Protein AF-0000000083506055 (afdb_homodimer)

Solvent-accessible surface area (backbone atoms only — not comparable to full-atom values): 26752 Å² total; per-residue (Å²): 130,45,38,29,35,38,29,49,52,38,78,83,35,41,78,73,25,40,48,51,38,57,74,48,52,43,63,68,37,76,38,73,43,40,36,18,36,52,63,36,82,89,86,51,29,45,44,59,76,43,70,86,55,67,72,30,44,28,58,47,49,53,43,48,52,43,50,39,55,75,74,39,47,88,75,27,39,29,42,34,43,35,43,47,33,42,43,49,39,57,47,25,45,46,57,62,50,68,76,52,60,38,81,43,48,28,34,37,32,24,54,27,32,88,85,41,92,77,26,28,36,36,53,56,20,13,37,34,29,17,43,37,23,48,51,39,45,46,48,28,49,73,73,56,77,28,71,95,80,46,48,51,37,28,58,38,50,29,52,37,29,52,74,57,66,27,48,67,51,82,53,44,46,98,84,60,18,42,19,36,22,66,45,43,66,61,52,42,38,39,74,71,62,52,55,87,83,40,65,68,72,72,31,46,56,59,88,72,60,68,15,84,65,28,52,28,43,51,37,24,25,27,5,82,34,48,56,66,53,47,55,41,47,51,40,36,51,62,42,39,44,45,58,91,66,72,51,88,80,64,66,82,74,75,69,75,88,120,133,43,37,30,35,37,29,49,53,38,80,84,34,40,76,72,25,40,47,51,37,58,74,49,52,42,62,69,38,76,37,74,44,40,37,20,37,52,64,35,82,88,88,49,29,46,46,57,76,43,72,84,56,67,71,30,43,28,58,46,50,53,44,47,52,43,50,39,54,74,73,38,48,87,76,28,39,29,42,34,43,34,43,46,34,42,44,51,38,56,48,24,45,46,56,58,50,68,78,53,58,39,80,44,48,29,33,36,30,26,55,27,35,88,84,38,94,76,25,26,37,36,53,57,19,12,35,34,29,16,41,37,24,49,52,39,45,45,50,26,48,73,74,56,78,29,71,94,77,45,48,52,36,30,56,37,49,26,52,37,30,51,73,57,66,27,49,66,51,84,52,44,46,99,85,60,19,42,19,33,22,66,45,44,66,61,52,40,39,39,73,71,62,52,55,89,82,40,66,68,71,73,31,46,57,57,87,71,59,66,16,85,64,29,53,28,44,50,37,23,26,26,6,82,35,50,56,65,52,46,55,41,48,51,39,36,52,60,42,39,43,46,59,90,67,73,51,88,80,64,68,80,73,74,72,75,87,119

Nearest PDB structures (foldseek):
  7q4i-assembly1_A  TM=9.680E-01  e=2.154E-34  Drosophila melanogaster
  2j0b-assembly1_A  TM=7.500E-01  e=3.563E-09  Mus musculus
  7jhk-assembly1_A  TM=7.459E-01  e=4.028E-09  Homo sapiens
  6wmo-assembly1_B  TM=7.542E-01  e=1.869E-08  Homo sapiens
  8tic-assembly1_C  TM=6.471E-01  e=6.783E-08  Homo sapiens

pLDDT: mean 90.46, std 14.04, range [18.98, 98.94]

Secondary structure (DSSP, 8-state):
--EEEEEE--GGGIIIIIHHHHTTGGGGSSEEEEEESS-BTTTTEEE-----SGGGHHHHHHHHHHHHHHHHGGG-SEEEEEETT-EE-HHHHHHHHTTS-TTS--EEE-EE-SS-SS-EE-TTT-EEEEHHHHHHHHHHHHHTSS----S-HHHHHHHHHHHTT-PBP----TT--B-EESS-HHHHHSTTSS-TT-THHHHBSS----STTSB-TT--EESS--HHHHHHHHHHHHT---TTPPPTT---------/--EEEEEE--GGGIIIIIHHHHTTGGGGSSEEEEEESS-BTTTTEEE-----SGGGHHHHHHHHHHHHHHHHGGG-SEEEEEETT-EE-HHHHHHHHTTS-TTS--EEE-EE-SS-SS-EE-TTT-EEEEHHHHHHHHHHHHTTSS----S-HHHHHHHHHHHTT-PBP----TT--B-EESS-HHHHHSTTSS-TT-THHHHBSS----STTSB-TT--EESS--HHHHHHHHHHHHT---TTPPPTT---------

InterPro domains:
  IPR003378 Fringe-like, glycosyltransferase domain [PF02434] (7-185)
  IPR026050 C1GALT1/C1GALT1-specific chaperone 1 [PTHR23033] (2-247)

Radius of gyration: 26.45 Å; Cα contacts (8 Å, |Δi|>4): 1081; chains: 2; bounding box: 47×82×65 Å

Structure (mmCIF, N/CA/C/O backbone):
data_AF-0000000083506055-model_v1
#
loop_
_entity.id
_entity.type
_entity.pdbx_description
1 polymer 'Glycoprotein-N-acetylgalactosamine 3-beta-galactosyltransferase 1'
#
loop_
_atom_site.group_PDB
_atom_site.id
_atom_site.type_symbol
_atom_site.label_atom_id
_atom_site.label_alt_id
_atom_site.label_comp_id
_atom_site.label_asym_id
_atom_site.label_entity_id
_atom_site.label_seq_id
_atom_site.pdbx_PDB_ins_code
_atom_site.Cartn_x
_atom_site.Cartn_y
_atom_site.Cartn_z
_atom_site.occupancy
_atom_site.B_iso_or_equiv
_atom_site.auth_seq_id
_atom_site.auth_comp_id
_atom_site.auth_asym_id
_atom_site.auth_atom_id
_atom_site.pdbx_PDB_model_num
ATOM 1 N N . VAL A 1 1 ? 11.391 -24.281 3.248 1 93.44 1 VAL A N 1
ATOM 2 C CA . VAL A 1 1 ? 10.555 -24.406 2.057 1 93.44 1 VAL A CA 1
ATOM 3 C C . VAL A 1 1 ? 11.266 -23.781 0.863 1 93.44 1 VAL A C 1
ATOM 5 O O . VAL A 1 1 ? 11.578 -22.578 0.882 1 93.44 1 VAL A O 1
ATOM 8 N N . ARG A 1 2 ? 11.672 -24.594 -0.1 1 97.69 2 ARG A N 1
ATOM 9 C CA . ARG A 1 2 ? 12.344 -24.094 -1.298 1 97.69 2 ARG A CA 1
ATOM 10 C C . ARG A 1 2 ? 11.344 -23.859 -2.426 1 97.69 2 ARG A C 1
ATOM 12 O O . ARG A 1 2 ? 10.625 -24.781 -2.826 1 97.69 2 ARG A O 1
ATOM 19 N N . ILE A 1 3 ? 11.32 -22.578 -2.951 1 98.81 3 ILE A N 1
ATOM 20 C CA . ILE A 1 3 ? 10.328 -22.203 -3.953 1 98.81 3 ILE A CA 1
ATOM 21 C C . ILE A 1 3 ? 11.031 -21.719 -5.219 1 98.81 3 ILE A C 1
ATOM 23 O O . ILE A 1 3 ? 11.836 -20.781 -5.172 1 98.81 3 ILE A O 1
ATOM 27 N N . LEU A 1 4 ? 10.836 -22.406 -6.301 1 98.88 4 LEU A N 1
ATOM 28 C CA . LEU A 1 4 ? 11.227 -21.891 -7.609 1 98.88 4 LEU A CA 1
ATOM 29 C C . LEU A 1 4 ? 10.102 -21.078 -8.242 1 98.88 4 LEU A C 1
ATOM 31 O O . LEU A 1 4 ? 8.984 -21.578 -8.383 1 98.88 4 LEU A O 1
ATOM 35 N N . CYS A 1 5 ? 10.391 -19.828 -8.586 1 98.88 5 CYS A N 1
ATOM 36 C CA . CYS A 1 5 ? 9.438 -18.953 -9.25 1 98.88 5 CYS A CA 1
ATOM 37 C C . CYS A 1 5 ? 9.727 -18.875 -10.75 1 98.88 5 CYS A C 1
ATOM 39 O O . CYS A 1 5 ? 10.844 -18.562 -11.156 1 98.88 5 CYS A O 1
ATOM 41 N N . TRP A 1 6 ? 8.773 -19.156 -11.461 1 98.62 6 TRP A N 1
ATOM 42 C CA . TRP A 1 6 ? 8.93 -18.891 -12.883 1 98.62 6 TRP A CA 1
ATOM 43 C C . TRP A 1 6 ? 7.883 -17.891 -13.359 1 98.62 6 TRP A C 1
ATOM 45 O O . TRP A 1 6 ? 6.699 -18.016 -13.039 1 98.62 6 TRP A O 1
ATOM 55 N N . VAL A 1 7 ? 8.336 -16.875 -14.094 1 98.44 7 VAL A N 1
ATOM 56 C CA . VAL A 1 7 ? 7.516 -15.75 -14.539 1 98.44 7 VAL A CA 1
ATOM 57 C C . VAL A 1 7 ? 7.297 -15.836 -16.047 1 98.44 7 VAL A C 1
ATOM 59 O O . VAL A 1 7 ? 8.258 -15.852 -16.828 1 98.44 7 VAL A O 1
ATOM 62 N N . MET A 1 8 ? 6.031 -15.984 -16.391 1 96.25 8 MET A N 1
ATOM 63 C CA . MET A 1 8 ? 5.676 -15.93 -17.797 1 96.25 8 MET A CA 1
ATOM 64 C C . MET A 1 8 ? 5.738 -14.5 -18.328 1 96.25 8 MET A C 1
ATOM 66 O O . MET A 1 8 ? 5.066 -13.609 -17.797 1 96.25 8 MET A O 1
ATOM 70 N N . THR A 1 9 ? 6.539 -14.266 -19.281 1 95.19 9 THR A N 1
ATOM 71 C CA . THR A 1 9 ? 6.719 -12.938 -19.844 1 95.19 9 THR A CA 1
ATOM 72 C C . THR A 1 9 ? 6.812 -13.008 -21.375 1 95.19 9 THR A C 1
ATOM 74 O O . THR A 1 9 ? 6.371 -13.984 -21.984 1 95.19 9 THR A O 1
ATOM 77 N N . SER A 1 10 ? 7.055 -11.961 -22.031 1 92.88 10 SER A N 1
ATOM 78 C CA . SER A 1 10 ? 7.219 -11.859 -23.484 1 92.88 10 SER A CA 1
ATOM 79 C C . SER A 1 10 ? 8.453 -11.031 -23.844 1 92.88 10 SER A C 1
ATOM 81 O O . SER A 1 10 ? 8.961 -10.273 -23.016 1 92.88 10 SER A O 1
ATOM 83 N N . PRO A 1 11 ? 8.898 -11.227 -25.031 1 92 11 PRO A N 1
ATOM 84 C CA . PRO A 1 11 ? 10.078 -10.461 -25.422 1 92 11 PRO A CA 1
ATOM 85 C C . PRO A 1 11 ? 9.883 -8.953 -25.281 1 92 11 PRO A C 1
ATOM 87 O O . PRO A 1 11 ? 10.82 -8.234 -24.938 1 92 11 PRO A O 1
ATOM 90 N N . GLN A 1 12 ? 8.734 -8.484 -25.438 1 91.88 12 GLN A N 1
ATOM 91 C CA . GLN A 1 12 ? 8.461 -7.051 -25.406 1 91.88 12 GLN A CA 1
ATOM 92 C C . GLN A 1 12 ? 8.352 -6.531 -23.984 1 91.88 12 GLN A C 1
ATOM 94 O O . GLN A 1 12 ? 8.453 -5.328 -23.734 1 91.88 12 GLN A O 1
ATOM 99 N N . SER A 1 13 ? 8.195 -7.457 -23.031 1 93.81 13 SER A N 1
ATOM 100 C CA . SER A 1 13 ? 7.883 -7.004 -21.688 1 93.81 13 SER A CA 1
ATOM 101 C C . SER A 1 13 ? 9.047 -7.273 -20.734 1 93.81 13 SER A C 1
ATOM 103 O O . SER A 1 13 ? 8.953 -6.977 -19.531 1 93.81 13 SER A O 1
ATOM 105 N N . LEU A 1 14 ? 10.133 -7.789 -21.297 1 93.88 14 LEU A N 1
ATOM 106 C CA . LEU A 1 14 ? 11.258 -8.141 -20.453 1 93.88 14 LEU A CA 1
ATOM 107 C C . LEU A 1 14 ? 11.781 -6.914 -19.703 1 93.88 14 LEU A C 1
ATOM 109 O O . LEU A 1 14 ? 11.859 -6.914 -18.469 1 93.88 14 LEU A O 1
ATOM 113 N N . GLN A 1 15 ? 11.969 -5.828 -20.438 1 91.19 15 GLN A N 1
ATOM 114 C CA . GLN A 1 15 ? 12.555 -4.637 -19.828 1 91.19 15 GLN A CA 1
ATOM 115 C C . GLN A 1 15 ? 11.484 -3.785 -19.156 1 91.19 15 GLN A C 1
ATOM 117 O O . GLN A 1 15 ? 11.758 -3.135 -18.141 1 91.19 15 GLN A O 1
ATOM 122 N N . SER A 1 16 ? 10.32 -3.848 -19.641 1 93.06 16 SER A N 1
ATOM 123 C CA . SER A 1 16 ? 9.289 -2.941 -19.141 1 93.06 16 SER A CA 1
ATOM 124 C C . SER A 1 16 ? 8.555 -3.533 -17.953 1 93.06 16 SER A C 1
ATOM 126 O O . SER A 1 16 ? 8.008 -2.797 -17.125 1 93.06 16 SER A O 1
ATOM 128 N N . LYS A 1 17 ? 8.578 -4.844 -17.828 1 95.12 17 LYS A N 1
ATOM 129 C CA . LYS A 1 17 ? 7.805 -5.461 -16.75 1 95.12 17 LYS A CA 1
ATOM 130 C C . LYS A 1 17 ? 8.664 -6.445 -15.961 1 95.12 17 LYS A C 1
ATOM 132 O O . LYS A 1 17 ? 8.883 -6.258 -14.766 1 95.12 17 LYS A O 1
ATOM 137 N N . ALA A 1 18 ? 9.273 -7.398 -16.625 1 95.94 18 ALA A N 1
ATOM 138 C CA . ALA A 1 18 ? 9.977 -8.492 -15.961 1 95.94 18 ALA A CA 1
ATOM 139 C C . ALA A 1 18 ? 11.141 -7.969 -15.117 1 95.94 18 ALA A C 1
ATOM 141 O O . ALA A 1 18 ? 11.43 -8.508 -14.047 1 95.94 18 ALA A O 1
ATOM 142 N N . ARG A 1 19 ? 11.766 -6.949 -15.57 1 94.56 19 ARG A N 1
ATOM 143 C CA . ARG A 1 19 ? 12.906 -6.375 -14.859 1 94.56 19 ARG A CA 1
ATOM 144 C C . ARG A 1 19 ? 12.492 -5.918 -13.461 1 94.56 19 ARG A C 1
ATOM 146 O O . ARG A 1 19 ? 13.281 -6.023 -12.516 1 94.56 19 ARG A O 1
ATOM 153 N N . HIS A 1 20 ? 11.344 -5.402 -13.281 1 93.75 20 HIS A N 1
ATOM 154 C CA . HIS A 1 20 ? 10.875 -4.883 -12 1 93.75 20 HIS A CA 1
ATOM 155 C C . HIS A 1 20 ? 10.562 -6.016 -11.031 1 93.75 20 HIS A C 1
ATOM 157 O O . HIS A 1 20 ? 10.688 -5.848 -9.812 1 93.75 20 HIS A O 1
ATOM 163 N N . ILE A 1 21 ? 10.203 -7.18 -11.539 1 97.25 21 ILE A N 1
ATOM 164 C CA . ILE A 1 21 ? 10.039 -8.352 -10.695 1 97.25 21 ILE A CA 1
ATOM 165 C C . ILE A 1 21 ? 11.391 -8.781 -10.133 1 97.25 21 ILE A C 1
ATOM 167 O O . ILE A 1 21 ? 11.516 -9.07 -8.938 1 97.25 21 ILE A O 1
ATOM 171 N N . LYS A 1 22 ? 12.359 -8.719 -10.992 1 94.25 22 LYS A N 1
ATOM 172 C CA . LYS A 1 22 ? 13.711 -9.102 -10.609 1 94.25 22 LYS A CA 1
ATOM 173 C C . LYS A 1 22 ? 14.234 -8.234 -9.469 1 94.25 22 LYS A C 1
ATOM 175 O O . LYS A 1 22 ? 14.984 -8.703 -8.617 1 94.25 22 LYS A O 1
ATOM 180 N N . THR A 1 23 ? 13.734 -7.008 -9.352 1 91.62 23 THR A N 1
ATOM 181 C CA . THR A 1 23 ? 14.289 -6.07 -8.391 1 91.62 23 THR A CA 1
ATOM 182 C C . THR A 1 23 ? 13.352 -5.898 -7.195 1 91.62 23 THR A C 1
ATOM 184 O O . THR A 1 23 ? 13.633 -5.113 -6.289 1 91.62 23 THR A O 1
ATOM 187 N N . THR A 1 24 ? 12.258 -6.566 -7.199 1 94.44 24 THR A N 1
ATOM 188 C CA . THR A 1 24 ? 11.328 -6.5 -6.078 1 94.44 24 THR A CA 1
ATOM 189 C C . THR A 1 24 ? 11.117 -7.883 -5.469 1 94.44 24 THR A C 1
ATOM 191 O O . THR A 1 24 ? 12.008 -8.414 -4.809 1 94.44 24 THR A O 1
ATOM 194 N N . TRP A 1 25 ? 9.906 -8.469 -5.723 1 97.56 25 TRP A N 1
ATOM 195 C CA . TRP A 1 25 ? 9.57 -9.68 -4.984 1 97.56 25 TRP A CA 1
ATOM 196 C C . TRP A 1 25 ? 10.359 -10.875 -5.512 1 97.56 25 TRP A C 1
ATOM 198 O O . TRP A 1 25 ? 10.609 -11.836 -4.781 1 97.56 25 TRP A O 1
ATOM 208 N N . GLY A 1 26 ? 10.82 -10.812 -6.777 1 97.88 26 GLY A N 1
ATOM 209 C CA . GLY A 1 26 ? 11.57 -11.914 -7.363 1 97.88 26 GLY A CA 1
ATOM 210 C C . GLY A 1 26 ? 12.859 -12.219 -6.625 1 97.88 26 GLY A C 1
ATOM 211 O O . GLY A 1 26 ? 13.344 -13.352 -6.66 1 97.88 26 GLY A O 1
ATOM 212 N N . ARG A 1 27 ? 13.414 -11.242 -5.941 1 96.62 27 ARG A N 1
ATOM 213 C CA . ARG A 1 27 ? 14.664 -11.406 -5.203 1 96.62 27 ARG A CA 1
ATOM 214 C C . ARG A 1 27 ? 14.484 -12.375 -4.035 1 96.62 27 ARG A C 1
ATOM 216 O O . ARG A 1 27 ? 15.469 -12.883 -3.496 1 96.62 27 ARG A O 1
ATOM 223 N N . ARG A 1 28 ? 13.312 -12.602 -3.697 1 96.75 28 ARG A N 1
ATOM 224 C CA . ARG A 1 28 ? 13.047 -13.398 -2.502 1 96.75 28 ARG A CA 1
ATOM 225 C C . ARG A 1 28 ? 12.711 -14.836 -2.867 1 96.75 28 ARG A C 1
ATOM 227 O O . ARG A 1 28 ? 12.43 -15.656 -1.988 1 96.75 28 ARG A O 1
ATOM 234 N N . CYS A 1 29 ? 12.734 -15.117 -4.168 1 97.94 29 CYS A N 1
ATOM 235 C CA . CYS A 1 29 ? 12.617 -16.5 -4.621 1 97.94 29 CYS A CA 1
ATOM 236 C C . CYS A 1 29 ? 13.914 -17.266 -4.395 1 97.94 29 CYS A C 1
ATOM 238 O O . CYS A 1 29 ? 15 -16.672 -4.426 1 97.94 29 CYS A O 1
ATOM 240 N N . ASP A 1 30 ? 13.797 -18.562 -4.125 1 98.19 30 ASP A N 1
ATOM 241 C CA . ASP A 1 30 ? 15.016 -19.359 -4.047 1 98.19 30 ASP A CA 1
ATOM 242 C C . ASP A 1 30 ? 15.656 -19.516 -5.422 1 98.19 30 ASP A C 1
ATOM 244 O O . ASP A 1 30 ? 16.875 -19.594 -5.535 1 98.19 30 ASP A O 1
ATOM 248 N N . GLU A 1 31 ? 14.891 -19.656 -6.367 1 97.94 31 GLU A N 1
ATOM 249 C CA . GLU A 1 31 ? 15.266 -19.609 -7.781 1 97.94 31 GLU A CA 1
ATOM 250 C C . GLU A 1 31 ? 14.219 -18.875 -8.602 1 97.94 31 GLU A C 1
ATOM 252 O O . GLU A 1 31 ? 13.016 -19.047 -8.398 1 97.94 31 GLU A O 1
ATOM 257 N N . LEU A 1 32 ? 14.719 -17.906 -9.5 1 98.12 32 LEU A N 1
ATOM 258 C CA . LEU A 1 32 ? 13.828 -17.094 -10.32 1 98.12 32 LEU A CA 1
ATOM 259 C C . LEU A 1 32 ? 14.141 -17.281 -11.805 1 98.12 32 LEU A C 1
ATOM 261 O O . LEU A 1 32 ? 15.281 -17.078 -12.234 1 98.12 32 LEU A O 1
ATOM 265 N N . LEU A 1 33 ? 13.156 -17.719 -12.523 1 98.12 33 LEU A N 1
ATOM 266 C CA . LEU A 1 33 ? 13.305 -17.891 -13.969 1 98.12 33 LEU A CA 1
ATOM 267 C C . LEU A 1 33 ? 12.281 -17.047 -14.727 1 98.12 33 LEU A C 1
ATOM 269 O O . LEU A 1 33 ? 11.109 -17.016 -14.359 1 98.12 33 LEU A O 1
ATOM 273 N N . PHE A 1 34 ? 12.742 -16.359 -15.727 1 97.88 34 PHE A N 1
ATOM 274 C CA . PHE A 1 34 ? 11.852 -15.703 -16.688 1 97.88 34 PHE A CA 1
ATOM 275 C C . PHE A 1 34 ? 11.742 -16.516 -17.969 1 97.88 34 PHE A C 1
ATOM 277 O O . PHE A 1 34 ? 12.75 -16.938 -18.531 1 97.88 34 PHE A O 1
ATOM 284 N N . MET A 1 35 ? 10.539 -16.766 -18.344 1 96.56 35 MET A N 1
ATOM 285 C CA . MET A 1 35 ? 10.336 -17.594 -19.531 1 96.56 35 MET A CA 1
ATOM 286 C C . MET A 1 35 ? 9.5 -16.844 -20.562 1 96.56 35 MET A C 1
ATOM 288 O O . MET A 1 35 ? 8.477 -16.25 -20.234 1 96.56 35 MET A O 1
ATOM 292 N N . SER A 1 36 ? 10.008 -16.844 -21.75 1 93.31 36 SER A N 1
ATOM 293 C CA . SER A 1 36 ? 9.398 -16.141 -22.875 1 93.31 36 SER A CA 1
ATOM 294 C C . SER A 1 36 ? 9.32 -17.031 -24.109 1 93.31 36 SER A C 1
ATOM 296 O O . SER A 1 36 ? 9.672 -18.219 -24.047 1 93.31 36 SER A O 1
ATOM 298 N N . SER A 1 37 ? 8.703 -16.5 -25.188 1 90.75 37 SER A N 1
ATOM 299 C CA . SER A 1 37 ? 8.633 -17.25 -26.422 1 90.75 37 SER A CA 1
ATOM 300 C C . SER A 1 37 ? 10.008 -17.453 -27.047 1 90.75 37 SER A C 1
ATOM 302 O O . SER A 1 37 ? 10.281 -18.484 -27.656 1 90.75 37 SER A O 1
ATOM 304 N N . VAL A 1 38 ? 10.852 -16.484 -26.859 1 90.44 38 VAL A N 1
ATOM 305 C CA . VAL A 1 38 ? 12.211 -16.531 -27.406 1 90.44 38 VAL A CA 1
ATOM 306 C C . VAL A 1 38 ? 13.219 -16.234 -26.297 1 90.44 38 VAL A C 1
ATOM 308 O O . VAL A 1 38 ? 12.938 -15.453 -25.375 1 90.44 38 VAL A O 1
ATOM 311 N N . SER A 1 39 ? 14.414 -16.875 -26.438 1 92.56 39 SER A N 1
ATOM 312 C CA . SER A 1 39 ? 15.477 -16.672 -25.453 1 92.56 39 SER A CA 1
ATOM 313 C C . SER A 1 39 ? 16.062 -15.273 -25.562 1 92.56 39 SER A C 1
ATOM 315 O O . SER A 1 39 ? 16.109 -14.688 -26.656 1 92.56 39 SER A O 1
ATOM 317 N N . ASP A 1 40 ? 16.453 -14.703 -24.5 1 92.56 40 ASP A N 1
ATOM 318 C CA . ASP A 1 40 ? 17.188 -13.453 -24.422 1 92.56 40 ASP A CA 1
ATOM 319 C C . ASP A 1 40 ? 18.297 -13.539 -23.375 1 92.56 40 ASP A C 1
ATOM 321 O O . ASP A 1 40 ? 18.062 -13.352 -22.188 1 92.56 40 ASP A O 1
ATOM 325 N N . PRO A 1 41 ? 19.5 -13.758 -23.75 1 91.12 41 PRO A N 1
ATOM 326 C CA . PRO A 1 41 ? 20.609 -13.938 -22.812 1 91.12 41 PRO A CA 1
ATOM 327 C C . PRO A 1 41 ? 20.953 -12.664 -22.047 1 91.12 41 PRO A C 1
ATOM 329 O O . PRO A 1 41 ? 21.516 -12.727 -20.953 1 91.12 41 PRO A O 1
ATOM 332 N N . SER A 1 42 ? 20.562 -11.477 -22.5 1 89.81 42 SER A N 1
ATOM 333 C CA . SER A 1 42 ? 20.875 -10.211 -21.859 1 89.81 42 SER A CA 1
ATOM 334 C C . SER A 1 42 ? 19.969 -9.977 -20.641 1 89.81 42 SER A C 1
ATOM 336 O O . SER A 1 42 ? 20.359 -9.297 -19.688 1 89.81 42 SER A O 1
ATOM 338 N N . PHE A 1 43 ? 18.875 -10.359 -20.516 1 85.69 43 PHE A N 1
ATOM 339 C CA . PHE A 1 43 ? 17.953 -10.336 -19.391 1 85.69 43 PHE A CA 1
ATOM 340 C C . PHE A 1 43 ? 17.969 -11.664 -18.641 1 85.69 43 PHE A C 1
ATOM 342 O O . PHE A 1 43 ? 17.875 -11.688 -17.422 1 85.69 43 PHE A O 1
ATOM 349 N N . PRO A 1 44 ? 18.312 -12.578 -19.062 1 87.69 44 PRO A N 1
ATOM 350 C CA . PRO A 1 44 ? 18.391 -14.016 -19.328 1 87.69 44 PRO A CA 1
ATOM 351 C C . PRO A 1 44 ? 17.047 -14.719 -19.203 1 87.69 44 PRO A C 1
ATOM 353 O O . PRO A 1 44 ? 16.766 -15.383 -18.203 1 87.69 44 PRO A O 1
ATOM 356 N N . ALA A 1 45 ? 16.281 -14.586 -20.172 1 93.81 45 ALA A N 1
ATOM 357 C CA . ALA A 1 45 ? 14.992 -15.266 -20.297 1 93.81 45 ALA A CA 1
ATOM 358 C C . ALA A 1 45 ? 15.133 -16.562 -21.078 1 93.81 45 ALA A C 1
ATOM 360 O O . ALA A 1 45 ? 15.859 -16.625 -22.062 1 93.81 45 ALA A O 1
ATOM 361 N N . LEU A 1 46 ? 14.547 -17.578 -20.5 1 94.75 46 LEU A N 1
ATOM 362 C CA . LEU A 1 46 ? 14.523 -18.859 -21.188 1 94.75 46 LEU A CA 1
ATOM 363 C C . LEU A 1 46 ? 13.461 -18.875 -22.281 1 94.75 46 LEU A C 1
ATOM 365 O O . LEU A 1 46 ? 12.305 -18.516 -22.031 1 94.75 46 LEU A O 1
ATOM 369 N N . GLY A 1 47 ? 13.867 -19.266 -23.453 1 93.62 47 GLY A N 1
ATOM 370 C CA . GLY A 1 47 ? 12.938 -19.375 -24.562 1 93.62 47 GLY A CA 1
ATOM 371 C C . GLY A 1 47 ? 12.242 -20.719 -24.625 1 93.62 47 GLY A C 1
ATOM 372 O O . GLY A 1 47 ? 12.898 -21.766 -24.578 1 93.62 47 GLY A O 1
ATOM 373 N N . LEU A 1 48 ? 10.906 -20.719 -24.75 1 91.19 48 LEU A N 1
ATOM 374 C CA . LEU A 1 48 ? 10.117 -21.953 -24.734 1 91.19 48 LEU A CA 1
ATOM 375 C C . LEU A 1 48 ? 9.828 -22.406 -26.172 1 91.19 48 LEU A C 1
ATOM 377 O O . LEU A 1 48 ? 9.211 -23.469 -26.375 1 91.19 48 LEU A O 1
ATOM 381 N N . ASN A 1 49 ? 10.289 -21.688 -27.109 1 85.06 49 ASN A N 1
ATOM 382 C CA . ASN A 1 49 ? 10.109 -22 -28.516 1 85.06 49 ASN A CA 1
ATOM 383 C C . ASN A 1 49 ? 8.633 -22.156 -28.875 1 85.06 49 ASN A C 1
ATOM 385 O O . ASN A 1 49 ? 8.242 -23.141 -29.5 1 85.06 49 ASN A O 1
ATOM 389 N N . THR A 1 50 ? 7.84 -21.234 -28.406 1 81.75 50 THR A N 1
ATOM 390 C CA . THR A 1 50 ? 6.418 -21.172 -28.719 1 81.75 50 THR A CA 1
ATOM 391 C C . THR A 1 50 ? 6.074 -19.844 -29.391 1 81.75 50 THR A C 1
ATOM 393 O O . THR A 1 50 ? 6.879 -18.906 -29.375 1 81.75 50 THR A O 1
ATOM 396 N N . SER A 1 51 ? 4.973 -19.922 -30.141 1 76.75 51 SER A N 1
ATOM 397 C CA . SER A 1 51 ? 4.512 -18.672 -30.734 1 76.75 51 SER A CA 1
ATOM 398 C C . SER A 1 51 ? 3.924 -17.75 -29.672 1 76.75 51 SER A C 1
ATOM 400 O O . SER A 1 51 ? 3.738 -18.141 -28.531 1 76.75 51 SER A O 1
ATOM 402 N N . GLU A 1 52 ? 3.775 -16.422 -30.094 1 70.81 52 GLU A N 1
ATOM 403 C CA . GLU A 1 52 ? 3.223 -15.438 -29.156 1 70.81 52 GLU A CA 1
ATOM 404 C C . GLU A 1 52 ? 1.706 -15.336 -29.297 1 70.81 52 GLU A C 1
ATOM 406 O O . GLU A 1 52 ? 1.152 -15.672 -30.359 1 70.81 52 GLU A O 1
ATOM 411 N N . GLY A 1 53 ? 1.015 -14.961 -28.297 1 67.94 53 GLY A N 1
ATOM 412 C CA . GLY A 1 53 ? -0.42 -14.727 -28.312 1 67.94 53 GLY A CA 1
ATOM 413 C C . GLY A 1 53 ? -1.165 -15.461 -27.219 1 67.94 53 GLY A C 1
ATOM 414 O O . GLY A 1 53 ? -0.661 -16.453 -26.672 1 67.94 53 GLY A O 1
ATOM 415 N N . ARG A 1 54 ? -2.357 -15.055 -26.969 1 64.88 54 ARG A N 1
ATOM 416 C CA . ARG A 1 54 ? -3.184 -15.594 -25.891 1 64.88 54 ARG A CA 1
ATOM 417 C C . ARG A 1 54 ? -3.52 -17.062 -26.125 1 64.88 54 ARG A C 1
ATOM 419 O O . ARG A 1 54 ? -3.596 -17.844 -25.188 1 64.88 54 ARG A O 1
ATOM 426 N N . SER A 1 55 ? -3.602 -17.359 -27.391 1 70.19 55 SER A N 1
ATOM 427 C CA . SER A 1 55 ? -3.969 -18.734 -27.734 1 70.19 55 SER A CA 1
ATOM 428 C C . SER A 1 55 ? -2.818 -19.703 -27.469 1 70.19 55 SER A C 1
ATOM 430 O O . SER A 1 55 ? -3.021 -20.906 -27.406 1 70.19 55 SER A O 1
ATOM 432 N N . GLN A 1 56 ? -1.755 -19.078 -27.203 1 81.12 56 GLN A N 1
ATOM 433 C CA . GLN A 1 56 ? -0.564 -19.891 -27.016 1 81.12 56 GLN A CA 1
ATOM 434 C C . GLN A 1 56 ? -0.162 -19.969 -25.547 1 81.12 56 GLN A C 1
ATOM 436 O O . GLN A 1 56 ? 0.807 -20.641 -25.188 1 81.12 56 GLN A O 1
ATOM 441 N N . LEU A 1 57 ? -1.02 -19.375 -24.797 1 85.06 57 LEU A N 1
ATOM 442 C CA . LEU A 1 57 ? -0.64 -19.25 -23.391 1 85.06 57 LEU A CA 1
ATOM 443 C C . LEU A 1 57 ? -0.504 -20.625 -22.734 1 85.06 57 LEU A C 1
ATOM 445 O O . LEU A 1 57 ? 0.464 -20.891 -22.016 1 85.06 57 LEU A O 1
ATOM 449 N N . TYR A 1 58 ? -1.389 -21.469 -23.016 1 91.38 58 TYR A N 1
ATOM 450 C CA . TYR A 1 58 ? -1.298 -22.781 -22.391 1 91.38 58 TYR A CA 1
ATOM 451 C C . TYR A 1 58 ? -0.13 -23.578 -22.969 1 91.38 58 TYR A C 1
ATOM 453 O O . TYR A 1 58 ? 0.525 -24.328 -22.234 1 91.38 58 TYR A O 1
ATOM 461 N N . ARG A 1 59 ? 0.142 -23.406 -24.219 1 90.25 59 ARG A N 1
ATOM 462 C CA . ARG A 1 59 ? 1.302 -24.078 -24.797 1 90.25 59 ARG A CA 1
ATOM 463 C C . ARG A 1 59 ? 2.59 -23.641 -24.109 1 90.25 59 ARG A C 1
ATOM 465 O O . ARG A 1 59 ? 3.473 -24.469 -23.859 1 90.25 59 ARG A O 1
ATOM 472 N N . LYS A 1 60 ? 2.629 -22.406 -23.828 1 92.06 60 LYS A N 1
ATOM 473 C CA . LYS A 1 60 ? 3.787 -21.875 -23.109 1 92.06 60 LYS A CA 1
ATOM 474 C C . LYS A 1 60 ? 3.879 -22.484 -21.719 1 92.06 60 LYS A C 1
ATOM 476 O O . LYS A 1 60 ? 4.969 -22.828 -21.25 1 92.06 60 LYS A O 1
ATOM 481 N N . THR A 1 61 ? 2.775 -22.609 -21.078 1 95.25 61 THR A N 1
ATOM 482 C CA . THR A 1 61 ? 2.729 -23.172 -19.734 1 95.25 61 THR A CA 1
ATOM 483 C C . THR A 1 61 ? 3.16 -24.625 -19.75 1 95.25 61 THR A C 1
ATOM 485 O O . THR A 1 61 ? 3.939 -25.062 -18.891 1 95.25 61 THR A O 1
ATOM 488 N N . MET A 1 62 ? 2.678 -25.391 -20.75 1 95.12 62 MET A N 1
ATOM 489 C CA . MET A 1 62 ? 3.07 -26.781 -20.891 1 95.12 62 MET A CA 1
ATOM 490 C C . MET A 1 62 ? 4.578 -26.906 -21.062 1 95.12 62 MET A C 1
ATOM 492 O O . MET A 1 62 ? 5.227 -27.734 -20.406 1 95.12 62 MET A O 1
ATOM 496 N N . ALA A 1 63 ? 5.047 -26.094 -21.969 1 94.62 63 ALA A N 1
ATOM 497 C CA . ALA A 1 63 ? 6.48 -26.125 -22.266 1 94.62 63 ALA A CA 1
ATOM 498 C C . ALA A 1 63 ? 7.293 -25.734 -21.031 1 94.62 63 ALA A C 1
ATOM 500 O O . ALA A 1 63 ? 8.328 -26.328 -20.75 1 94.62 63 ALA A O 1
ATOM 501 N N . ALA A 1 64 ? 6.855 -24.781 -20.328 1 97.06 64 ALA A N 1
ATOM 502 C CA . ALA A 1 64 ? 7.555 -24.281 -19.141 1 97.06 64 ALA A CA 1
ATOM 503 C C . ALA A 1 64 ? 7.621 -25.344 -18.047 1 97.06 64 ALA A C 1
ATOM 505 O O . ALA A 1 64 ? 8.695 -25.625 -17.516 1 97.06 64 ALA A O 1
ATOM 506 N N . PHE A 1 65 ? 6.484 -25.938 -17.734 1 98.06 65 PHE A N 1
ATOM 507 C CA . PHE A 1 65 ? 6.469 -26.938 -16.672 1 98.06 65 PHE A CA 1
ATOM 508 C C . PHE A 1 65 ? 7.246 -28.172 -17.094 1 98.06 65 PHE A C 1
ATOM 510 O O . PHE A 1 65 ? 7.871 -28.828 -16.25 1 98.06 65 PHE A O 1
ATOM 517 N N . THR A 1 66 ? 7.227 -28.484 -18.375 1 97.38 66 THR A N 1
ATOM 518 C CA . THR A 1 66 ? 8.047 -29.594 -18.875 1 97.38 66 THR A CA 1
ATOM 519 C C . THR A 1 66 ? 9.531 -29.297 -18.656 1 97.38 66 THR A C 1
ATOM 521 O O . THR A 1 66 ? 10.273 -30.156 -18.188 1 97.38 66 THR A O 1
ATOM 524 N N . LEU A 1 67 ? 9.906 -28.094 -19 1 97.38 67 LEU A N 1
ATOM 525 C CA . LEU A 1 67 ? 11.289 -27.672 -18.797 1 97.38 67 LEU A CA 1
ATOM 526 C C . LEU A 1 67 ? 11.656 -27.734 -17.312 1 97.38 67 LEU A C 1
ATOM 528 O O . LEU A 1 67 ? 12.742 -28.219 -16.969 1 97.38 67 LEU A O 1
ATOM 532 N N . LEU A 1 68 ? 10.82 -27.266 -16.438 1 98.5 68 LEU A N 1
ATOM 533 C CA . LEU A 1 68 ? 11.062 -27.281 -15 1 98.5 68 LEU A CA 1
ATOM 534 C C . LEU A 1 68 ? 11.195 -28.703 -14.484 1 98.5 68 LEU A C 1
ATOM 536 O O . LEU A 1 68 ? 12.07 -29 -13.672 1 98.5 68 LEU A O 1
ATOM 540 N N . HIS A 1 69 ? 10.305 -29.547 -14.938 1 98.56 69 HIS A N 1
ATOM 541 C CA . HIS A 1 69 ? 10.359 -30.953 -14.562 1 98.56 69 HIS A CA 1
ATOM 542 C C . HIS A 1 69 ? 11.695 -31.578 -14.969 1 98.56 69 HIS A C 1
ATOM 544 O O . HIS A 1 69 ? 12.328 -32.281 -14.172 1 98.56 69 HIS A O 1
ATOM 550 N N . ASP A 1 70 ? 12.094 -31.312 -16.141 1 98.19 70 ASP A N 1
ATOM 551 C CA . ASP A 1 70 ? 13.25 -31.984 -16.734 1 98.19 70 ASP A CA 1
ATOM 552 C C . ASP A 1 70 ? 14.555 -31.438 -16.156 1 98.19 70 ASP A C 1
ATOM 554 O O . ASP A 1 70 ? 15.516 -32.188 -15.977 1 98.19 70 ASP A O 1
ATOM 558 N N . ARG A 1 71 ? 14.578 -30.156 -15.805 1 97.81 71 ARG A N 1
ATOM 559 C CA . ARG A 1 71 ? 15.875 -29.547 -15.508 1 97.81 71 ARG A CA 1
ATOM 560 C C . ARG A 1 71 ? 15.93 -29.047 -14.07 1 97.81 71 ARG A C 1
ATOM 562 O O . ARG A 1 71 ? 17.016 -28.875 -13.516 1 97.81 71 ARG A O 1
ATOM 569 N N . TYR A 1 72 ? 14.766 -28.859 -13.477 1 97.88 72 TYR A N 1
ATOM 570 C CA . TYR A 1 72 ? 14.812 -28.125 -12.211 1 97.88 72 TYR A CA 1
ATOM 571 C C . TYR A 1 72 ? 14.016 -28.859 -11.133 1 97.88 72 TYR A C 1
ATOM 573 O O . TYR A 1 72 ? 13.805 -28.328 -10.047 1 97.88 72 TYR A O 1
ATOM 581 N N . LEU A 1 73 ? 13.594 -30.047 -11.367 1 97.75 73 LEU A N 1
ATOM 582 C CA . LEU A 1 73 ? 12.672 -30.734 -10.469 1 97.75 73 LEU A CA 1
ATOM 583 C C . LEU A 1 73 ? 13.25 -30.828 -9.062 1 97.75 73 LEU A C 1
ATOM 585 O O . LEU A 1 73 ? 12.531 -30.688 -8.07 1 97.75 73 LEU A O 1
ATOM 589 N N . GLN A 1 74 ? 14.523 -31.062 -9.008 1 97 74 GLN A N 1
ATOM 590 C CA . GLN A 1 74 ? 15.141 -31.297 -7.707 1 97 74 GLN A CA 1
ATOM 591 C C . GLN A 1 74 ? 15.664 -29.984 -7.109 1 97 74 GLN A C 1
ATOM 593 O O . GLN A 1 74 ? 16.141 -29.969 -5.973 1 97 74 GLN A O 1
ATOM 598 N N . HIS A 1 75 ? 15.461 -28.859 -7.848 1 96.94 75 HIS A N 1
ATOM 599 C CA . HIS A 1 75 ? 15.969 -27.578 -7.387 1 96.94 75 HIS A CA 1
ATOM 600 C C . HIS A 1 75 ? 15.031 -26.953 -6.355 1 96.94 75 HIS A C 1
ATOM 602 O O . HIS A 1 75 ? 15.43 -26.031 -5.629 1 96.94 75 HIS A O 1
ATOM 608 N N . ALA A 1 76 ? 13.789 -27.438 -6.32 1 98.25 76 ALA A N 1
ATOM 609 C CA . ALA A 1 76 ? 12.82 -26.812 -5.426 1 98.25 76 ALA A CA 1
ATOM 610 C C . ALA A 1 76 ? 11.758 -27.812 -4.98 1 98.25 76 ALA A C 1
ATOM 612 O O . ALA A 1 76 ? 11.68 -28.922 -5.512 1 98.25 76 ALA A O 1
ATOM 613 N N . ASP A 1 77 ? 11.086 -27.453 -3.957 1 98.38 77 ASP A N 1
ATOM 614 C CA . ASP A 1 77 ? 9.977 -28.25 -3.439 1 98.38 77 ASP A CA 1
ATOM 615 C C . ASP A 1 77 ? 8.648 -27.781 -4.02 1 98.38 77 ASP A C 1
ATOM 617 O O . ASP A 1 77 ? 7.695 -28.547 -4.113 1 98.38 77 ASP A O 1
ATOM 621 N N . TRP A 1 78 ? 8.656 -26.531 -4.32 1 98.88 78 TRP A N 1
ATOM 622 C CA . TRP A 1 78 ? 7.441 -25.875 -4.809 1 98.88 78 TRP A CA 1
ATOM 623 C C . TRP A 1 78 ? 7.742 -25.031 -6.047 1 98.88 78 TRP A C 1
ATOM 625 O O . TRP A 1 78 ? 8.812 -24.438 -6.152 1 98.88 78 TRP A O 1
ATOM 635 N N . PHE A 1 79 ? 6.773 -24.984 -6.961 1 98.94 79 PHE A N 1
ATOM 636 C CA . PHE A 1 79 ? 6.945 -24.297 -8.234 1 98.94 79 PHE A CA 1
ATOM 637 C C . PHE A 1 79 ? 5.824 -23.281 -8.461 1 98.94 79 PHE A C 1
ATOM 639 O O . PHE A 1 79 ? 4.684 -23.672 -8.727 1 98.94 79 PHE A O 1
ATOM 646 N N . LEU A 1 80 ? 6.141 -21.984 -8.375 1 98.94 80 LEU A N 1
ATOM 647 C CA . LEU A 1 80 ? 5.18 -20.891 -8.5 1 98.94 80 LEU A CA 1
ATOM 648 C C . LEU A 1 80 ? 5.156 -20.344 -9.922 1 98.94 80 LEU A C 1
ATOM 650 O O . LEU A 1 80 ? 6.203 -20 -10.477 1 98.94 80 LEU A O 1
ATOM 654 N N . LYS A 1 81 ? 4 -20.344 -10.5 1 98.81 81 LYS A N 1
ATOM 655 C CA . LYS A 1 81 ? 3.766 -19.625 -11.742 1 98.81 81 LYS A CA 1
ATOM 656 C C . LYS A 1 81 ? 3.236 -18.219 -11.469 1 98.81 81 LYS A C 1
ATOM 658 O O . LYS A 1 81 ? 2.256 -18.047 -10.742 1 98.81 81 LYS A O 1
ATOM 663 N N . ALA A 1 82 ? 3.842 -17.234 -12.023 1 98.44 82 ALA A N 1
ATOM 664 C CA . ALA A 1 82 ? 3.369 -15.852 -11.938 1 98.44 82 ALA A CA 1
ATOM 665 C C . ALA A 1 82 ? 3.475 -15.148 -13.289 1 98.44 82 ALA A C 1
ATOM 667 O O . ALA A 1 82 ? 4.258 -15.562 -14.148 1 98.44 82 ALA A O 1
ATOM 668 N N . ASP A 1 83 ? 2.676 -14.18 -13.508 1 97 83 ASP A N 1
ATOM 669 C CA . ASP A 1 83 ? 2.779 -13.32 -14.68 1 97 83 ASP A CA 1
ATOM 670 C C . ASP A 1 83 ? 3.725 -12.148 -14.422 1 97 83 ASP A C 1
ATOM 672 O O . ASP A 1 83 ? 4.117 -11.906 -13.281 1 97 83 ASP A O 1
ATOM 676 N N . ASP A 1 84 ? 4.07 -11.445 -15.484 1 97.19 84 ASP A N 1
ATOM 677 C CA . ASP A 1 84 ? 5.062 -10.391 -15.344 1 97.19 84 ASP A CA 1
ATOM 678 C C . ASP A 1 84 ? 4.422 -9.102 -14.82 1 97.19 84 ASP A C 1
ATOM 680 O O . ASP A 1 84 ? 5.082 -8.062 -14.742 1 97.19 84 ASP A O 1
ATOM 684 N N . ASP A 1 85 ? 3.109 -9.148 -14.469 1 97.38 85 ASP A N 1
ATOM 685 C CA . ASP A 1 85 ? 2.439 -8.062 -13.766 1 97.38 85 ASP A CA 1
ATOM 686 C C . ASP A 1 85 ? 1.815 -8.562 -12.461 1 97.38 85 ASP A C 1
ATOM 688 O O . ASP A 1 85 ? 0.727 -8.125 -12.078 1 97.38 85 ASP A O 1
ATOM 692 N N . SER A 1 86 ? 2.467 -9.531 -11.844 1 97.5 86 SER A N 1
ATOM 693 C CA . SER A 1 86 ? 2.084 -10.055 -10.531 1 97.5 86 SER A CA 1
ATOM 694 C C . SER A 1 86 ? 3.033 -9.562 -9.445 1 97.5 86 SER A C 1
ATOM 696 O O . SER A 1 86 ? 4.199 -9.266 -9.719 1 97.5 86 SER A O 1
ATOM 698 N N . TYR A 1 87 ? 2.492 -9.367 -8.273 1 98.12 87 TYR A N 1
ATOM 699 C CA . TYR A 1 87 ? 3.295 -9.164 -7.07 1 98.12 87 TYR A CA 1
ATOM 700 C C . TYR A 1 87 ? 3.037 -10.273 -6.055 1 98.12 87 TYR A C 1
ATOM 702 O O . TYR A 1 87 ? 1.884 -10.617 -5.781 1 98.12 87 TYR A O 1
ATOM 710 N N . VAL A 1 88 ? 4.156 -10.797 -5.504 1 98.69 88 VAL A N 1
ATOM 711 C CA . VAL A 1 88 ? 4.02 -11.922 -4.578 1 98.69 88 VAL A CA 1
ATOM 712 C C . VAL A 1 88 ? 4.738 -11.602 -3.27 1 98.69 88 VAL A C 1
ATOM 714 O O . VAL A 1 88 ? 5.891 -11.172 -3.277 1 98.69 88 VAL A O 1
ATOM 717 N N . VAL A 1 89 ? 4.016 -11.758 -2.152 1 98 89 VAL A N 1
ATOM 718 C CA . VAL A 1 89 ? 4.641 -11.711 -0.833 1 98 89 VAL A CA 1
ATOM 719 C C . VAL A 1 89 ? 5.172 -13.102 -0.472 1 98 89 VAL A C 1
ATOM 721 O O . VAL A 1 89 ? 4.469 -13.898 0.148 1 98 89 VAL A O 1
ATOM 724 N N . MET A 1 90 ? 6.445 -13.289 -0.71 1 98 90 MET A N 1
ATOM 725 C CA . MET A 1 90 ? 7.047 -14.617 -0.688 1 98 90 MET A CA 1
ATOM 726 C C . MET A 1 90 ? 7.031 -15.195 0.722 1 98 90 MET A C 1
ATOM 728 O O . MET A 1 90 ? 6.891 -16.406 0.897 1 98 90 MET A O 1
ATOM 732 N N . GLU A 1 91 ? 7.141 -14.352 1.785 1 96.69 91 GLU A N 1
ATOM 733 C CA . GLU A 1 91 ? 7.09 -14.812 3.172 1 96.69 91 GLU A CA 1
ATOM 734 C C . GLU A 1 91 ? 5.746 -15.461 3.488 1 96.69 91 GLU A C 1
ATOM 736 O O . GLU A 1 91 ? 5.699 -16.5 4.152 1 96.69 91 GLU A O 1
ATOM 741 N N . ASN A 1 92 ? 4.742 -14.867 2.965 1 97.75 92 ASN A N 1
ATOM 742 C CA . ASN A 1 92 ? 3.406 -15.398 3.209 1 97.75 92 ASN A CA 1
ATOM 743 C C . ASN A 1 92 ? 3.17 -16.703 2.438 1 97.75 92 ASN A C 1
ATOM 745 O O . ASN A 1 92 ? 2.502 -17.609 2.934 1 97.75 92 ASN A O 1
ATOM 749 N N . LEU A 1 93 ? 3.738 -16.75 1.22 1 98.5 93 LEU A N 1
ATOM 750 C CA . LEU A 1 93 ? 3.664 -18 0.46 1 98.5 93 LEU A CA 1
ATOM 751 C C . LEU A 1 93 ? 4.387 -19.125 1.189 1 98.5 93 LEU A C 1
ATOM 753 O O . LEU A 1 93 ? 3.867 -20.234 1.293 1 98.5 93 LEU A O 1
ATOM 757 N N . ARG A 1 94 ? 5.566 -18.844 1.715 1 97.69 94 ARG A N 1
ATOM 758 C CA . ARG A 1 94 ? 6.332 -19.844 2.443 1 97.69 94 ARG A CA 1
ATOM 759 C C . ARG A 1 94 ? 5.559 -20.344 3.656 1 97.69 94 ARG A C 1
ATOM 761 O O . ARG A 1 94 ? 5.566 -21.547 3.951 1 97.69 94 ARG A O 1
ATOM 768 N N . ARG A 1 95 ? 4.914 -19.438 4.293 1 96.31 95 ARG A N 1
ATOM 769 C CA . ARG A 1 95 ? 4.113 -19.828 5.449 1 96.31 95 ARG A CA 1
ATOM 770 C C . ARG A 1 95 ? 2.99 -20.781 5.051 1 96.31 95 ARG A C 1
ATOM 772 O O . ARG A 1 95 ? 2.752 -21.781 5.723 1 96.31 95 ARG A O 1
ATOM 779 N N . LEU A 1 96 ? 2.322 -20.453 4.027 1 97.75 96 LEU A N 1
ATOM 780 C CA . LEU A 1 96 ? 1.253 -21.312 3.535 1 97.75 96 LEU A CA 1
ATOM 781 C C . LEU A 1 96 ? 1.79 -22.703 3.184 1 97.75 96 LEU A C 1
ATOM 783 O O . LEU A 1 96 ? 1.224 -23.719 3.596 1 97.75 96 LEU A O 1
ATOM 787 N N . LEU A 1 97 ? 2.895 -22.734 2.473 1 98.38 97 LEU A N 1
ATOM 788 C CA . LEU A 1 97 ? 3.426 -23.984 1.929 1 98.38 97 LEU A CA 1
ATOM 789 C C . LEU A 1 97 ? 4.043 -24.828 3.031 1 98.38 97 LEU A C 1
ATOM 791 O O . LEU A 1 97 ? 4.117 -26.062 2.902 1 98.38 97 LEU A O 1
ATOM 795 N N . SER A 1 98 ? 4.477 -24.219 4.129 1 96.88 98 SER A N 1
ATOM 796 C CA . SER A 1 98 ? 5.086 -24.938 5.242 1 96.88 98 SER A CA 1
ATOM 797 C C . SER A 1 98 ? 4.094 -25.891 5.891 1 96.88 98 SER A C 1
ATOM 799 O O . SER A 1 98 ? 4.488 -26.828 6.598 1 96.88 98 SER A O 1
ATOM 801 N N . LYS A 1 99 ? 2.859 -25.719 5.582 1 96.06 99 LYS A N 1
ATOM 802 C CA . LYS A 1 99 ? 1.809 -26.547 6.164 1 96.06 99 LYS A CA 1
ATOM 803 C C . LYS A 1 99 ? 1.515 -27.75 5.285 1 96.06 99 LYS A C 1
ATOM 805 O O . LYS A 1 99 ? 0.642 -28.562 5.605 1 96.06 99 LYS A O 1
ATOM 810 N N . HIS A 1 100 ? 2.219 -27.875 4.207 1 97.56 100 HIS A N 1
ATOM 811 C CA . HIS A 1 100 ? 2.014 -28.953 3.244 1 97.56 100 HIS A CA 1
ATOM 812 C C . HIS A 1 100 ? 3.301 -29.734 3.012 1 97.56 100 HIS A C 1
ATOM 814 O O . HIS A 1 100 ? 4.398 -29.219 3.219 1 97.56 100 HIS A O 1
ATOM 820 N N . ASP A 1 101 ? 3.117 -30.922 2.654 1 98.19 101 ASP A N 1
ATOM 821 C CA . ASP A 1 101 ? 4.23 -31.766 2.232 1 98.19 101 ASP A CA 1
ATOM 822 C C . ASP A 1 101 ? 4.383 -31.766 0.712 1 98.19 101 ASP A C 1
ATOM 824 O O . ASP A 1 101 ? 3.471 -32.156 -0.01 1 98.19 101 ASP A O 1
ATOM 828 N N . PRO A 1 102 ? 5.492 -31.344 0.187 1 98.19 102 PRO A N 1
ATOM 829 C CA . PRO A 1 102 ? 5.672 -31.266 -1.265 1 98.19 102 PRO A CA 1
ATOM 830 C C . PRO A 1 102 ? 5.656 -32.625 -1.937 1 98.19 102 PRO A C 1
ATOM 832 O O . PRO A 1 102 ? 5.559 -32.719 -3.162 1 98.19 102 PRO A O 1
ATOM 835 N N . GLN A 1 103 ? 5.781 -33.656 -1.176 1 98.19 103 GLN A N 1
ATOM 836 C CA . GLN A 1 103 ? 5.688 -35.031 -1.721 1 98.19 103 GLN A CA 1
ATOM 837 C C . GLN A 1 103 ? 4.234 -35.438 -1.926 1 98.19 103 GLN A C 1
ATOM 839 O O . GLN A 1 103 ? 3.957 -36.438 -2.576 1 98.19 103 GLN A O 1
ATOM 844 N N . ASP A 1 104 ? 3.348 -34.656 -1.354 1 98.62 104 ASP A N 1
ATOM 845 C CA . ASP A 1 104 ? 1.933 -34.812 -1.667 1 98.62 104 ASP A CA 1
ATOM 846 C C . ASP A 1 104 ? 1.526 -33.969 -2.869 1 98.62 104 ASP A C 1
ATOM 848 O O . ASP A 1 104 ? 1.955 -32.844 -2.998 1 98.62 104 ASP A O 1
ATOM 852 N N . PRO A 1 105 ? 0.715 -34.594 -3.732 1 98.81 105 PRO A N 1
ATOM 853 C CA . PRO A 1 105 ? 0.244 -33.781 -4.859 1 98.81 105 PRO A CA 1
ATOM 854 C C . PRO A 1 105 ? -0.771 -32.719 -4.438 1 98.81 105 PRO A C 1
ATOM 856 O O . PRO A 1 105 ? -1.795 -33.031 -3.834 1 98.81 105 PRO A O 1
ATOM 859 N N . VAL A 1 106 ? -0.481 -31.547 -4.707 1 98.88 106 VAL A N 1
ATOM 860 C CA . VAL A 1 106 ? -1.416 -30.453 -4.449 1 98.88 106 VAL A CA 1
ATOM 861 C C . VAL A 1 106 ? -1.001 -29.219 -5.242 1 98.88 106 VAL A C 1
ATOM 863 O O . VAL A 1 106 ? 0.178 -29.047 -5.562 1 98.88 106 VAL A O 1
ATOM 866 N N . TYR A 1 107 ? -1.94 -28.5 -5.676 1 98.69 107 TYR A N 1
ATOM 867 C CA . TYR A 1 107 ? -1.627 -27.156 -6.18 1 98.69 107 TYR A CA 1
ATOM 868 C C . TYR A 1 107 ? -2.547 -26.109 -5.562 1 98.69 107 TYR A C 1
ATOM 870 O O . TYR A 1 107 ? -3.676 -26.422 -5.176 1 98.69 107 TYR A O 1
ATOM 878 N N . LEU A 1 108 ? -2.033 -24.953 -5.324 1 98.88 108 LEU A N 1
ATOM 879 C CA . LEU A 1 108 ? -2.676 -23.891 -4.543 1 98.88 108 LEU A CA 1
ATOM 880 C C . LEU A 1 108 ? -2.734 -22.594 -5.336 1 98.88 108 LEU A C 1
ATOM 882 O O . LEU A 1 108 ? -1.903 -22.359 -6.215 1 98.88 108 LEU A O 1
ATOM 886 N N . GLY A 1 109 ? -3.641 -21.734 -5.066 1 98.62 109 GLY A N 1
ATOM 887 C CA . GLY A 1 109 ? -3.902 -20.453 -5.703 1 98.62 109 GLY A CA 1
ATOM 888 C C . GLY A 1 109 ? -5.27 -19.891 -5.371 1 98.62 109 GLY A C 1
ATOM 889 O O . GLY A 1 109 ? -5.805 -20.141 -4.285 1 98.62 109 GLY A O 1
ATOM 890 N N . ARG A 1 110 ? -5.738 -19 -6.215 1 97.88 110 ARG A N 1
ATOM 891 C CA . ARG A 1 110 ? -7.113 -18.516 -6.137 1 97.88 110 ARG A CA 1
ATOM 892 C C . ARG A 1 110 ? -8.062 -19.469 -6.852 1 97.88 110 ARG A C 1
ATOM 894 O O . ARG A 1 110 ? -8.062 -19.562 -8.086 1 97.88 110 ARG A O 1
ATOM 901 N N . ARG A 1 111 ? -8.969 -20.062 -6.094 1 97.94 111 ARG A N 1
ATOM 902 C CA . ARG A 1 111 ? -9.789 -21.156 -6.617 1 97.94 111 ARG A CA 1
ATOM 903 C C . ARG A 1 111 ? -11.055 -20.625 -7.273 1 97.94 111 ARG A C 1
ATOM 905 O O . ARG A 1 111 ? -11.812 -19.875 -6.656 1 97.94 111 ARG A O 1
ATOM 912 N N . PHE A 1 112 ? -11.211 -21.078 -8.531 1 97.19 112 PHE A N 1
ATOM 913 C CA . PHE A 1 112 ? -12.406 -20.766 -9.289 1 97.19 112 PHE A CA 1
ATOM 914 C C . PHE A 1 112 ? -13.234 -22.016 -9.547 1 97.19 112 PHE A C 1
ATOM 916 O O . PHE A 1 112 ? -12.719 -23.141 -9.453 1 97.19 112 PHE A O 1
ATOM 923 N N . SER A 1 113 ? -14.633 -22.062 -9.906 1 88.12 113 SER A N 1
ATOM 924 C CA . SER A 1 113 ? -15.461 -23.266 -9.984 1 88.12 113 SER A CA 1
ATOM 925 C C . SER A 1 113 ? -16.078 -23.422 -11.367 1 88.12 113 SER A C 1
ATOM 927 O O . SER A 1 113 ? -16.562 -24.5 -11.719 1 88.12 113 SER A O 1
ATOM 929 N N . PRO A 1 114 ? -16.578 -22.438 -12.242 1 80.5 114 PRO A N 1
ATOM 930 C CA . PRO A 1 114 ? -17.75 -22.922 -12.977 1 80.5 114 PRO A CA 1
ATOM 931 C C . PRO A 1 114 ? -17.422 -24.109 -13.883 1 80.5 114 PRO A C 1
ATOM 933 O O . PRO A 1 114 ? -18.312 -24.891 -14.227 1 80.5 114 PRO A O 1
ATOM 936 N N . TYR A 1 115 ? -16.219 -24.578 -14.016 1 88.75 115 TYR A N 1
ATOM 937 C CA . TYR A 1 115 ? -15.93 -25.438 -15.172 1 88.75 115 TYR A CA 1
ATOM 938 C C . TYR A 1 115 ? -15.461 -26.812 -14.727 1 88.75 115 TYR A C 1
ATOM 940 O O . TYR A 1 115 ? -15.633 -27.797 -15.453 1 88.75 115 TYR A O 1
ATOM 948 N N . LEU A 1 116 ? -14.898 -26.875 -13.586 1 93.94 116 LEU A N 1
ATOM 949 C CA . LEU A 1 116 ? -14.383 -28.141 -13.047 1 93.94 116 LEU A CA 1
ATOM 950 C C . LEU A 1 116 ? -14.961 -28.422 -11.672 1 93.94 116 LEU A C 1
ATOM 952 O O . LEU A 1 116 ? -15.18 -27.484 -10.883 1 93.94 116 LEU A O 1
ATOM 956 N N . LYS A 1 117 ? -15.148 -29.656 -11.328 1 94.06 117 LYS A N 1
ATOM 957 C CA . LYS A 1 117 ? -15.742 -30.047 -10.055 1 94.06 117 LYS A CA 1
ATOM 958 C C . LYS A 1 117 ? -14.883 -29.594 -8.883 1 94.06 117 LYS A C 1
AT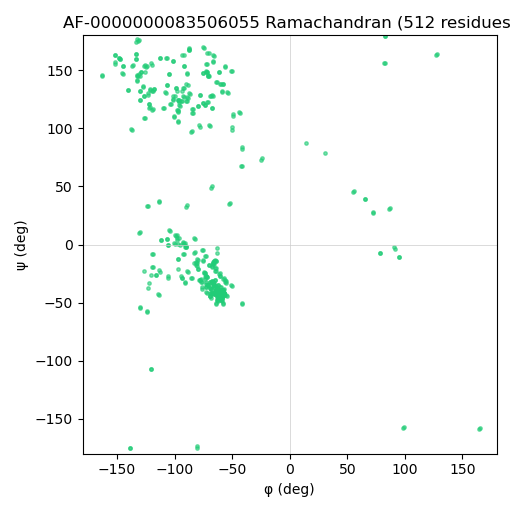OM 960 O O . LYS A 1 117 ? -15.398 -29.016 -7.922 1 94.06 117 LYS A O 1
ATOM 965 N N . GLN A 1 118 ? -13.617 -29.844 -8.961 1 97.12 118 GLN A N 1
ATOM 966 C CA . GLN A 1 118 ? -12.758 -29.453 -7.848 1 97.12 118 GLN A CA 1
ATOM 967 C C . GLN A 1 118 ? -12.367 -27.984 -7.953 1 97.12 118 GLN A C 1
ATOM 969 O O . GLN A 1 118 ? -11.711 -27.438 -7.059 1 97.12 118 GLN A O 1
ATOM 974 N N . GLY A 1 119 ? -12.727 -27.359 -9.062 1 97.5 119 GLY A N 1
ATOM 975 C CA . GLY A 1 119 ? -12.273 -26 -9.344 1 97.5 119 GLY A CA 1
ATOM 976 C C . GLY A 1 119 ? -10.891 -25.953 -9.961 1 97.5 119 GLY A C 1
ATOM 977 O O . GLY A 1 119 ? -10.312 -26.984 -10.281 1 97.5 119 GLY A O 1
ATOM 978 N N . TYR A 1 120 ? -10.461 -24.797 -10.227 1 97.69 120 TYR A N 1
ATOM 979 C CA . TYR A 1 120 ? -9.133 -24.547 -10.773 1 97.69 120 TYR A CA 1
ATOM 980 C C . TYR A 1 120 ? -8.578 -23.219 -10.266 1 97.69 120 TYR A C 1
ATOM 982 O O . TYR A 1 120 ? -9.32 -22.391 -9.734 1 97.69 120 TYR A O 1
ATOM 990 N N . MET A 1 121 ? -7.301 -23.031 -10.32 1 98.56 121 MET A N 1
ATOM 991 C CA . MET A 1 121 ? -6.668 -21.828 -9.781 1 98.56 121 MET A CA 1
ATOM 992 C C . MET A 1 121 ? -6.523 -20.766 -10.852 1 98.56 121 MET A C 1
ATOM 994 O O . MET A 1 121 ? -6.125 -21.047 -11.977 1 98.56 121 MET A O 1
ATOM 998 N N . SER A 1 122 ? -6.883 -19.562 -10.461 1 97.19 122 SER A N 1
ATOM 999 C CA . SER A 1 122 ? -6.758 -18.406 -11.344 1 97.19 122 SER A CA 1
ATOM 1000 C C . SER A 1 122 ? -5.336 -18.266 -11.875 1 97.19 122 SER A C 1
ATOM 1002 O O . SER A 1 122 ? -4.371 -18.281 -11.102 1 97.19 122 SER A O 1
ATOM 1004 N N . GLY A 1 123 ? -5.242 -18.094 -13.172 1 96 123 GLY A N 1
ATOM 1005 C CA . GLY A 1 123 ? -3.939 -17.859 -13.773 1 96 123 GLY A CA 1
ATOM 1006 C C . GLY A 1 123 ? -3.324 -16.531 -13.359 1 96 123 GLY A C 1
ATOM 1007 O O . GLY A 1 123 ? -2.131 -16.469 -13.055 1 96 123 GLY A O 1
ATOM 1008 N N . GLY A 1 124 ? -4.098 -15.531 -13.32 1 95.81 124 GLY A N 1
ATOM 1009 C CA . GLY A 1 124 ? -3.633 -14.188 -12.992 1 95.81 124 GLY A CA 1
ATOM 1010 C C . GLY A 1 124 ? -3.145 -14.062 -11.562 1 95.81 124 GLY A C 1
ATOM 1011 O O . GLY A 1 124 ? -2.15 -13.383 -11.305 1 95.81 124 GLY A O 1
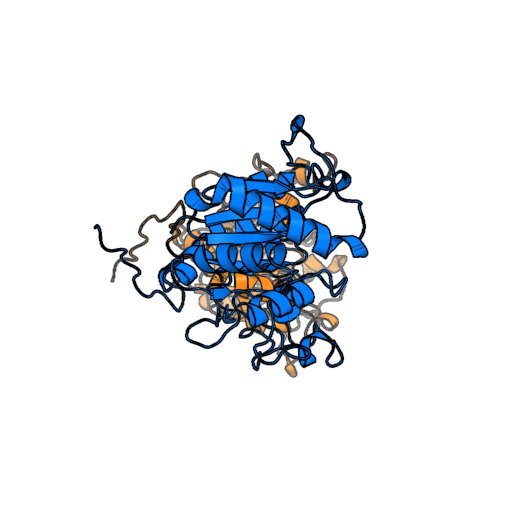ATOM 1012 N N . ALA A 1 125 ? -3.793 -14.75 -10.68 1 97.69 125 ALA A N 1
ATOM 1013 C CA . ALA A 1 125 ? -3.41 -14.688 -9.273 1 97.69 125 ALA A CA 1
ATOM 1014 C C . ALA A 1 125 ? -2.135 -15.484 -9.016 1 97.69 125 ALA A C 1
ATOM 1016 O O . ALA A 1 125 ? -1.512 -15.352 -7.957 1 97.69 125 ALA A O 1
ATOM 1017 N N . GLY A 1 126 ? -1.781 -16.297 -10.016 1 98.38 126 GLY A N 1
ATOM 1018 C CA . GLY A 1 126 ? -0.687 -17.234 -9.805 1 98.38 126 GLY A CA 1
ATOM 1019 C C . GLY A 1 126 ? -1.112 -18.5 -9.078 1 98.38 126 GLY A C 1
ATOM 1020 O O . GLY A 1 126 ? -2.168 -18.531 -8.445 1 98.38 126 GLY A O 1
ATOM 1021 N N . TYR A 1 127 ? -0.343 -19.516 -9.289 1 98.88 127 TYR A N 1
ATOM 1022 C CA . TYR A 1 127 ? -0.575 -20.766 -8.586 1 98.88 127 TYR A CA 1
ATOM 1023 C C . TYR A 1 127 ? 0.735 -21.5 -8.336 1 98.88 127 TYR A C 1
ATOM 1025 O O . TYR A 1 127 ? 1.74 -21.234 -9 1 98.88 127 TYR A O 1
ATOM 1033 N N . VAL A 1 128 ? 0.69 -22.406 -7.395 1 98.88 128 VAL A N 1
ATOM 1034 C CA . VAL A 1 128 ? 1.899 -23.109 -6.977 1 98.88 128 VAL A CA 1
ATOM 1035 C C . VAL A 1 128 ? 1.646 -24.609 -6.965 1 98.88 128 VAL A C 1
ATOM 1037 O O . VAL A 1 128 ? 0.582 -25.062 -6.535 1 98.88 128 VAL A O 1
ATOM 1040 N N . LEU A 1 129 ? 2.551 -25.328 -7.559 1 98.94 129 LEU A N 1
ATOM 1041 C CA . LEU A 1 129 ? 2.482 -26.781 -7.59 1 98.94 129 LEU A CA 1
ATOM 1042 C C . LEU A 1 129 ? 3.521 -27.406 -6.656 1 98.94 129 LEU A C 1
ATOM 1044 O O . LEU A 1 129 ? 4.664 -26.938 -6.602 1 98.94 129 LEU A O 1
ATOM 1048 N N . SER A 1 130 ? 3.131 -28.438 -5.918 1 98.88 130 SER A N 1
ATOM 1049 C CA . SER A 1 130 ? 4.125 -29.25 -5.23 1 98.88 130 SER A CA 1
ATOM 1050 C C . SER A 1 130 ? 5 -30.016 -6.227 1 98.88 130 SER A C 1
ATOM 1052 O O . SER A 1 130 ? 4.648 -30.125 -7.402 1 98.88 130 SER A O 1
ATOM 1054 N N . ARG A 1 131 ? 6.066 -30.469 -5.789 1 98.81 131 ARG A N 1
ATOM 1055 C CA . ARG A 1 131 ? 6.949 -31.25 -6.641 1 98.81 131 ARG A CA 1
ATOM 1056 C C . ARG A 1 131 ? 6.211 -32.469 -7.215 1 98.81 131 ARG A C 1
ATOM 1058 O O . ARG A 1 131 ? 6.344 -32.75 -8.406 1 98.81 131 ARG A O 1
ATOM 1065 N N . GLU A 1 132 ? 5.449 -33.125 -6.34 1 98.88 132 GLU A N 1
ATOM 1066 C CA . GLU A 1 132 ? 4.688 -34.281 -6.816 1 98.88 132 GLU A CA 1
ATOM 1067 C C . GLU A 1 132 ? 3.643 -33.844 -7.848 1 98.88 132 GLU A C 1
ATOM 1069 O O . GLU A 1 132 ? 3.4 -34.562 -8.82 1 98.88 132 GLU A O 1
ATOM 1074 N N . ALA A 1 133 ? 3.025 -32.75 -7.637 1 98.94 133 ALA A N 1
ATOM 1075 C CA . ALA A 1 133 ? 2.047 -32.25 -8.602 1 98.94 133 ALA A CA 1
ATOM 1076 C C . ALA A 1 133 ? 2.693 -32 -9.961 1 98.94 133 ALA A C 1
ATOM 1078 O O . ALA A 1 133 ? 2.119 -32.312 -11 1 98.94 133 ALA A O 1
ATOM 1079 N N . LEU A 1 134 ? 3.828 -31.391 -9.953 1 98.88 134 LEU A N 1
ATOM 1080 C CA . LEU A 1 134 ? 4.555 -31.141 -11.195 1 98.88 134 LEU A CA 1
ATOM 1081 C C . LEU A 1 134 ? 4.875 -32.438 -11.914 1 98.88 134 LEU A C 1
ATOM 1083 O O . LEU A 1 134 ? 4.715 -32.562 -13.133 1 98.88 134 LEU A O 1
ATOM 1087 N N . GLN A 1 135 ? 5.305 -33.406 -11.156 1 98.75 135 GLN A N 1
ATOM 1088 C CA . GLN A 1 135 ? 5.625 -34.719 -11.727 1 98.75 135 GLN A CA 1
ATOM 1089 C C . GLN A 1 135 ? 4.402 -35.344 -12.398 1 98.75 135 GLN A C 1
ATOM 1091 O O . GLN A 1 135 ? 4.5 -35.844 -13.523 1 98.75 135 GLN A O 1
ATOM 1096 N N . ARG A 1 136 ? 3.35 -35.25 -11.734 1 98.81 136 ARG A N 1
ATOM 1097 C CA . ARG A 1 136 ? 2.133 -35.844 -12.281 1 98.81 136 ARG A CA 1
ATOM 1098 C C . ARG A 1 136 ? 1.65 -35.094 -13.508 1 98.81 136 ARG A C 1
ATOM 1100 O O . ARG A 1 136 ? 1.178 -35.688 -14.477 1 98.81 136 ARG A O 1
ATOM 1107 N N . TYR A 1 137 ? 1.725 -33.812 -13.422 1 98.75 137 TYR A N 1
ATOM 1108 C CA . TYR A 1 137 ? 1.301 -32.969 -14.539 1 98.75 137 TYR A CA 1
ATOM 1109 C C . TYR A 1 137 ? 2.082 -33.312 -15.805 1 98.75 137 TYR A C 1
ATOM 1111 O O . TYR A 1 137 ? 1.491 -33.594 -16.844 1 98.75 137 TYR A O 1
ATOM 1119 N N . VAL A 1 138 ? 3.408 -33.344 -15.727 1 98.38 138 VAL A N 1
ATOM 1120 C CA . VAL A 1 138 ? 4.258 -33.594 -16.875 1 98.38 138 VAL A CA 1
ATOM 1121 C C . VAL A 1 138 ? 4.09 -35.031 -17.328 1 98.38 138 VAL A C 1
ATOM 1123 O O . VAL A 1 138 ? 4.125 -35.344 -18.531 1 98.38 138 VAL A O 1
ATOM 1126 N N . GLY A 1 139 ? 3.951 -35.906 -16.344 1 98.31 139 GLY A N 1
ATOM 1127 C CA . GLY A 1 139 ? 3.611 -37.281 -16.703 1 98.31 139 GLY A CA 1
ATOM 1128 C C . GLY A 1 139 ? 2.357 -37.375 -17.547 1 98.31 139 GLY A C 1
ATOM 1129 O O . GLY A 1 139 ? 2.328 -38.125 -18.547 1 98.31 139 GLY A O 1
ATOM 1130 N N . GLY A 1 140 ? 1.333 -36.594 -17.141 1 97.81 140 GLY A N 1
ATOM 1131 C CA . GLY A 1 140 ? 0.093 -36.562 -17.906 1 97.81 140 GLY A CA 1
ATOM 1132 C C . GLY A 1 140 ? 0.265 -36 -19.297 1 97.81 140 GLY A C 1
ATOM 1133 O O . GLY A 1 140 ? -0.402 -36.438 -20.234 1 97.81 140 GLY A O 1
ATOM 1134 N N . LEU A 1 141 ? 1.091 -35.062 -19.438 1 96.19 141 LEU A N 1
ATOM 1135 C CA . LEU A 1 141 ? 1.393 -34.5 -20.75 1 96.19 141 LEU A CA 1
ATOM 1136 C C . LEU A 1 141 ? 2.062 -35.531 -21.641 1 96.19 141 LEU A C 1
ATOM 1138 O O . LEU A 1 141 ? 1.743 -35.656 -22.828 1 96.19 141 LEU A O 1
ATOM 1142 N N . ARG A 1 142 ? 2.938 -36.312 -21.109 1 96.81 142 ARG A N 1
ATOM 1143 C CA . ARG A 1 142 ? 3.764 -37.25 -21.859 1 96.81 142 ARG A CA 1
ATOM 1144 C C . ARG A 1 142 ? 2.961 -38.469 -22.266 1 96.81 142 ARG A C 1
ATOM 1146 O O . ARG A 1 142 ? 3.156 -39 -23.359 1 96.81 142 ARG A O 1
ATOM 1153 N N . ASP A 1 143 ? 2.113 -38.906 -21.406 1 96.81 143 ASP A N 1
ATOM 1154 C CA . ASP A 1 143 ? 1.392 -40.125 -21.719 1 96.81 143 ASP A CA 1
ATOM 1155 C C . ASP A 1 143 ? 0.087 -39.844 -22.453 1 96.81 143 ASP A C 1
ATOM 1157 O O . ASP A 1 143 ? -0.682 -40.75 -22.766 1 96.81 143 ASP A O 1
ATOM 1161 N N . GLY A 1 144 ? -0.225 -38.531 -22.688 1 94.19 144 GLY A N 1
ATOM 1162 C CA . GLY A 1 144 ? -1.363 -38.125 -23.5 1 94.19 144 GLY A CA 1
ATOM 1163 C C . GLY A 1 144 ? -2.637 -37.938 -22.703 1 94.19 144 GLY A C 1
ATOM 1164 O O . GLY A 1 144 ? -3.676 -37.594 -23.25 1 94.19 144 GLY A O 1
ATOM 1165 N N . THR A 1 145 ? -2.586 -38.188 -21.453 1 95 145 THR A N 1
ATOM 1166 C CA . THR A 1 145 ? -3.732 -37.969 -20.594 1 95 145 THR A CA 1
ATOM 1167 C C . THR A 1 145 ? -4.164 -36.5 -20.641 1 95 145 THR A C 1
ATOM 1169 O O . THR A 1 145 ? -5.355 -36.188 -20.594 1 95 145 THR A O 1
ATOM 1172 N N . CYS A 1 146 ? -3.16 -35.625 -20.672 1 92.94 146 CYS A N 1
ATOM 1173 C CA . CYS A 1 146 ? -3.387 -34.188 -20.812 1 92.94 146 CYS A CA 1
ATOM 1174 C C . CYS A 1 146 ? -2.969 -33.719 -22.188 1 92.94 146 CYS A C 1
ATOM 1176 O O . CYS A 1 146 ? -1.914 -34.094 -22.688 1 92.94 146 CYS A O 1
ATOM 1178 N N . THR A 1 147 ? -3.867 -32.969 -22.797 1 86.25 147 THR A N 1
ATOM 1179 C CA . THR A 1 147 ? -3.584 -32.375 -24.094 1 86.25 147 THR A CA 1
ATOM 1180 C C . THR A 1 147 ? -3.99 -30.891 -24.094 1 86.25 147 THR A C 1
ATOM 1182 O O . THR A 1 147 ? -4.445 -30.375 -23.078 1 86.25 147 THR A O 1
ATOM 1185 N N . HIS A 1 148 ? -3.678 -30.203 -25.188 1 82.5 148 HIS A N 1
ATOM 1186 C CA . HIS A 1 148 ? -4.125 -28.828 -25.328 1 82.5 148 HIS A CA 1
ATOM 1187 C C . HIS A 1 148 ? -5.633 -28.75 -25.547 1 82.5 148 HIS A C 1
ATOM 1189 O O . HIS A 1 148 ? -6.109 -28.906 -26.672 1 82.5 148 HIS A O 1
ATOM 1195 N N . THR A 1 149 ? -6.355 -28.406 -24.531 1 77.5 149 THR A N 1
ATOM 1196 C CA . THR A 1 149 ? -7.809 -28.516 -24.562 1 77.5 149 THR A CA 1
ATOM 1197 C C . THR A 1 149 ? -8.445 -27.125 -24.703 1 77.5 149 THR A C 1
ATOM 1199 O O . THR A 1 149 ? -9.586 -27.016 -25.156 1 77.5 149 THR A O 1
ATOM 1202 N N . SER A 1 150 ? -7.746 -26.125 -24.203 1 80.69 150 SER A N 1
ATOM 1203 C CA . SER A 1 150 ? -8.312 -24.781 -24.188 1 80.69 150 SER A CA 1
ATOM 1204 C C . SER A 1 150 ? -7.223 -23.719 -24.25 1 80.69 150 SER A C 1
ATOM 1206 O O . SER A 1 150 ? -6.082 -23.969 -23.859 1 80.69 150 SER A O 1
ATOM 1208 N N . SER A 1 151 ? -7.66 -22.562 -24.719 1 81.75 151 SER A N 1
ATOM 1209 C CA . SER A 1 151 ? -6.746 -21.422 -24.734 1 81.75 151 SER A CA 1
ATOM 1210 C C . SER A 1 151 ? -6.715 -20.734 -23.375 1 81.75 151 SER A C 1
ATOM 1212 O O . SER A 1 151 ? -5.828 -19.922 -23.094 1 81.75 151 SER A O 1
ATOM 1214 N N . VAL A 1 152 ? -7.684 -21.047 -22.578 1 90 152 VAL A N 1
ATOM 1215 C CA . VAL A 1 152 ? -7.684 -20.531 -21.219 1 90 152 VAL A CA 1
ATOM 1216 C C . VAL A 1 152 ? -6.719 -21.344 -20.359 1 90 152 VAL A C 1
ATOM 1218 O O . VAL A 1 152 ? -7.059 -22.422 -19.891 1 90 152 VAL A O 1
ATOM 1221 N N . GLU A 1 153 ? -5.621 -20.797 -20.125 1 93.31 153 GLU A N 1
ATOM 1222 C CA . GLU A 1 153 ? -4.449 -21.484 -19.609 1 93.31 153 GLU A CA 1
ATOM 1223 C C . GLU A 1 153 ? -4.734 -22.109 -18.234 1 93.31 153 GLU A C 1
ATOM 1225 O O . GLU A 1 153 ? -4.426 -23.266 -18 1 93.31 153 GLU A O 1
ATOM 1230 N N . ASP A 1 154 ? -5.375 -21.359 -17.344 1 95.5 154 ASP A N 1
ATOM 1231 C CA . ASP A 1 154 ? -5.566 -21.828 -15.977 1 95.5 154 ASP A CA 1
ATOM 1232 C C . ASP A 1 154 ? -6.625 -22.938 -15.922 1 95.5 154 ASP A C 1
ATOM 1234 O O . ASP A 1 154 ? -6.496 -23.891 -15.164 1 95.5 154 ASP A O 1
ATOM 1238 N N . LEU A 1 155 ? -7.605 -22.812 -16.797 1 95.06 155 LEU A N 1
ATOM 1239 C CA . LEU A 1 155 ? -8.625 -23.844 -16.875 1 95.06 155 LEU A CA 1
ATOM 1240 C C . LEU A 1 155 ? -8.047 -25.141 -17.438 1 95.06 155 LEU A C 1
ATOM 1242 O O . LEU A 1 155 ? -8.32 -26.234 -16.922 1 95.06 155 LEU A O 1
ATOM 124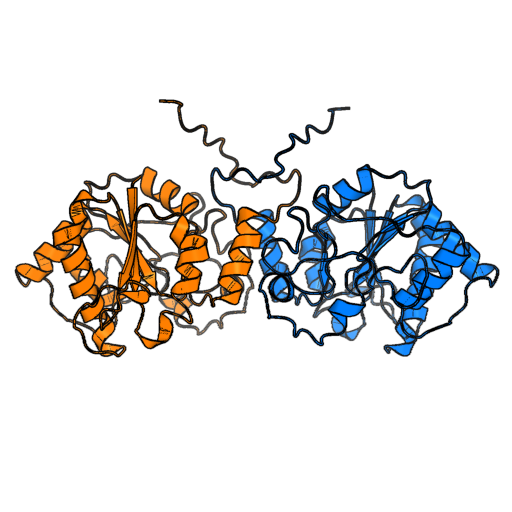6 N N . ALA A 1 156 ? -7.262 -25.016 -18.484 1 95.38 156 ALA A N 1
ATOM 1247 C CA . ALA A 1 156 ? -6.645 -26.188 -19.109 1 95.38 156 ALA A CA 1
ATOM 1248 C C . ALA A 1 156 ? -5.715 -26.906 -18.125 1 95.38 156 ALA A C 1
ATOM 1250 O O . ALA A 1 156 ? -5.719 -28.125 -18.047 1 95.38 156 ALA A O 1
ATOM 1251 N N . LEU A 1 157 ? -4.957 -26.125 -17.438 1 97 157 LEU A N 1
ATOM 1252 C CA . LEU A 1 157 ? -4.055 -26.688 -16.453 1 97 157 LEU A CA 1
ATOM 1253 C C . LEU A 1 157 ? -4.84 -27.391 -15.352 1 97 157 LEU A C 1
ATOM 1255 O O . LEU A 1 157 ? -4.508 -28.531 -14.969 1 97 157 LEU A O 1
ATOM 1259 N N . GLY A 1 158 ? -5.859 -26.719 -14.828 1 97.38 158 GLY A N 1
ATOM 1260 C CA . GLY A 1 158 ? -6.688 -27.312 -13.789 1 97.38 158 GLY A CA 1
ATOM 1261 C C . GLY A 1 158 ? -7.34 -28.609 -14.211 1 97.38 158 GLY A C 1
ATOM 1262 O O . GLY A 1 158 ? -7.422 -29.547 -13.42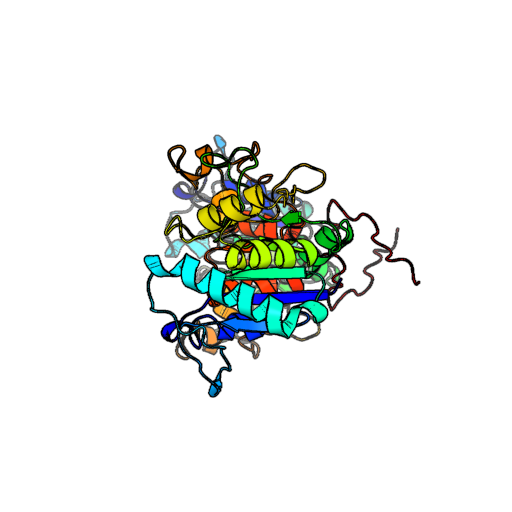2 1 97.38 158 GLY A O 1
ATOM 1263 N N . ARG A 1 159 ? -7.77 -28.656 -15.43 1 96.69 159 ARG A N 1
ATOM 1264 C CA . ARG A 1 159 ? -8.398 -29.875 -15.961 1 96.69 159 ARG A CA 1
ATOM 1265 C C . ARG A 1 159 ? -7.414 -31.031 -15.961 1 96.69 159 ARG A C 1
ATOM 1267 O O . ARG A 1 159 ? -7.773 -32.156 -15.586 1 96.69 159 ARG A O 1
ATOM 1274 N N . CYS A 1 160 ? -6.262 -30.75 -16.422 1 97.38 160 CYS A N 1
ATOM 1275 C CA . CYS A 1 160 ? -5.242 -31.797 -16.453 1 97.38 160 CYS A CA 1
ATOM 1276 C C . CYS A 1 160 ? -4.898 -32.25 -15.047 1 97.38 160 CYS A C 1
ATOM 1278 O O . CYS A 1 160 ? -4.805 -33.469 -14.789 1 97.38 160 CYS A O 1
ATOM 1280 N N . LEU A 1 161 ? -4.727 -31.297 -14.125 1 98.5 161 LEU A N 1
ATOM 1281 C CA . LEU A 1 161 ? -4.355 -31.641 -12.758 1 98.5 161 LEU A CA 1
ATOM 1282 C C . LEU A 1 161 ? -5.438 -32.469 -12.102 1 98.5 161 LEU A C 1
ATOM 1284 O O . LEU A 1 161 ? -5.129 -33.438 -11.359 1 98.5 161 LEU A O 1
ATOM 1288 N N . GLU A 1 162 ? -6.641 -32.156 -12.383 1 97.38 162 GLU A N 1
ATOM 1289 C CA . GLU A 1 162 ? -7.734 -33 -11.875 1 97.38 162 GLU A CA 1
ATOM 1290 C C . GLU A 1 162 ? -7.652 -34.406 -12.422 1 97.38 162 GLU A C 1
ATOM 1292 O O . GLU A 1 162 ? -7.816 -35.375 -11.68 1 97.38 162 GLU A O 1
ATOM 1297 N N . LYS A 1 163 ? -7.359 -34.562 -13.641 1 96.94 163 LYS A N 1
ATOM 1298 C CA . LYS A 1 163 ? -7.301 -35.875 -14.312 1 96.94 163 LYS A CA 1
ATOM 1299 C C . LYS A 1 163 ? -6.172 -36.719 -13.758 1 96.94 163 LYS A C 1
ATOM 1301 O O . LYS A 1 163 ? -6.293 -37.969 -13.688 1 96.94 163 LYS A O 1
ATOM 1306 N N . VAL A 1 164 ? -5.133 -36.094 -13.398 1 98.19 164 VAL A N 1
ATOM 1307 C CA . VAL A 1 164 ? -3.967 -36.844 -12.984 1 98.19 164 VAL A CA 1
ATOM 1308 C C . VAL A 1 164 ? -3.926 -36.938 -11.461 1 98.19 164 VAL A C 1
ATOM 1310 O O . VAL A 1 164 ? -2.889 -37.281 -10.883 1 98.19 164 VAL A O 1
ATOM 1313 N N . GLY A 1 165 ? -4.914 -36.531 -10.805 1 98.06 165 GLY A N 1
ATOM 1314 C CA . GLY A 1 165 ? -5.09 -36.781 -9.383 1 98.06 165 GLY A CA 1
ATOM 1315 C C . GLY A 1 165 ? -4.391 -35.75 -8.5 1 98.06 165 GLY A C 1
ATOM 1316 O O . GLY A 1 165 ? -3.875 -36.094 -7.434 1 98.06 165 GLY A O 1
ATOM 1317 N N . VAL A 1 166 ? -4.27 -34.562 -8.945 1 98.81 166 VAL A N 1
ATOM 1318 C CA . VAL A 1 166 ? -3.732 -33.5 -8.117 1 98.81 166 VAL A CA 1
ATOM 1319 C C . VAL A 1 166 ? -4.875 -32.656 -7.566 1 98.81 166 VAL A C 1
ATOM 1321 O O . VAL A 1 166 ? -5.52 -31.906 -8.305 1 98.81 166 VAL A O 1
ATOM 1324 N N . PRO A 1 167 ? -5.117 -32.719 -6.332 1 98.62 167 PRO A N 1
ATOM 1325 C CA . PRO A 1 167 ? -6.23 -31.953 -5.766 1 98.62 167 PRO A CA 1
ATOM 1326 C C . PRO A 1 167 ? -5.949 -30.453 -5.711 1 98.62 167 PRO A C 1
ATOM 1328 O O . PRO A 1 167 ? -4.797 -30.047 -5.535 1 98.62 167 PRO A O 1
ATOM 1331 N N . ALA A 1 168 ? -7.027 -29.688 -5.855 1 98.31 168 ALA A N 1
ATOM 1332 C CA . ALA A 1 168 ? -6.973 -28.25 -5.602 1 98.31 168 ALA A CA 1
ATOM 1333 C C . ALA A 1 168 ? -7.051 -27.953 -4.105 1 98.31 168 ALA A C 1
ATOM 1335 O O . ALA A 1 168 ? -8.039 -28.281 -3.451 1 98.31 168 ALA A O 1
ATOM 1336 N N . GLY A 1 169 ? -6.016 -27.328 -3.609 1 98.12 169 GLY A N 1
ATOM 1337 C CA . GLY A 1 169 ? -5.969 -27.047 -2.184 1 98.12 169 GLY A CA 1
ATOM 1338 C C . GLY A 1 169 ? -6.629 -25.734 -1.812 1 98.12 169 GLY A C 1
ATOM 1339 O O . GLY A 1 169 ? -7.004 -24.953 -2.688 1 98.12 169 GLY A O 1
ATOM 1340 N N . ASP A 1 170 ? -6.848 -25.562 -0.515 1 97.5 170 ASP A N 1
ATOM 1341 C CA . ASP A 1 170 ? -7.414 -24.328 0.038 1 97.5 170 ASP A CA 1
ATOM 1342 C C . ASP A 1 170 ? -6.316 -23.406 0.564 1 97.5 170 ASP A C 1
ATOM 1344 O O . ASP A 1 170 ? -5.613 -23.75 1.518 1 97.5 170 ASP A O 1
ATOM 1348 N N . SER A 1 171 ? -6.172 -22.281 -0.071 1 97.88 171 SER A N 1
ATOM 1349 C CA . SER A 1 171 ? -5.109 -21.344 0.294 1 97.88 171 SER A CA 1
ATOM 1350 C C . SER A 1 171 ? -5.641 -20.234 1.188 1 97.88 171 SER A C 1
ATOM 1352 O O . SER A 1 171 ? -4.918 -19.281 1.492 1 97.88 171 SER A O 1
ATOM 1354 N N . ARG A 1 172 ? -6.891 -20.266 1.664 1 96.44 172 ARG A N 1
ATOM 1355 C CA . ARG A 1 172 ? -7.484 -19.25 2.521 1 96.44 172 ARG A CA 1
ATOM 1356 C C . ARG A 1 172 ? -6.891 -19.297 3.926 1 96.44 172 ARG A C 1
ATOM 1358 O O . ARG A 1 172 ? -6.375 -20.328 4.348 1 96.44 172 ARG A O 1
ATOM 1365 N N . ASP A 1 173 ? -6.973 -18.172 4.574 1 93.5 173 ASP A N 1
ATOM 1366 C CA . ASP A 1 173 ? -6.414 -18.125 5.922 1 93.5 173 ASP A CA 1
ATOM 1367 C C . ASP A 1 173 ? -7.383 -18.734 6.938 1 93.5 173 ASP A C 1
ATOM 1369 O O . ASP A 1 173 ? -8.383 -19.344 6.559 1 93.5 173 ASP A O 1
ATOM 1373 N N . GLN A 1 174 ? -7.039 -18.656 8.195 1 90.38 174 GLN A N 1
ATOM 1374 C CA . GLN A 1 174 ? -7.805 -19.312 9.25 1 90.38 174 GLN A CA 1
ATOM 1375 C C . GLN A 1 174 ? -9.211 -18.719 9.352 1 90.38 174 GLN A C 1
ATOM 1377 O O . GLN A 1 174 ? -10.125 -19.375 9.867 1 90.38 174 GLN A O 1
ATOM 1382 N N . LEU A 1 175 ? -9.375 -17.516 8.836 1 90.38 175 LEU A N 1
ATOM 1383 C CA . LEU A 1 175 ? -10.68 -16.875 8.852 1 90.38 175 LEU A CA 1
ATOM 1384 C C . LEU A 1 175 ? -11.398 -17.047 7.52 1 90.38 175 LEU A C 1
ATOM 1386 O O . LEU A 1 175 ? -12.406 -16.391 7.258 1 90.38 175 LEU A O 1
ATOM 1390 N N . HIS A 1 176 ? -10.766 -17.844 6.621 1 93.12 176 HIS A N 1
ATOM 1391 C CA . HIS A 1 176 ? -11.32 -18.188 5.32 1 93.12 176 HIS A CA 1
ATOM 1392 C C . HIS A 1 176 ? -11.289 -17 4.371 1 93.12 176 HIS A C 1
ATOM 1394 O O . HIS A 1 176 ? -12.195 -16.828 3.555 1 93.12 176 HIS A O 1
ATOM 1400 N N . ARG A 1 177 ? -10.336 -16.125 4.598 1 93.88 177 ARG A N 1
ATOM 1401 C CA . ARG A 1 177 ? -10.125 -15.023 3.678 1 93.88 177 ARG A CA 1
ATOM 1402 C C . ARG A 1 177 ? -9.141 -15.398 2.574 1 93.88 177 ARG A C 1
ATOM 1404 O O . ARG A 1 177 ? -8.172 -16.125 2.82 1 93.88 177 ARG A O 1
ATOM 1411 N N . GLU A 1 178 ? -9.352 -14.852 1.444 1 95.19 178 GLU A N 1
ATOM 1412 C CA . GLU A 1 178 ? -8.531 -15.18 0.286 1 95.19 178 GLU A CA 1
ATOM 1413 C C . GLU A 1 178 ? -7.121 -14.609 0.429 1 95.19 178 GLU A C 1
ATOM 1415 O O . GLU A 1 178 ? -6.949 -13.492 0.933 1 95.19 178 GLU A O 1
ATOM 1420 N N . SER A 1 179 ? -6.141 -15.398 -0.099 1 96.75 179 SER A N 1
ATOM 1421 C CA . SER A 1 179 ? -4.758 -14.945 0.003 1 96.75 179 SER A CA 1
ATOM 1422 C C . SER A 1 179 ? -4.156 -14.688 -1.375 1 96.75 179 SER A C 1
ATOM 1424 O O . SER A 1 179 ? -3.176 -13.953 -1.502 1 96.75 179 SER A O 1
ATOM 1426 N N . PHE A 1 180 ? -4.648 -15.336 -2.395 1 97.81 180 PHE A N 1
ATOM 1427 C CA . PHE A 1 180 ? -4.285 -15.062 -3.779 1 97.81 180 PHE A CA 1
ATOM 1428 C C . PHE A 1 180 ? -5.336 -14.188 -4.453 1 97.81 180 PHE A C 1
ATOM 1430 O O . PHE A 1 180 ? -6.531 -14.477 -4.379 1 97.81 180 PHE A O 1
ATOM 1437 N N . HIS A 1 181 ? -4.879 -13.18 -5.176 1 96.5 181 HIS A N 1
ATOM 1438 C CA . HIS A 1 181 ? -5.863 -12.234 -5.691 1 96.5 181 HIS A CA 1
ATOM 1439 C C . HIS A 1 181 ? -5.672 -11.992 -7.184 1 96.5 181 HIS A C 1
ATOM 1441 O O . HIS A 1 181 ? -4.598 -11.562 -7.613 1 96.5 181 HIS A O 1
ATOM 1447 N N . PRO A 1 182 ? -6.738 -12.219 -7.934 1 95.88 182 PRO A N 1
ATOM 1448 C CA . PRO A 1 182 ? -6.656 -11.992 -9.375 1 95.88 182 PRO A CA 1
ATOM 1449 C C . PRO A 1 182 ? -6.707 -10.508 -9.742 1 95.88 182 PRO A C 1
ATOM 1451 O O . PRO A 1 182 ? -6.566 -10.148 -10.914 1 95.88 182 PRO A O 1
ATOM 1454 N N . PHE A 1 183 ? -6.918 -9.625 -8.68 1 93.69 183 PHE A N 1
ATOM 1455 C CA . PHE A 1 183 ? -6.961 -8.172 -8.836 1 93.69 183 PHE A CA 1
ATOM 1456 C C . PHE A 1 183 ? -6.121 -7.484 -7.77 1 93.69 183 PHE A C 1
ATOM 1458 O O . PHE A 1 183 ? -5.789 -8.086 -6.746 1 93.69 183 PHE A O 1
ATOM 1465 N N . PRO A 1 184 ? -5.863 -6.191 -8.109 1 90.44 184 PRO A N 1
ATOM 1466 C CA . PRO A 1 184 ? -5.258 -5.414 -7.023 1 90.44 184 PRO A CA 1
ATOM 1467 C C . PRO A 1 184 ? -6.199 -5.211 -5.84 1 90.44 184 PRO A C 1
ATOM 1469 O O . PRO A 1 184 ? -7.422 -5.301 -6 1 90.44 184 PRO A O 1
ATOM 1472 N N . PRO A 1 185 ? -5.605 -4.934 -4.703 1 83.5 185 PRO A N 1
ATOM 1473 C CA . PRO A 1 185 ? -6.422 -4.844 -3.492 1 83.5 185 PRO A CA 1
ATOM 1474 C C . PRO A 1 185 ? -7.52 -3.789 -3.6 1 83.5 185 PRO A C 1
ATOM 1476 O O . PRO A 1 185 ? -8.594 -3.949 -3.012 1 83.5 185 PRO A O 1
ATOM 1479 N N . ASP A 1 186 ? -7.316 -2.754 -4.359 1 86.38 186 ASP A N 1
ATOM 1480 C CA . ASP A 1 186 ? -8.281 -1.658 -4.387 1 86.38 186 ASP A CA 1
ATOM 1481 C C . ASP A 1 186 ? -9.57 -2.082 -5.078 1 86.38 186 ASP A C 1
ATOM 1483 O O . ASP A 1 186 ? -10.617 -1.458 -4.883 1 86.38 186 ASP A O 1
ATOM 1487 N N . HIS A 1 187 ? -9.57 -3.15 -5.836 1 86.69 187 HIS A N 1
ATOM 1488 C CA . HIS A 1 187 ? -10.766 -3.629 -6.52 1 86.69 187 HIS A CA 1
ATOM 1489 C C . HIS A 1 187 ? -11.664 -4.41 -5.566 1 86.69 187 HIS A C 1
ATOM 1491 O O . HIS A 1 187 ? -12.859 -4.586 -5.84 1 86.69 187 HIS A O 1
ATOM 1497 N N . LEU A 1 188 ? -11.039 -4.875 -4.52 1 84.5 188 LEU A N 1
ATOM 1498 C CA . LEU A 1 188 ? -11.781 -5.809 -3.68 1 84.5 188 LEU A CA 1
ATOM 1499 C C . LEU A 1 188 ? -12.07 -5.199 -2.312 1 84.5 188 LEU A C 1
ATOM 1501 O O . LEU A 1 188 ? -13.047 -5.562 -1.658 1 84.5 188 LEU A O 1
ATOM 1505 N N . LEU A 1 189 ? -11.297 -4.289 -1.954 1 83.25 189 LEU A N 1
ATOM 1506 C CA . LEU A 1 189 ? -11.352 -3.748 -0.6 1 83.25 189 LEU A CA 1
ATOM 1507 C C . LEU A 1 189 ? -12.539 -2.807 -0.443 1 83.25 189 LEU A C 1
ATOM 1509 O O . LEU A 1 189 ? -13.055 -2.625 0.665 1 83.25 189 LEU A O 1
ATOM 1513 N N . ILE A 1 190 ? -12.906 -2.172 -1.531 1 78 190 ILE A N 1
ATOM 1514 C CA . ILE A 1 190 ? -13.969 -1.179 -1.45 1 78 190 ILE A CA 1
ATOM 1515 C C . ILE A 1 190 ? -15.258 -1.757 -2.029 1 78 190 ILE A C 1
ATOM 1517 O O . ILE A 1 190 ? -15.328 -2.07 -3.221 1 78 190 ILE A O 1
ATOM 1521 N N . PRO A 1 191 ? -16.188 -1.764 -1.165 1 77.31 191 PRO A N 1
ATOM 1522 C CA . PRO A 1 191 ? -17.453 -2.275 -1.686 1 77.31 191 PRO A CA 1
ATOM 1523 C C . PRO A 1 191 ? -17.969 -1.479 -2.885 1 77.31 191 PRO A C 1
ATOM 1525 O O . PRO A 1 191 ? -17.922 -0.247 -2.877 1 77.31 191 PRO A O 1
ATOM 1528 N N . GLY A 1 192 ? -18.344 -2.232 -3.914 1 78.25 192 GLY A N 1
ATOM 1529 C CA . GLY A 1 192 ? -18.938 -1.578 -5.074 1 78.25 192 GLY A CA 1
ATOM 1530 C C . GLY A 1 192 ? -17.922 -1.271 -6.16 1 78.25 192 GLY A C 1
ATOM 1531 O O . GLY A 1 192 ? -18.281 -0.861 -7.262 1 78.25 192 GLY A O 1
ATOM 1532 N N . SER A 1 193 ? -16.672 -1.422 -5.832 1 80.81 193 SER A N 1
ATOM 1533 C CA . SER A 1 193 ? -15.648 -1.148 -6.844 1 80.81 193 SER A CA 1
ATOM 1534 C C . SER A 1 193 ? -15.805 -2.074 -8.047 1 80.81 193 SER A C 1
ATOM 1536 O O . SER A 1 193 ? -15.594 -1.657 -9.188 1 80.81 193 SER A O 1
ATOM 1538 N N . LEU A 1 194 ? -16.109 -3.336 -7.781 1 84.75 194 LEU A N 1
ATOM 1539 C CA . LEU A 1 194 ? -16.469 -4.246 -8.859 1 84.75 194 LEU A CA 1
ATOM 1540 C C . LEU A 1 194 ? -18 -4.34 -8.992 1 84.75 194 LEU A C 1
ATOM 1542 O O . LEU A 1 194 ? -18.688 -4.598 -8.008 1 84.75 194 LEU A O 1
ATOM 1546 N N . PRO A 1 195 ? -18.375 -4.07 -10.117 1 87.31 195 PRO A N 1
ATOM 1547 C CA . PRO A 1 195 ? -19.828 -4.152 -10.297 1 87.31 195 PRO A CA 1
ATOM 1548 C C . PRO A 1 195 ? -20.391 -5.523 -9.93 1 87.31 195 PRO A C 1
ATOM 1550 O O . PRO A 1 195 ? -19.719 -6.539 -10.102 1 87.31 195 PRO A O 1
ATOM 1553 N N . ALA A 1 196 ? -21.625 -5.523 -9.547 1 85.62 196 ALA A N 1
ATOM 1554 C CA . ALA A 1 196 ? -22.281 -6.754 -9.117 1 85.62 196 ALA A CA 1
ATOM 1555 C C . ALA A 1 196 ? -22.391 -7.754 -10.266 1 85.62 196 ALA A C 1
ATOM 1557 O O . ALA A 1 196 ? -22.422 -8.969 -10.039 1 85.62 196 ALA A O 1
ATOM 1558 N N . SER A 1 197 ? -22.344 -7.297 -11.445 1 90.81 197 SER A N 1
ATOM 1559 C CA . SER A 1 197 ? -22.5 -8.148 -12.625 1 90.81 197 SER A CA 1
ATOM 1560 C C . SER A 1 197 ? -21.156 -8.688 -13.102 1 90.81 197 SER A C 1
ATOM 1562 O O . SER A 1 197 ? -21.109 -9.461 -14.055 1 90.81 197 SER A O 1
ATOM 1564 N N . HIS A 1 198 ? -20.188 -8.258 -12.398 1 90.56 198 HIS A N 1
ATOM 1565 C CA . HIS A 1 198 ? -18.859 -8.672 -12.805 1 90.56 198 HIS A CA 1
ATOM 1566 C C . HIS A 1 198 ? -18.688 -10.18 -12.68 1 90.56 198 HIS A C 1
ATOM 1568 O O . HIS A 1 198 ? -19.109 -10.773 -11.68 1 90.56 198 HIS A O 1
ATOM 1574 N N . TRP A 1 199 ? -18.016 -10.812 -13.656 1 90.25 199 TRP A N 1
ATOM 1575 C CA . TRP A 1 199 ? -17.859 -12.266 -13.742 1 90.25 199 TRP A CA 1
ATOM 1576 C C . TRP A 1 199 ? -17.25 -12.82 -12.461 1 90.25 199 TRP A C 1
ATOM 1578 O O . TRP A 1 199 ? -17.531 -13.961 -12.078 1 90.25 199 TRP A O 1
ATOM 1588 N N . TYR A 1 200 ? -16.406 -12.023 -11.867 1 91.12 200 TYR A N 1
ATOM 1589 C CA . TYR A 1 200 ? -15.641 -12.406 -10.695 1 91.12 200 TYR A CA 1
ATOM 1590 C C . TYR A 1 200 ? -16.531 -13.008 -9.617 1 91.12 200 TYR A C 1
ATOM 1592 O O . TYR A 1 200 ? -16.188 -14.008 -8.992 1 91.12 200 TYR A O 1
ATOM 1600 N N . TRP A 1 201 ? -17.672 -12.5 -9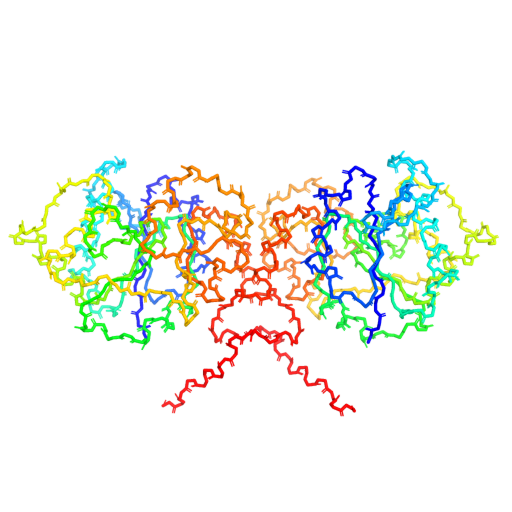.523 1 89.81 201 TRP A N 1
ATOM 1601 C CA . TRP A 1 201 ? -18.562 -12.898 -8.438 1 89.81 201 TRP A CA 1
ATOM 1602 C C . TRP A 1 201 ? -19.109 -14.297 -8.68 1 89.81 201 TRP A C 1
ATOM 1604 O O . TRP A 1 201 ? -19.344 -15.055 -7.734 1 89.81 201 TRP A O 1
ATOM 1614 N N . SER A 1 202 ? -19.25 -14.695 -9.898 1 91.88 202 SER A N 1
ATOM 1615 C CA . SER A 1 202 ? -19.828 -16 -10.219 1 91.88 202 SER A CA 1
ATOM 1616 C C . SER A 1 202 ? -18.734 -17.062 -10.344 1 91.88 202 SER A C 1
ATOM 1618 O O . SER A 1 202 ? -19.031 -18.266 -10.367 1 91.88 202 SER A O 1
ATOM 1620 N N . TYR A 1 203 ? -17.5 -16.609 -10.32 1 94.25 203 TYR A N 1
ATOM 1621 C CA . TYR A 1 203 ? -16.422 -17.547 -10.555 1 94.25 203 TYR A CA 1
ATOM 1622 C C . TYR A 1 203 ? -15.828 -18.047 -9.242 1 94.25 203 TYR A C 1
ATOM 1624 O O . TYR A 1 203 ? -15.07 -19.016 -9.219 1 94.25 203 TYR A O 1
ATOM 1632 N N . ASN A 1 204 ? -16.172 -17.406 -8.18 1 93.31 204 ASN A N 1
ATOM 1633 C CA . ASN A 1 204 ? -15.578 -17.75 -6.891 1 93.31 204 ASN A CA 1
ATOM 1634 C C . ASN A 1 204 ? -16 -19.141 -6.438 1 93.31 204 ASN A C 1
ATOM 1636 O O . ASN A 1 204 ? -17.188 -19.453 -6.414 1 93.31 204 ASN A O 1
ATOM 1640 N N . TYR A 1 205 ? -14.984 -19.922 -6.113 1 95.81 205 TYR A N 1
ATOM 1641 C CA . TYR A 1 205 ? -15.281 -21.25 -5.586 1 95.81 205 TYR A CA 1
ATOM 1642 C C . TYR A 1 205 ? -15.844 -21.156 -4.172 1 95.81 205 TYR A C 1
ATOM 1644 O O . TYR A 1 205 ? -16.75 -21.922 -3.812 1 95.81 205 TYR A O 1
ATOM 1652 N N . TYR A 1 206 ? -15.266 -20.297 -3.381 1 94 206 TYR A N 1
ATOM 1653 C CA . TYR A 1 206 ? -15.719 -20.031 -2.02 1 94 206 TYR A CA 1
ATOM 1654 C C . TYR A 1 206 ? -16.531 -18.734 -1.953 1 94 206 TYR A C 1
ATOM 1656 O O . TYR A 1 206 ? -16.359 -17.844 -2.785 1 94 206 TYR A O 1
ATOM 1664 N N . ASN A 1 207 ? -17.344 -18.656 -0.905 1 86.69 207 ASN A N 1
ATOM 1665 C CA . ASN A 1 207 ? -17.969 -17.359 -0.627 1 86.69 207 ASN A CA 1
ATOM 1666 C C . ASN A 1 207 ? -16.953 -16.328 -0.188 1 86.69 207 ASN A C 1
ATOM 1668 O O . ASN A 1 207 ? -16.234 -16.531 0.791 1 86.69 207 ASN A O 1
ATOM 1672 N N . THR A 1 208 ? -16.859 -15.305 -1.005 1 82.94 208 THR A N 1
ATOM 1673 C CA . THR A 1 208 ? -15.836 -14.305 -0.731 1 82.94 208 THR A CA 1
ATOM 1674 C C . THR A 1 208 ? -16.469 -12.93 -0.485 1 82.94 208 THR A C 1
ATOM 1676 O O . THR A 1 208 ? -17.125 -12.383 -1.367 1 82.94 208 THR A O 1
ATOM 1679 N N . PRO A 1 209 ? -16.234 -12.508 0.728 1 79.31 209 PRO A N 1
ATOM 1680 C CA . PRO A 1 209 ? -16.797 -11.18 1.015 1 79.31 209 PRO A CA 1
ATOM 1681 C C . PRO A 1 209 ? -16.031 -10.055 0.323 1 79.31 209 PRO A C 1
ATOM 1683 O O . PRO A 1 209 ? -14.867 -10.227 -0.035 1 79.31 209 PRO A O 1
ATOM 1686 N N . ASN A 1 210 ? -16.812 -8.961 -0.004 1 78.12 210 ASN A N 1
ATOM 1687 C CA . ASN A 1 210 ? -16.156 -7.723 -0.412 1 78.12 210 ASN A CA 1
ATOM 1688 C C . ASN A 1 210 ? -15.945 -6.789 0.774 1 78.12 210 ASN A C 1
ATOM 1690 O O . ASN A 1 210 ? -16.453 -7.035 1.867 1 78.12 210 ASN A O 1
ATOM 1694 N N . GLY A 1 211 ? -15.023 -5.777 0.565 1 79.81 211 GLY A N 1
ATOM 1695 C CA . GLY A 1 211 ? -14.758 -4.832 1.636 1 79.81 211 GLY A CA 1
ATOM 1696 C C . GLY A 1 211 ? -13.508 -5.164 2.428 1 79.81 211 GLY A C 1
ATOM 1697 O O . GLY A 1 211 ? -12.648 -5.906 1.954 1 79.81 211 GLY A O 1
ATOM 1698 N N . PRO A 1 212 ? -13.453 -4.672 3.609 1 76.38 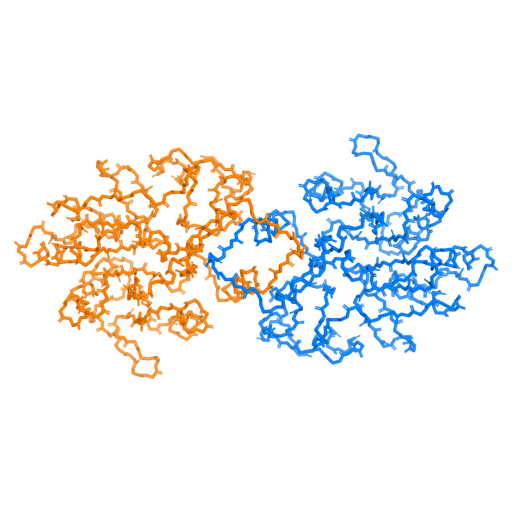212 PRO A N 1
ATOM 1699 C CA . PRO A 1 212 ? -12.219 -4.758 4.391 1 76.38 212 PRO A CA 1
ATOM 1700 C C . PRO A 1 212 ? -11.852 -6.191 4.762 1 76.38 212 PRO A C 1
ATOM 1702 O O . PRO A 1 212 ? -10.688 -6.477 5.066 1 76.38 212 PRO A O 1
ATOM 1705 N N . ASN A 1 213 ? -12.828 -7.113 4.602 1 82.06 213 ASN A N 1
ATOM 1706 C CA . ASN A 1 213 ? -12.562 -8.492 4.996 1 82.06 213 ASN A CA 1
ATOM 1707 C C . ASN A 1 213 ? -12.32 -9.391 3.787 1 82.06 213 ASN A C 1
ATOM 1709 O O . ASN A 1 213 ? -12.273 -10.617 3.916 1 82.06 213 ASN A O 1
ATOM 1713 N N . CYS A 1 214 ? -12.156 -8.797 2.719 1 85.56 214 CYS A N 1
ATOM 1714 C CA . CYS A 1 214 ? -11.992 -9.562 1.486 1 85.56 214 CYS A CA 1
ATOM 1715 C C . CYS A 1 214 ? -10.641 -10.25 1.449 1 85.56 214 CYS A C 1
ATOM 1717 O O . CYS A 1 214 ? -10.492 -11.305 0.832 1 85.56 214 CYS A O 1
ATOM 1719 N N . CYS A 1 215 ? -9.75 -9.672 2.098 1 91.94 215 CYS A N 1
ATOM 1720 C CA . CYS A 1 215 ? -8.375 -10.086 1.836 1 91.94 215 CYS A CA 1
ATOM 1721 C C . CYS A 1 215 ? -7.66 -10.461 3.129 1 91.94 215 CYS A C 1
ATOM 1723 O O . CYS A 1 215 ? -7.805 -9.781 4.145 1 91.94 215 CYS A O 1
ATOM 1725 N N . SER A 1 216 ? -6.965 -11.523 3.051 1 93.56 216 SER A N 1
ATOM 1726 C CA . SER A 1 216 ? -6.184 -12.008 4.188 1 93.56 216 SER A CA 1
ATOM 1727 C C . SER A 1 216 ? -5.117 -11 4.594 1 93.56 216 SER A C 1
ATOM 1729 O O . SER A 1 216 ? -4.543 -10.32 3.74 1 93.56 216 SER A O 1
ATOM 1731 N N . ASP A 1 217 ? -4.789 -10.945 5.91 1 92.19 217 ASP A N 1
ATOM 1732 C CA . ASP A 1 217 ? -3.641 -10.18 6.387 1 92.19 217 ASP A CA 1
ATOM 1733 C C . ASP A 1 217 ? -2.332 -10.789 5.887 1 92.19 217 ASP A C 1
ATOM 1735 O O . ASP A 1 217 ? -1.279 -10.148 5.953 1 92.19 217 ASP A O 1
ATOM 1739 N N . LEU A 1 218 ? -2.488 -12.039 5.434 1 94.94 218 LEU A N 1
ATOM 1740 C CA . LEU A 1 218 ? -1.338 -12.75 4.891 1 94.94 218 LEU A CA 1
ATOM 1741 C C . LEU A 1 218 ? -1.507 -13 3.396 1 94.94 218 LEU A C 1
ATOM 1743 O O . LEU A 1 218 ? -1.171 -14.078 2.898 1 94.94 218 LEU A O 1
ATOM 1747 N N . SER A 1 219 ? -2.092 -12.008 2.785 1 96.56 219 SER A N 1
ATOM 1748 C CA . SER A 1 219 ? -2.24 -12.109 1.338 1 96.56 219 SER A CA 1
ATOM 1749 C C . SER A 1 219 ? -0.912 -12.461 0.671 1 96.56 219 SER A C 1
ATOM 1751 O O . SER A 1 219 ? 0.147 -12.016 1.119 1 96.56 219 SER A O 1
ATOM 1753 N N . ILE A 1 220 ? -0.993 -13.156 -0.431 1 98.25 220 ILE A N 1
ATOM 1754 C CA . ILE A 1 220 ? 0.195 -13.75 -1.039 1 98.25 220 ILE A CA 1
ATOM 1755 C C . ILE A 1 220 ? 0.462 -13.094 -2.391 1 98.25 220 ILE A C 1
ATOM 1757 O O . ILE A 1 220 ? 1.612 -12.805 -2.734 1 98.25 220 ILE A O 1
ATOM 1761 N N . SER A 1 221 ? -0.599 -12.883 -3.178 1 98.5 221 SER A N 1
ATOM 1762 C CA . SER A 1 221 ? -0.309 -12.367 -4.512 1 98.5 221 SER A CA 1
ATOM 1763 C C . SER A 1 221 ? -1.398 -11.406 -4.984 1 98.5 221 SER A C 1
ATOM 1765 O O . SER A 1 221 ? -2.543 -11.492 -4.531 1 98.5 221 SER A O 1
ATOM 1767 N N . PHE A 1 222 ? -1 -10.547 -5.836 1 97.5 222 PHE A N 1
ATOM 1768 C CA . PHE A 1 222 ? -1.877 -9.617 -6.547 1 97.5 222 PHE A CA 1
ATOM 1769 C C . PHE A 1 222 ? -1.557 -9.609 -8.039 1 97.5 222 PHE A C 1
ATOM 1771 O O . PHE A 1 222 ? -0.388 -9.656 -8.43 1 97.5 222 PHE A O 1
ATOM 1778 N N . HIS A 1 223 ? -2.621 -9.523 -8.82 1 97.44 223 HIS A N 1
ATOM 1779 C CA . HIS A 1 223 ? -2.475 -9.453 -10.273 1 97.44 223 HIS A CA 1
ATOM 1780 C C . HIS A 1 223 ? -2.781 -8.055 -10.789 1 97.44 223 HIS A C 1
ATOM 1782 O O . HIS A 1 223 ? -3.365 -7.238 -10.078 1 97.44 223 HIS A O 1
ATOM 1788 N N . TYR A 1 224 ? -2.301 -7.734 -12.016 1 96.56 224 TYR A N 1
ATOM 1789 C CA . TYR A 1 224 ? -2.426 -6.434 -12.664 1 96.56 224 TYR A CA 1
ATOM 1790 C C . TYR A 1 224 ? -1.658 -5.367 -11.891 1 96.56 224 TYR A C 1
ATOM 1792 O O . TYR A 1 224 ? -2.146 -4.246 -11.711 1 96.56 224 TYR A O 1
ATOM 1800 N N . VAL A 1 225 ? -0.562 -5.707 -11.414 1 96.25 225 VAL A N 1
ATOM 1801 C CA . VAL A 1 225 ? 0.323 -4.793 -10.695 1 96.25 225 VAL A CA 1
ATOM 1802 C C . VAL A 1 225 ? 1.393 -4.258 -11.641 1 96.25 225 VAL A C 1
ATOM 1804 O O . VAL A 1 225 ? 2.328 -4.977 -12 1 96.25 225 VAL A O 1
ATOM 1807 N N . ASP A 1 226 ? 1.238 -3.092 -12 1 93 226 ASP A N 1
ATOM 1808 C CA . ASP A 1 226 ? 2.234 -2.516 -12.898 1 93 226 ASP A CA 1
ATOM 1809 C C . ASP A 1 226 ? 3.527 -2.195 -12.148 1 93 226 ASP A C 1
ATOM 1811 O O . ASP A 1 226 ? 3.582 -2.293 -10.922 1 93 226 ASP A O 1
ATOM 1815 N N . PRO A 1 227 ? 4.602 -1.865 -12.883 1 91.62 227 PRO A N 1
ATOM 1816 C CA . PRO A 1 227 ? 5.922 -1.696 -12.273 1 91.62 227 PRO A CA 1
ATOM 1817 C C . PRO A 1 227 ? 5.93 -0.655 -11.156 1 91.62 227 PRO A C 1
ATOM 1819 O O . PRO A 1 227 ? 6.535 -0.877 -10.109 1 91.62 227 PRO A O 1
ATOM 1822 N N . VAL A 1 228 ? 5.262 0.439 -11.359 1 90.19 228 VAL A N 1
ATOM 1823 C CA . VAL A 1 228 ? 5.207 1.485 -10.344 1 90.19 228 VAL A CA 1
ATOM 1824 C C . VAL A 1 228 ? 4.531 0.948 -9.078 1 90.19 228 VAL A C 1
ATOM 1826 O O . VAL A 1 228 ? 5.039 1.131 -7.973 1 90.19 228 VAL A O 1
ATOM 1829 N N . TYR A 1 229 ? 3.531 0.324 -9.312 1 92.69 229 TYR A N 1
ATOM 1830 C CA . TYR A 1 229 ? 2.795 -0.24 -8.18 1 92.69 229 TYR A CA 1
ATOM 1831 C C . TYR A 1 229 ? 3.602 -1.339 -7.5 1 92.69 229 TYR A C 1
ATOM 1833 O O . TYR A 1 229 ? 3.527 -1.506 -6.281 1 92.69 229 TYR A O 1
ATOM 1841 N N . MET A 1 230 ? 4.398 -2.062 -8.227 1 93.75 230 MET A N 1
ATOM 1842 C CA . MET A 1 230 ? 5.238 -3.104 -7.648 1 93.75 230 MET A CA 1
ATOM 1843 C C . MET A 1 230 ? 6.199 -2.516 -6.621 1 93.75 230 MET A C 1
ATOM 1845 O O . MET A 1 230 ? 6.32 -3.035 -5.508 1 93.75 230 MET A O 1
ATOM 1849 N N . HIS A 1 231 ? 6.777 -1.463 -6.988 1 91.75 231 HIS A N 1
ATOM 1850 C CA . HIS A 1 231 ? 7.723 -0.816 -6.09 1 91.75 231 HIS A CA 1
ATOM 1851 C C . HIS A 1 231 ? 7.004 -0.161 -4.914 1 91.75 231 HIS A C 1
ATOM 1853 O O . HIS A 1 231 ? 7.535 -0.124 -3.801 1 91.75 231 HIS A O 1
ATOM 1859 N N . THR A 1 232 ? 5.855 0.339 -5.176 1 92.88 232 THR A N 1
ATOM 1860 C CA . THR A 1 232 ? 5.051 0.924 -4.109 1 92.88 232 THR A CA 1
ATOM 1861 C C . THR A 1 232 ? 4.656 -0.135 -3.086 1 92.88 232 THR A C 1
ATOM 1863 O O . THR A 1 232 ? 4.707 0.114 -1.879 1 92.88 232 THR A O 1
ATOM 1866 N N . LEU A 1 233 ? 4.324 -1.307 -3.582 1 94.12 233 LEU A N 1
ATOM 1867 C CA . LEU A 1 233 ? 3.971 -2.4 -2.684 1 94.12 233 LEU A CA 1
ATOM 1868 C C . LEU A 1 233 ? 5.176 -2.83 -1.852 1 94.12 233 LEU A C 1
ATOM 1870 O O . LEU A 1 233 ? 5.031 -3.184 -0.679 1 94.12 233 LEU A O 1
ATOM 1874 N N . GLU A 1 234 ? 6.375 -2.768 -2.459 1 92.88 234 GLU A N 1
ATOM 1875 C CA . GLU A 1 234 ? 7.582 -3.035 -1.685 1 92.88 234 GLU A CA 1
ATOM 1876 C C . GLU A 1 234 ? 7.688 -2.104 -0.482 1 92.88 234 GLU A C 1
ATOM 1878 O O . GLU A 1 234 ? 8.023 -2.537 0.621 1 92.88 234 GLU A O 1
ATOM 1883 N N . TYR A 1 235 ? 7.363 -0.892 -0.712 1 92.56 235 TYR A N 1
ATOM 1884 C CA . TYR A 1 235 ? 7.441 0.097 0.357 1 92.56 235 TYR A CA 1
ATOM 1885 C C . TYR A 1 235 ? 6.375 -0.16 1.417 1 92.56 235 TYR A C 1
ATOM 1887 O O . TYR A 1 235 ? 6.668 -0.156 2.615 1 92.56 235 TYR A O 1
ATOM 1895 N N . TYR A 1 236 ? 5.148 -0.444 1.021 1 92.94 236 TYR A N 1
ATOM 1896 C CA . TYR A 1 236 ? 4.043 -0.617 1.953 1 92.94 236 TYR A CA 1
ATOM 1897 C C . TYR A 1 236 ? 4.215 -1.887 2.777 1 92.94 236 TYR A C 1
ATOM 1899 O O . TYR A 1 236 ? 3.844 -1.926 3.953 1 92.94 236 TYR A O 1
ATOM 1907 N N . ILE A 1 237 ? 4.809 -2.867 2.205 1 92.38 237 ILE A N 1
ATOM 1908 C CA . ILE A 1 237 ? 4.828 -4.176 2.854 1 92.38 237 ILE A CA 1
ATOM 1909 C C . ILE A 1 237 ? 6.074 -4.301 3.725 1 92.38 237 ILE A C 1
ATOM 1911 O O . ILE A 1 237 ? 6.02 -4.867 4.816 1 92.38 237 ILE A O 1
ATOM 1915 N N . TYR A 1 238 ? 7.168 -3.68 3.316 1 91.5 238 TYR A N 1
ATOM 1916 C CA . TYR A 1 238 ? 8.414 -4.023 3.984 1 91.5 238 TYR A CA 1
ATOM 1917 C C . TYR A 1 238 ? 9.023 -2.805 4.668 1 91.5 238 TYR A C 1
ATOM 1919 O O . TYR A 1 238 ? 9.992 -2.926 5.426 1 91.5 238 TYR A O 1
ATOM 1927 N N . HIS A 1 239 ? 8.438 -1.638 4.41 1 90.12 239 HIS A N 1
ATOM 1928 C CA . HIS A 1 239 ? 9.078 -0.458 4.984 1 90.12 239 HIS A CA 1
ATOM 1929 C C . HIS A 1 239 ? 8.102 0.332 5.848 1 90.12 239 HIS A C 1
ATOM 1931 O O . HIS A 1 239 ? 8.344 0.528 7.043 1 90.12 239 HIS A O 1
ATOM 1937 N N . LEU A 1 240 ? 7 0.754 5.273 1 91.38 240 LEU A N 1
ATOM 1938 C CA . LEU A 1 240 ? 6.047 1.581 6.004 1 91.38 240 LEU A CA 1
ATOM 1939 C C . LEU A 1 240 ? 5.367 0.78 7.109 1 91.38 240 LEU A C 1
ATOM 1941 O O . LEU A 1 240 ? 4.879 -0.328 6.871 1 91.38 240 LEU A O 1
ATOM 1945 N N . ARG A 1 241 ? 5.402 1.308 8.273 1 89 241 ARG A N 1
ATOM 1946 C CA . ARG A 1 241 ? 4.742 0.643 9.391 1 89 241 ARG A CA 1
ATOM 1947 C C . ARG A 1 241 ? 4.16 1.661 10.367 1 89 241 ARG A C 1
ATOM 1949 O O . ARG A 1 241 ? 4.656 2.785 10.469 1 89 241 ARG A O 1
ATOM 1956 N N . ALA A 1 242 ? 3.105 1.311 10.961 1 90.44 242 ALA A N 1
ATOM 1957 C CA . ALA A 1 242 ? 2.588 2.041 12.109 1 90.44 242 ALA A CA 1
ATOM 1958 C C . ALA A 1 242 ? 3.258 1.573 13.406 1 90.44 242 ALA A C 1
ATOM 1960 O O . ALA A 1 242 ? 3.07 0.43 13.828 1 90.44 242 ALA A O 1
ATOM 1961 N N . VAL A 1 243 ? 3.973 2.459 13.922 1 86.56 243 VAL A N 1
ATOM 1962 C CA . VAL A 1 243 ? 4.766 2.084 15.086 1 86.56 243 VAL A CA 1
ATOM 1963 C C . VAL A 1 243 ? 3.85 1.553 16.188 1 86.56 243 VAL A C 1
ATOM 1965 O O . VAL A 1 243 ? 2.781 2.115 16.438 1 86.56 243 VAL A O 1
ATOM 1968 N N . GLY A 1 244 ? 4.309 0.473 16.828 1 74.12 244 GLY A N 1
ATOM 1969 C CA . GLY A 1 244 ? 3.605 -0.091 17.969 1 74.12 244 GLY A CA 1
ATOM 1970 C C . GLY A 1 244 ? 2.398 -0.921 17.578 1 74.12 244 GLY A C 1
ATOM 1971 O O . GLY A 1 244 ? 1.77 -1.552 18.438 1 74.12 244 GLY A O 1
ATOM 1972 N N . TYR A 1 245 ? 2.076 -0.899 16.328 1 69.75 245 TYR A N 1
ATOM 1973 C CA . TYR A 1 245 ? 0.91 -1.659 15.891 1 69.75 245 TYR A CA 1
ATOM 1974 C C . TYR A 1 245 ? 1.221 -3.15 15.836 1 69.75 245 TYR A C 1
ATOM 1976 O O . TYR A 1 245 ? 2.26 -3.553 15.305 1 69.75 245 TYR A O 1
ATOM 1984 N N . GLN A 1 246 ? 0.395 -3.889 16.625 1 62.78 246 GLN A N 1
ATOM 1985 C CA . GLN A 1 246 ? 0.491 -5.344 16.578 1 62.78 246 GLN A CA 1
ATOM 1986 C C . GLN A 1 246 ? -0.571 -5.941 15.664 1 62.78 246 GLN A C 1
ATOM 1988 O O . GLN A 1 246 ? -1.761 -5.652 15.812 1 62.78 246 GLN A O 1
ATOM 1993 N N . HIS A 1 247 ? -0.109 -6.543 14.648 1 59 247 HIS A N 1
ATOM 1994 C CA . HIS A 1 247 ? -1.046 -7.137 13.703 1 59 247 HIS A CA 1
ATOM 1995 C C . HIS A 1 247 ? -1.906 -8.203 14.375 1 59 247 HIS A C 1
ATOM 1997 O O . HIS A 1 247 ? -1.476 -8.836 15.344 1 59 247 HIS A O 1
ATOM 2003 N N . ARG A 1 248 ? -3.102 -8.18 14.047 1 49.47 248 ARG A N 1
ATOM 2004 C CA . ARG A 1 248 ? -4.094 -9.078 14.617 1 49.47 248 ARG A CA 1
ATOM 2005 C C . ARG A 1 248 ? -3.537 -10.492 14.758 1 49.47 248 ARG A C 1
ATOM 2007 O O . ARG A 1 248 ? -3.805 -11.18 15.742 1 49.47 248 ARG A O 1
ATOM 2014 N N . ASP A 1 249 ? -2.965 -11.117 13.766 1 44.34 249 ASP A N 1
ATOM 2015 C CA . ASP A 1 249 ? -2.539 -12.516 13.844 1 44.34 249 ASP A CA 1
ATOM 2016 C C . ASP A 1 249 ? -1.107 -12.625 14.359 1 44.34 249 ASP A C 1
ATOM 2018 O O . ASP A 1 249 ? -0.182 -12.883 13.586 1 44.34 249 ASP A O 1
ATOM 2022 N N . ASN A 1 250 ? -0.652 -11.75 15.258 1 42.31 250 ASN A N 1
ATOM 2023 C CA . ASN A 1 250 ? 0.651 -12 15.867 1 42.31 250 ASN A CA 1
ATOM 2024 C C . ASN A 1 250 ? 0.733 -13.398 16.469 1 42.31 250 ASN A C 1
ATOM 2026 O O . ASN A 1 250 ? 0.664 -13.562 17.688 1 42.31 250 ASN A O 1
ATOM 2030 N N . THR A 1 251 ? 0.182 -14.359 15.984 1 36.16 251 THR A N 1
ATOM 2031 C CA . THR A 1 251 ? 0.662 -15.656 16.453 1 36.16 251 THR A CA 1
ATOM 2032 C C . THR A 1 251 ? 2.184 -15.734 16.359 1 36.16 251 THR A C 1
ATOM 2034 O O . THR A 1 251 ? 2.768 -15.336 15.352 1 36.16 251 THR A O 1
ATOM 2037 N N . ASP A 1 252 ? 2.893 -15.547 17.516 1 35.28 252 ASP A N 1
ATOM 2038 C CA . ASP A 1 252 ? 4.305 -15.82 17.766 1 35.28 252 ASP A CA 1
ATOM 2039 C C . ASP A 1 252 ? 4.832 -16.891 16.797 1 35.28 252 ASP A C 1
ATOM 2041 O O . ASP A 1 252 ? 4.453 -18.062 16.906 1 35.28 252 ASP A O 1
ATOM 2045 N N . PHE A 1 253 ? 5.078 -16.734 15.633 1 34.94 253 PHE A N 1
ATOM 2046 C CA . PHE A 1 253 ? 5.746 -17.734 14.805 1 34.94 253 PHE A CA 1
ATOM 2047 C C . PHE A 1 253 ? 7.199 -17.906 15.234 1 34.94 253 PHE A C 1
ATOM 2049 O O . PHE A 1 253 ? 8.086 -17.234 14.719 1 34.94 253 PHE A O 1
ATOM 2056 N N . SER A 1 254 ? 7.57 -18.078 16.469 1 28.48 254 SER A N 1
ATOM 2057 C CA . SER A 1 254 ? 8.836 -18.719 16.812 1 28.48 254 SER A CA 1
ATOM 2058 C C . SER A 1 254 ? 9.109 -19.922 15.914 1 28.48 254 SER A C 1
ATOM 2060 O O . SER A 1 254 ? 8.352 -20.891 15.922 1 28.48 254 SER A O 1
ATOM 2062 N N . VAL A 1 255 ? 9.617 -19.781 14.742 1 29.84 255 VAL A N 1
ATOM 2063 C CA . VAL A 1 255 ? 10.266 -20.891 14.078 1 29.84 255 VAL A CA 1
ATOM 2064 C C . VAL A 1 255 ? 11.164 -21.641 15.07 1 29.84 255 VAL A C 1
ATOM 2066 O O . VAL A 1 255 ? 11.953 -21.016 15.781 1 29.84 255 VAL A O 1
ATOM 2069 N N . PRO A 1 256 ? 10.922 -22.891 15.484 1 22.23 256 PRO A N 1
ATOM 2070 C CA . PRO A 1 256 ? 11.875 -23.625 16.312 1 22.23 256 PRO A CA 1
ATOM 2071 C C . PRO A 1 256 ? 13.297 -23.578 15.766 1 22.23 256 PRO A C 1
ATOM 2073 O O . PRO A 1 256 ? 13.5 -23.688 14.555 1 22.23 256 PRO A O 1
ATOM 2076 N N . ALA A 1 257 ? 14.18 -22.859 16.484 1 26.33 257 ALA A N 1
ATOM 2077 C CA . ALA A 1 257 ? 15.609 -23.094 16.297 1 26.33 257 ALA A CA 1
ATOM 2078 C C . ALA A 1 257 ? 15.898 -24.594 16.172 1 26.33 257 ALA A C 1
ATOM 2080 O O . ALA A 1 257 ? 15.75 -25.344 17.125 1 26.33 257 ALA A O 1
ATOM 2081 N N . HIS A 1 258 ? 15.406 -25.203 15.008 1 18.98 258 HIS A N 1
ATOM 2082 C CA . HIS A 1 258 ? 16.062 -26.5 14.922 1 18.98 258 HIS A CA 1
ATOM 2083 C C . HIS A 1 258 ? 17.547 -26.359 14.586 1 18.98 258 HIS A C 1
ATOM 2085 O O . HIS A 1 258 ? 17.922 -25.469 13.82 1 18.98 258 HIS A O 1
ATOM 2091 N N . VAL B 1 1 ? 0.373 11.469 24.375 1 93.44 1 VAL B N 1
ATOM 2092 C CA . VAL B 1 1 ? 0.322 12.562 23.422 1 93.44 1 VAL B CA 1
ATOM 2093 C C . VAL B 1 1 ? -1.103 12.727 22.891 1 93.44 1 VAL B C 1
ATOM 2095 O O . VAL B 1 1 ? -1.662 11.797 22.297 1 93.44 1 VAL B O 1
ATOM 2098 N N . ARG B 1 2 ? -1.751 13.836 23.25 1 97.69 2 ARG B N 1
ATOM 2099 C CA . ARG B 1 2 ? -3.107 14.102 22.797 1 97.69 2 ARG B CA 1
ATOM 2100 C C . ARG B 1 2 ? -3.098 14.969 21.531 1 97.69 2 ARG B C 1
ATOM 2102 O O . ARG B 1 2 ? -2.545 16.062 21.531 1 97.69 2 ARG B O 1
ATOM 2109 N N . ILE B 1 3 ? -3.758 14.422 20.438 1 98.81 3 ILE B N 1
ATOM 2110 C CA . ILE B 1 3 ? -3.723 15.102 19.141 1 98.81 3 ILE B CA 1
ATOM 2111 C C . ILE B 1 3 ? -5.145 15.414 18.688 1 98.81 3 ILE B C 1
ATOM 2113 O O . ILE B 1 3 ? -5.977 14.516 18.562 1 98.81 3 ILE B O 1
ATOM 2117 N N . LEU B 1 4 ? -5.457 16.672 18.531 1 98.88 4 LEU B N 1
ATOM 2118 C CA . LEU B 1 4 ? -6.68 17.078 17.859 1 98.88 4 LEU B CA 1
ATOM 2119 C C . LEU B 1 4 ? -6.441 17.25 16.359 1 98.88 4 LEU B C 1
ATOM 2121 O O . LEU B 1 4 ? -5.547 17.984 15.945 1 98.88 4 LEU B O 1
ATOM 2125 N N . CYS B 1 5 ? -7.219 16.531 15.555 1 98.88 5 CYS B N 1
ATOM 2126 C CA . CYS B 1 5 ? -7.152 16.625 14.102 1 98.88 5 CYS B CA 1
ATOM 2127 C C . CYS B 1 5 ? -8.289 17.484 13.562 1 98.88 5 CYS B C 1
ATOM 2129 O O . CYS B 1 5 ? -9.461 17.234 13.852 1 98.88 5 CYS B O 1
ATOM 2131 N N . TRP B 1 6 ? -7.914 18.422 12.867 1 98.62 6 TRP B N 1
ATOM 2132 C CA . TRP B 1 6 ? -8.969 19.141 12.148 1 98.62 6 TRP B CA 1
ATOM 2133 C C . TRP B 1 6 ? -8.75 19.047 10.641 1 98.62 6 TRP B C 1
ATOM 2135 O O . TRP B 1 6 ? -7.637 19.25 10.156 1 98.62 6 TRP B O 1
ATOM 2145 N N . VAL B 1 7 ? -9.812 18.703 9.914 1 98.44 7 VAL B N 1
ATOM 2146 C CA . VAL B 1 7 ? -9.781 18.453 8.477 1 98.44 7 VAL B CA 1
ATOM 2147 C C . VAL B 1 7 ? -10.5 19.578 7.738 1 98.44 7 VAL B C 1
ATOM 2149 O O . VAL B 1 7 ? -11.68 19.828 7.984 1 98.44 7 VAL B O 1
ATOM 2152 N N . MET B 1 8 ? -9.711 20.25 6.93 1 96.25 8 MET B N 1
ATOM 2153 C CA . MET B 1 8 ? -10.305 21.25 6.059 1 96.25 8 MET B CA 1
ATOM 2154 C C . MET B 1 8 ? -11.07 20.594 4.91 1 96.25 8 MET B C 1
ATOM 2156 O O . MET B 1 8 ? -10.492 19.812 4.148 1 96.25 8 MET B O 1
ATOM 2160 N N . THR B 1 9 ? -12.305 20.844 4.809 1 95.25 9 THR B N 1
ATOM 2161 C CA . THR B 1 9 ? -13.156 20.266 3.781 1 95.25 9 THR B CA 1
ATOM 2162 C C . THR B 1 9 ? -14.125 21.297 3.215 1 95.25 9 THR B C 1
ATOM 2164 O O . THR B 1 9 ? -13.883 22.5 3.328 1 95.25 9 THR B O 1
ATOM 2167 N N . SER B 1 10 ? -15 20.953 2.377 1 92.94 10 SER B N 1
ATOM 2168 C CA . SER B 1 10 ? -16.016 21.797 1.767 1 92.94 10 SER B CA 1
ATOM 2169 C C . SER B 1 10 ? -17.391 21.125 1.804 1 92.94 10 SER B C 1
ATOM 2171 O O . SER B 1 10 ? -17.484 19.906 1.97 1 92.94 10 SER B O 1
ATOM 2173 N N . PRO B 1 11 ? -18.391 21.922 1.678 1 92 11 PRO B N 1
ATOM 2174 C CA . PRO B 1 11 ? -19.734 21.328 1.699 1 92 11 PRO B CA 1
ATOM 2175 C C . PRO B 1 11 ? -19.906 20.234 0.644 1 92 11 PRO B C 1
ATOM 2177 O O . PRO B 1 11 ? -20.609 19.25 0.888 1 92 11 PRO B O 1
ATOM 2180 N N . GLN B 1 12 ? -19.281 20.328 -0.42 1 91.94 12 GLN B N 1
ATOM 2181 C CA . GLN B 1 12 ? -19.453 19.406 -1.528 1 91.94 12 GLN B CA 1
ATOM 2182 C C . GLN B 1 12 ? -18.656 18.125 -1.307 1 91.94 12 GLN B C 1
ATOM 2184 O O . GLN B 1 12 ? -18.922 17.094 -1.935 1 91.94 12 GLN B O 1
ATOM 2189 N N . SER B 1 13 ? -17.719 18.188 -0.371 1 93.88 13 SER B N 1
ATOM 2190 C CA . SER B 1 13 ? -16.797 17.047 -0.261 1 93.88 13 SER B CA 1
ATOM 2191 C C . SER B 1 13 ? -17.016 16.281 1.039 1 93.88 13 SER B C 1
ATOM 2193 O O . SER B 1 13 ? -16.328 15.312 1.315 1 93.88 13 SER B O 1
ATOM 2195 N N . LEU B 1 14 ? -18.031 16.719 1.782 1 93.94 14 LEU B N 1
ATOM 2196 C CA . LEU B 1 14 ? -18.266 16.078 3.072 1 93.94 14 LEU B CA 1
ATOM 2197 C C . LEU B 1 14 ? -18.547 14.594 2.896 1 93.94 14 LEU B C 1
ATOM 2199 O O . LEU B 1 14 ? -17.875 13.75 3.488 1 93.94 14 LEU B O 1
ATOM 2203 N N . GLN B 1 15 ? -19.438 14.273 1.959 1 91.19 15 GLN B N 1
ATOM 2204 C CA . GLN B 1 15 ? -19.844 12.883 1.79 1 91.19 15 GLN B CA 1
ATOM 2205 C C . GLN B 1 15 ? -18.875 12.133 0.881 1 91.19 15 GLN B C 1
ATOM 2207 O O . GLN B 1 15 ? -18.641 10.938 1.061 1 91.19 15 GLN B O 1
ATOM 2212 N N . SER B 1 16 ? -18.281 12.828 0.008 1 93.19 16 SER B N 1
ATOM 2213 C CA . SER B 1 16 ? -17.469 12.156 -1.001 1 93.19 16 SER B CA 1
ATOM 2214 C C . SER B 1 16 ? -16.031 11.969 -0.519 1 93.19 16 SER B C 1
ATOM 2216 O O . SER B 1 16 ? -15.344 11.055 -0.967 1 93.19 16 SER B O 1
ATOM 2218 N N . LYS B 1 17 ? -15.609 12.797 0.413 1 95.25 17 LYS B N 1
ATOM 2219 C CA . LYS B 1 17 ? -14.211 12.719 0.835 1 95.25 17 LYS B CA 1
ATOM 2220 C C . LYS B 1 17 ? -14.102 12.641 2.355 1 95.25 17 LYS B C 1
ATOM 2222 O O . LYS B 1 17 ? -13.594 11.656 2.895 1 95.25 17 LYS B O 1
ATOM 2227 N N . ALA B 1 18 ? -14.695 13.562 3.066 1 96 18 ALA B N 1
ATOM 2228 C CA . ALA B 1 18 ? -14.523 13.688 4.512 1 96 18 ALA B CA 1
ATOM 2229 C C . ALA B 1 18 ? -15.031 12.445 5.234 1 96 18 ALA B C 1
ATOM 2231 O O . ALA B 1 18 ? -14.453 12.023 6.242 1 96 18 ALA B O 1
ATOM 2232 N N . ARG B 1 19 ? -16.047 11.867 4.734 1 94.56 19 ARG B N 1
ATOM 2233 C CA . ARG B 1 19 ? -16.625 10.68 5.355 1 94.56 19 ARG B CA 1
ATOM 2234 C C . ARG B 1 19 ? -15.617 9.547 5.418 1 94.56 19 ARG B C 1
ATOM 2236 O O . ARG B 1 19 ? -15.602 8.773 6.379 1 94.56 19 ARG B O 1
ATOM 2243 N N . HIS B 1 20 ? -14.797 9.391 4.461 1 93.88 20 HIS B N 1
ATOM 2244 C CA . HIS B 1 20 ? -13.82 8.305 4.402 1 93.88 20 HIS B CA 1
ATOM 2245 C C . HIS B 1 20 ? -12.688 8.531 5.398 1 93.88 20 HIS B C 1
ATOM 2247 O O . HIS B 1 20 ? -12.094 7.57 5.898 1 93.88 20 HIS B O 1
ATOM 2253 N N . ILE B 1 21 ? -12.398 9.766 5.738 1 97.25 21 ILE B N 1
ATOM 2254 C CA . ILE B 1 21 ? -11.438 10.062 6.797 1 97.25 21 ILE B CA 1
ATOM 2255 C C . ILE B 1 21 ? -12 9.609 8.141 1 97.25 21 ILE B C 1
ATOM 2257 O O . ILE B 1 21 ? -11.289 8.977 8.938 1 97.25 21 ILE B O 1
ATOM 2261 N N . LYS B 1 22 ? -13.25 9.883 8.297 1 94.19 22 LYS B N 1
ATOM 2262 C CA . LYS B 1 22 ? -13.93 9.523 9.539 1 94.19 22 LYS B CA 1
ATOM 2263 C C . LYS B 1 22 ? -13.883 8.016 9.773 1 94.19 22 LYS B C 1
ATOM 2265 O O . LYS B 1 22 ? -13.797 7.566 10.914 1 94.19 22 LYS B O 1
ATOM 2270 N N . THR B 1 23 ? -13.781 7.215 8.711 1 91.62 23 THR B N 1
ATOM 2271 C CA . THR B 1 23 ? -13.883 5.766 8.844 1 91.62 23 THR B CA 1
ATOM 2272 C C . THR B 1 23 ? -12.508 5.113 8.695 1 91.62 23 THR B C 1
ATOM 2274 O O . THR B 1 23 ? -12.391 3.889 8.75 1 91.62 23 THR B O 1
ATOM 2277 N N . THR B 1 24 ? -11.5 5.883 8.484 1 94.44 24 THR B N 1
ATOM 2278 C CA . THR B 1 24 ? -10.148 5.344 8.375 1 94.44 24 THR B CA 1
ATOM 2279 C C . THR B 1 24 ? -9.234 5.953 9.438 1 94.44 24 THR B C 1
ATOM 2281 O O . THR B 1 24 ? -9.359 5.641 10.625 1 94.44 24 THR B O 1
ATOM 2284 N N . TRP B 1 25 ? -8.32 6.863 8.984 1 97.62 25 TRP B N 1
ATOM 2285 C CA . TRP B 1 25 ? -7.285 7.309 9.914 1 97.62 25 TRP B CA 1
ATOM 2286 C C . TRP B 1 25 ? -7.859 8.266 10.953 1 97.62 25 TRP B C 1
ATOM 2288 O O . TRP B 1 25 ? -7.336 8.383 12.062 1 97.62 25 TRP B O 1
ATOM 2298 N N . GLY B 1 26 ? -8.977 8.953 10.625 1 97.88 26 GLY B N 1
ATOM 2299 C CA . GLY B 1 26 ? -9.578 9.898 11.555 1 97.88 26 GLY B CA 1
ATOM 2300 C C . GLY B 1 26 ? -10.016 9.266 12.859 1 97.88 26 GLY B C 1
ATOM 2301 O O . GLY B 1 26 ? -10.086 9.938 13.891 1 97.88 26 GLY B O 1
ATOM 2302 N N . ARG B 1 27 ? -10.289 7.977 12.844 1 96.62 27 ARG B N 1
ATOM 2303 C CA . ARG B 1 27 ? -10.734 7.258 14.031 1 96.62 27 ARG B CA 1
ATOM 2304 C C . ARG B 1 27 ? -9.633 7.191 15.086 1 96.62 27 ARG B C 1
ATOM 2306 O O . ARG B 1 27 ? -9.898 6.922 16.25 1 96.62 27 ARG B O 1
ATOM 2313 N N . ARG B 1 28 ? -8.484 7.457 14.68 1 96.75 28 ARG B N 1
ATOM 2314 C CA . ARG B 1 28 ? -7.348 7.285 15.578 1 96.75 28 ARG B CA 1
ATOM 2315 C C . ARG B 1 28 ? -6.91 8.617 16.172 1 96.75 28 ARG B C 1
ATOM 2317 O O . ARG B 1 28 ? -5.945 8.68 16.938 1 96.75 28 ARG B O 1
ATOM 2324 N N . CYS B 1 29 ? -7.633 9.672 15.797 1 97.94 29 CYS B N 1
ATOM 2325 C CA . CYS B 1 29 ? -7.426 10.969 16.438 1 97.94 29 CYS B CA 1
ATOM 2326 C C . CYS B 1 29 ? -8.055 10.984 17.828 1 97.94 29 CYS B C 1
ATOM 2328 O O . CYS B 1 29 ? -9.047 10.297 18.078 1 97.94 29 CYS B O 1
ATOM 2330 N N . ASP B 1 30 ? -7.441 11.734 18.734 1 98.25 30 ASP B N 1
ATOM 2331 C CA . ASP B 1 30 ? -8.078 11.906 20.031 1 98.25 30 ASP B CA 1
ATOM 2332 C C . ASP B 1 30 ? -9.344 12.75 19.922 1 98.25 30 ASP B C 1
ATOM 2334 O O . ASP B 1 30 ? -10.312 12.539 20.656 1 98.25 30 ASP B O 1
ATOM 2338 N N . GLU B 1 31 ? -9.312 13.68 19.125 1 98 31 GLU B N 1
ATOM 2339 C CA . GLU B 1 31 ? -10.453 14.492 18.703 1 98 31 GLU B CA 1
ATOM 2340 C C . GLU B 1 31 ? -10.375 14.812 17.203 1 98 31 GLU B C 1
ATOM 2342 O O . GLU B 1 31 ? -9.297 15.125 16.688 1 98 31 GLU B O 1
ATOM 2347 N N . LEU B 1 32 ? -11.547 14.609 16.484 1 98.19 32 LEU B N 1
ATOM 2348 C CA . LEU B 1 32 ? -11.602 14.836 15.047 1 98.19 32 LEU B CA 1
ATOM 2349 C C . LEU B 1 32 ? -12.68 15.859 14.695 1 98.19 32 LEU B C 1
ATOM 2351 O O . LEU B 1 32 ? -13.844 15.695 15.062 1 98.19 32 LEU B O 1
ATOM 2355 N N . LEU B 1 33 ? -12.25 16.922 14.07 1 98.19 33 LEU B N 1
ATOM 2356 C CA . LEU B 1 33 ? -13.18 17.953 13.641 1 98.19 33 LEU B CA 1
ATOM 2357 C C . LEU B 1 33 ? -13.102 18.172 12.133 1 98.19 33 LEU B C 1
ATOM 2359 O O . LEU B 1 33 ? -12.008 18.219 11.562 1 98.19 33 LEU B O 1
ATOM 2363 N N . PHE B 1 34 ? -14.25 18.219 11.508 1 97.88 34 PHE B N 1
ATOM 2364 C CA . PHE B 1 34 ? -14.344 18.641 10.117 1 97.88 34 PHE B CA 1
ATOM 2365 C C . PHE B 1 34 ? -14.797 20.094 10.023 1 97.88 34 PHE B C 1
ATOM 2367 O O . PHE B 1 34 ? -15.773 20.484 10.656 1 97.88 34 PHE B O 1
ATOM 2374 N N . MET B 1 35 ? -14.047 20.844 9.297 1 96.56 35 MET B N 1
ATOM 2375 C CA . MET B 1 35 ? -14.375 22.266 9.195 1 96.56 35 MET B CA 1
ATOM 2376 C C . MET B 1 35 ? -14.578 22.672 7.742 1 96.56 35 MET B C 1
ATOM 2378 O O . MET B 1 35 ? -13.781 22.312 6.875 1 96.56 35 MET B O 1
ATOM 2382 N N . SER B 1 36 ? -15.688 23.312 7.516 1 93.31 36 SER B N 1
ATOM 2383 C CA . SER B 1 36 ? -16.109 23.75 6.188 1 93.31 36 SER B CA 1
ATOM 2384 C C . SER B 1 36 ? -16.531 25.219 6.191 1 93.31 36 SER B C 1
ATOM 2386 O O . SER B 1 36 ? -16.422 25.891 7.215 1 93.31 36 SER B O 1
ATOM 2388 N N . SER B 1 37 ? -16.859 25.719 4.984 1 90.75 37 SER B N 1
ATOM 2389 C CA . SER B 1 37 ? -17.328 27.094 4.898 1 90.75 37 SER B CA 1
ATOM 2390 C C . SER B 1 37 ? -18.672 27.266 5.59 1 90.75 37 SER B C 1
ATOM 2392 O O . SER B 1 37 ? -18.969 28.312 6.16 1 90.75 37 SER B O 1
ATOM 2394 N N . VAL B 1 38 ? -19.469 26.234 5.547 1 90.56 38 VAL B N 1
ATOM 2395 C CA . VAL B 1 38 ? -20.781 26.266 6.164 1 90.56 38 VAL B CA 1
ATOM 2396 C C . VAL B 1 38 ? -20.969 25.047 7.059 1 90.56 38 VAL B C 1
ATOM 2398 O O . VAL B 1 38 ? -20.422 23.969 6.77 1 90.56 38 VAL B O 1
ATOM 2401 N N . SER B 1 39 ? -21.766 25.25 8.156 1 92.62 39 SER B N 1
ATOM 2402 C CA . SER B 1 39 ? -22.031 24.156 9.086 1 92.62 39 SER B CA 1
ATOM 2403 C C . SER B 1 39 ? -22.938 23.094 8.477 1 92.62 39 SER B C 1
ATOM 2405 O O . SER B 1 39 ? -23.781 23.406 7.629 1 92.62 39 SER B O 1
ATOM 2407 N N . ASP B 1 40 ? -22.734 21.891 8.789 1 92.81 40 ASP B N 1
ATOM 2408 C CA . ASP B 1 40 ? -23.594 20.766 8.445 1 92.81 40 ASP B CA 1
ATOM 2409 C C . ASP B 1 40 ? -23.766 19.812 9.641 1 92.81 40 ASP B C 1
ATOM 2411 O O . ASP B 1 40 ? -22.922 18.953 9.875 1 92.81 40 ASP B O 1
ATOM 2415 N N . PRO B 1 41 ? -24.812 19.906 10.352 1 91.44 41 PRO B N 1
ATOM 2416 C CA . PRO B 1 41 ? -25.016 19.109 11.555 1 91.44 41 PRO B CA 1
ATOM 2417 C C . PRO B 1 41 ? -25.188 17.625 11.25 1 91.44 41 PRO B C 1
ATOM 2419 O O . PRO B 1 41 ? -24.938 16.781 12.117 1 91.44 41 PRO B O 1
ATOM 2422 N N . SER B 1 42 ? -25.5 17.203 10.031 1 90 42 SER B N 1
ATOM 2423 C CA . SER B 1 42 ? -25.719 15.812 9.656 1 90 42 SER B CA 1
ATOM 2424 C C . SER B 1 42 ? -24.391 15.078 9.484 1 90 42 SER B C 1
ATOM 2426 O O . SER B 1 42 ? -24.312 13.867 9.695 1 90 42 SER B O 1
ATOM 2428 N N . PHE B 1 43 ? -23.391 15.57 9.125 1 86 43 PHE B N 1
ATOM 2429 C CA . PHE B 1 43 ? -22.047 15.039 9.008 1 86 43 PHE B CA 1
ATOM 2430 C C . PHE B 1 43 ? -21.234 15.359 10.258 1 86 43 PHE B C 1
ATOM 2432 O O . PHE B 1 43 ? -20.516 14.5 10.781 1 86 43 PHE B O 1
ATOM 2439 N N . PRO B 1 44 ? -21.406 16.188 10.898 1 88.06 44 PRO B N 1
ATOM 2440 C CA . PRO B 1 44 ? -21.266 17.406 11.711 1 88.06 44 PRO B CA 1
ATOM 2441 C C . PRO B 1 44 ? -19.984 18.172 11.398 1 88.06 44 PRO B C 1
ATOM 2443 O O . PRO B 1 44 ? -18.938 17.922 12.016 1 88.06 44 PRO B O 1
ATOM 2446 N N . ALA B 1 45 ? -20.047 18.984 10.492 1 93.88 45 ALA B N 1
ATOM 2447 C CA . ALA B 1 45 ? -18.969 19.891 10.117 1 93.88 45 ALA B CA 1
ATOM 2448 C C . ALA B 1 45 ? -19.172 21.266 10.727 1 93.88 45 ALA B C 1
ATOM 2450 O O . ALA B 1 45 ? -20.297 21.781 10.758 1 93.88 45 ALA B O 1
ATOM 2451 N N . LEU B 1 46 ? -18.109 21.75 11.305 1 94.88 46 LEU B N 1
ATOM 2452 C CA . LEU B 1 46 ? -18.141 23.094 11.836 1 94.88 46 LEU B CA 1
ATOM 2453 C C . LEU B 1 46 ? -18 24.125 10.727 1 94.88 46 LEU B C 1
ATOM 2455 O O . LEU B 1 46 ? -17.094 24.031 9.891 1 94.88 46 LEU B O 1
ATOM 2459 N N . GLY B 1 47 ? -18.906 25.062 10.711 1 93.62 47 GLY B N 1
ATOM 2460 C CA . GLY B 1 47 ? -18.844 26.141 9.734 1 93.62 47 GLY B CA 1
ATOM 2461 C C . GLY B 1 47 ? -17.984 27.312 10.18 1 93.62 47 GLY B C 1
ATOM 2462 O O . GLY B 1 47 ? -18.156 27.828 11.289 1 93.62 47 GLY B O 1
ATOM 2463 N N . LEU B 1 48 ? -17.047 27.75 9.32 1 91.19 48 LEU B N 1
ATOM 2464 C CA . LEU B 1 48 ? -16.109 28.812 9.656 1 91.19 48 LEU B CA 1
ATOM 2465 C C . LEU B 1 48 ? -16.609 30.156 9.156 1 91.19 48 LEU B C 1
ATOM 2467 O O . LEU B 1 48 ? -15.984 31.188 9.398 1 91.19 48 LEU B O 1
ATOM 2471 N N . ASN B 1 49 ? -17.719 30.156 8.547 1 85.19 49 ASN B N 1
ATOM 2472 C CA . ASN B 1 49 ? -18.359 31.359 8.016 1 85.19 49 ASN B CA 1
ATOM 2473 C C . ASN B 1 49 ? -17.438 32.125 7.066 1 85.19 49 ASN B C 1
ATOM 2475 O O . ASN B 1 49 ? -17.234 33.312 7.223 1 85.19 49 ASN B O 1
ATOM 2479 N N . THR B 1 50 ? -16.812 31.375 6.199 1 81.94 50 THR B N 1
ATOM 2480 C CA . THR B 1 50 ? -15.953 31.922 5.152 1 81.94 50 THR B CA 1
ATOM 2481 C C . THR B 1 50 ? -16.469 31.547 3.771 1 81.94 50 THR B C 1
ATOM 2483 O O . THR B 1 50 ? -17.328 30.672 3.643 1 81.94 50 THR B O 1
ATOM 2486 N N . SER B 1 51 ? -16.094 32.406 2.828 1 76.88 51 SER B N 1
ATOM 2487 C CA . SER B 1 51 ? -16.453 32.062 1.457 1 76.88 51 SER B CA 1
ATOM 2488 C C . SER B 1 51 ? -15.648 30.875 0.956 1 76.88 51 SER B C 1
ATOM 2490 O O . SER B 1 51 ? -14.711 30.438 1.624 1 76.88 51 SER B O 1
ATOM 2492 N N . GLU B 1 52 ? -16.156 30.281 -0.193 1 70.69 52 GLU B N 1
ATOM 2493 C CA . GLU B 1 52 ? -15.461 29.125 -0.77 1 70.69 52 GLU B CA 1
ATOM 2494 C C . GLU B 1 52 ? -14.438 29.562 -1.811 1 70.69 52 GLU B C 1
ATOM 2496 O O . GLU B 1 52 ? -14.547 30.656 -2.383 1 70.69 52 GLU B O 1
ATOM 2501 N N . GLY B 1 53 ? -13.422 28.812 -2.033 1 68 53 GLY B N 1
ATOM 2502 C CA . GLY B 1 53 ? -12.43 29.062 -3.064 1 68 53 GLY B CA 1
ATOM 2503 C C . GLY B 1 53 ? -11.008 29.062 -2.537 1 68 53 GLY B C 1
ATOM 2504 O O . GLY B 1 53 ? -10.781 29.234 -1.338 1 68 53 GLY B O 1
ATOM 2505 N N . ARG B 1 54 ? -10.078 28.938 -3.412 1 65.06 54 ARG B N 1
ATOM 2506 C CA . ARG B 1 54 ? -8.664 28.812 -3.08 1 65.06 54 ARG B CA 1
ATOM 2507 C C . ARG B 1 54 ? -8.141 30.094 -2.422 1 65.06 54 ARG B C 1
ATOM 2509 O O . ARG B 1 54 ? -7.297 30.031 -1.526 1 65.06 54 ARG B O 1
ATOM 2516 N N . SER B 1 55 ? -8.75 31.156 -2.826 1 70.06 55 SER B N 1
ATOM 2517 C CA . SER B 1 55 ? -8.305 32.438 -2.297 1 70.06 55 SER B CA 1
ATOM 2518 C C . SER B 1 55 ? -8.727 32.625 -0.843 1 70.06 55 SER B C 1
ATOM 2520 O O . SER B 1 55 ? -8.188 33.469 -0.133 1 70.06 55 SER B O 1
ATOM 2522 N N . GLN B 1 56 ? -9.539 31.719 -0.489 1 81.19 56 GLN B N 1
ATOM 2523 C CA . GLN B 1 56 ? -10.078 31.844 0.86 1 81.19 56 GLN B CA 1
ATOM 2524 C C . GLN B 1 56 ? -9.477 30.812 1.798 1 81.19 56 GLN B C 1
ATOM 2526 O O . GLN B 1 56 ? -9.789 30.781 2.988 1 81.19 56 GLN B O 1
ATOM 2531 N N . LEU B 1 57 ? -8.547 30.125 1.209 1 85.12 57 LEU B N 1
ATOM 2532 C CA . LEU B 1 57 ? -8.023 29 1.975 1 85.12 57 LEU B CA 1
ATOM 2533 C C . LEU B 1 57 ? -7.348 29.484 3.256 1 85.12 57 LEU B C 1
ATOM 2535 O O . LEU B 1 57 ? -7.57 28.922 4.328 1 85.12 57 LEU B O 1
ATOM 2539 N N . TYR B 1 58 ? -6.625 30.5 3.156 1 91.5 58 TYR B N 1
ATOM 2540 C CA . TYR B 1 58 ? -5.949 30.969 4.363 1 91.5 58 TYR B CA 1
ATOM 2541 C C . TYR B 1 58 ? -6.941 31.578 5.344 1 91.5 58 TYR B C 1
ATOM 2543 O O . TYR B 1 58 ? -6.785 31.438 6.559 1 91.5 58 TYR B O 1
ATOM 2551 N N . ARG B 1 59 ? -7.949 32.219 4.855 1 90.31 59 ARG B N 1
ATOM 2552 C CA . ARG B 1 59 ? -8.984 32.75 5.734 1 90.31 59 ARG B CA 1
ATOM 2553 C C . ARG B 1 59 ? -9.648 31.641 6.531 1 90.31 59 ARG B C 1
ATOM 2555 O O . ARG B 1 59 ? -9.938 31.797 7.719 1 90.31 59 ARG B O 1
ATOM 2562 N N . LYS B 1 60 ? -9.867 30.578 5.855 1 92.06 60 LYS B N 1
ATOM 2563 C CA . LYS B 1 60 ? -10.445 29.422 6.523 1 92.06 60 LYS B CA 1
ATOM 2564 C C . LYS B 1 60 ? -9.5 28.875 7.598 1 92.06 60 LYS B C 1
ATOM 2566 O O . LYS B 1 60 ? -9.938 28.516 8.688 1 92.06 60 LYS B O 1
ATOM 2571 N N . THR B 1 61 ? -8.25 28.859 7.285 1 95.31 61 THR B N 1
ATOM 2572 C CA . THR B 1 61 ? -7.25 28.359 8.227 1 95.31 61 THR B CA 1
ATOM 2573 C C . THR B 1 61 ? -7.172 29.266 9.453 1 95.31 61 THR B C 1
ATOM 2575 O O . THR B 1 61 ? -7.117 28.781 10.586 1 95.31 61 THR B O 1
ATOM 2578 N N . MET B 1 62 ? -7.199 30.594 9.219 1 95.12 62 MET B N 1
ATOM 2579 C CA . MET B 1 62 ? -7.188 31.547 10.328 1 95.12 62 MET B CA 1
ATOM 2580 C C . MET B 1 62 ? -8.391 31.344 11.234 1 95.12 62 MET B C 1
ATOM 2582 O O . MET B 1 62 ? -8.25 31.297 12.461 1 95.12 62 MET B O 1
ATOM 2586 N N . ALA B 1 63 ? -9.523 31.234 10.578 1 94.56 63 ALA B N 1
ATOM 2587 C CA . ALA B 1 63 ? -10.758 31.062 11.336 1 94.56 63 ALA B CA 1
ATOM 2588 C C . ALA B 1 63 ? -10.734 29.734 12.109 1 94.56 63 ALA B C 1
ATOM 2590 O O . ALA B 1 63 ? -11.172 29.688 13.258 1 94.56 63 ALA B O 1
ATOM 2591 N N . ALA B 1 64 ? -10.242 28.734 11.516 1 97.06 64 ALA B N 1
ATOM 2592 C CA . ALA B 1 64 ? -10.188 27.406 12.133 1 97.06 64 ALA B CA 1
ATOM 2593 C C . ALA B 1 64 ? -9.289 27.406 13.359 1 97.06 64 ALA B C 1
ATOM 2595 O O . ALA B 1 64 ? -9.695 26.953 14.438 1 97.06 64 ALA B O 1
ATOM 2596 N N . PHE B 1 65 ? -8.086 27.906 13.211 1 98.06 65 PHE B N 1
ATOM 2597 C CA . PHE B 1 65 ? -7.152 27.906 14.336 1 98.06 65 PHE B CA 1
ATOM 2598 C C . PHE B 1 65 ? -7.637 28.828 15.445 1 98.06 65 PHE B C 1
ATOM 2600 O O . PHE B 1 65 ? -7.422 28.547 16.625 1 98.06 65 PHE B O 1
ATOM 2607 N N . THR B 1 66 ? -8.312 29.906 15.07 1 97.38 66 THR B N 1
ATOM 2608 C CA . THR B 1 66 ? -8.914 30.781 16.078 1 97.38 66 THR B CA 1
ATOM 2609 C C . THR B 1 66 ? -9.977 30.016 16.875 1 97.38 66 THR B C 1
ATOM 2611 O O . THR B 1 66 ? -10.016 30.094 18.109 1 97.38 66 THR B O 1
ATOM 2614 N N . LEU B 1 67 ? -10.812 29.312 16.141 1 97.38 67 LEU B N 1
ATOM 2615 C CA . LEU B 1 67 ? -11.836 28.5 16.797 1 97.38 67 LEU B CA 1
ATOM 2616 C C . LEU B 1 67 ? -11.211 27.453 17.719 1 97.38 67 LEU B C 1
ATOM 2618 O O . LEU B 1 67 ? -11.68 27.25 18.828 1 97.38 67 LEU B O 1
ATOM 2622 N N . LEU B 1 68 ? -10.18 26.766 17.281 1 98.5 68 LEU B N 1
ATOM 2623 C CA . LEU B 1 68 ? -9.492 25.766 18.078 1 98.5 68 LEU B CA 1
ATOM 2624 C C . LEU B 1 68 ? -8.891 26.375 19.328 1 98.5 68 LEU B C 1
ATOM 2626 O O . LEU B 1 68 ? -8.969 25.797 20.422 1 98.5 68 LEU B O 1
ATOM 2630 N N . HIS B 1 69 ? -8.25 27.516 19.156 1 98.56 69 HIS B N 1
ATOM 2631 C CA . HIS B 1 69 ? -7.68 28.219 20.281 1 98.56 69 HIS B CA 1
ATOM 2632 C C . HIS B 1 69 ? -8.75 28.562 21.328 1 98.56 69 HIS B C 1
ATOM 2634 O O . HIS B 1 69 ? -8.547 28.328 22.516 1 98.56 69 HIS B O 1
ATOM 2640 N N . ASP B 1 70 ? -9.836 29.031 20.875 1 98.19 70 ASP B N 1
ATOM 2641 C CA . ASP B 1 70 ? -10.859 29.578 21.75 1 98.19 70 ASP B CA 1
ATOM 2642 C C . ASP B 1 70 ? -11.648 28.453 22.438 1 98.19 70 ASP B C 1
ATOM 2644 O O . ASP B 1 70 ? -12.047 28.594 23.594 1 98.19 70 ASP B O 1
ATOM 2648 N N . ARG B 1 71 ? -11.805 27.312 21.75 1 97.81 71 ARG B N 1
ATOM 2649 C CA . ARG B 1 71 ? -12.766 26.344 22.266 1 97.81 71 ARG B CA 1
ATOM 2650 C C . ARG B 1 71 ? -12.078 25.016 22.594 1 97.81 71 ARG B C 1
ATOM 2652 O O . ARG B 1 71 ? -12.609 24.219 23.375 1 97.81 71 ARG B O 1
ATOM 2659 N N . TYR B 1 72 ? -10.906 24.812 22.016 1 97.88 72 TYR B N 1
ATOM 2660 C CA . TYR B 1 72 ? -10.383 23.453 22.125 1 97.88 72 TYR B CA 1
ATOM 2661 C C . TYR B 1 72 ? -8.938 23.469 22.609 1 97.88 72 TYR B C 1
ATOM 2663 O O . TYR B 1 72 ? -8.266 22.438 22.609 1 97.88 72 TYR B O 1
ATOM 2671 N N . LEU B 1 73 ? -8.43 24.562 23.047 1 97.75 73 LEU B N 1
ATOM 2672 C CA . LEU B 1 73 ? -7.008 24.703 23.344 1 97.75 73 LEU B CA 1
ATOM 2673 C C . LEU B 1 73 ? -6.574 23.672 24.375 1 97.75 73 LEU B C 1
ATOM 2675 O O . LEU B 1 73 ? -5.48 23.109 24.281 1 97.75 73 LEU B O 1
ATOM 2679 N N . GLN B 1 74 ? -7.43 23.453 25.328 1 96.94 74 GLN B N 1
ATOM 2680 C CA . GLN B 1 74 ? -7.047 22.562 26.422 1 96.94 74 GLN B CA 1
ATOM 2681 C C . GLN B 1 74 ? -7.441 21.125 26.141 1 96.94 74 GLN B C 1
ATOM 2683 O O . GLN B 1 74 ? -7.121 20.219 26.906 1 96.94 74 GLN B O 1
ATOM 2688 N N . HIS B 1 75 ? -8.055 20.891 24.938 1 97 75 HIS B N 1
ATOM 2689 C CA . HIS B 1 75 ? -8.516 19.547 24.578 1 97 75 HIS B CA 1
ATOM 2690 C C . HIS B 1 75 ? -7.371 18.688 24.062 1 97 75 HIS B C 1
ATOM 2692 O O . HIS B 1 75 ? -7.488 17.469 24.016 1 97 75 HIS B O 1
ATOM 2698 N N . ALA B 1 76 ? -6.27 19.359 23.656 1 98.25 76 ALA B N 1
ATOM 2699 C CA . ALA B 1 76 ? -5.18 18.594 23.047 1 98.25 76 ALA B CA 1
ATOM 2700 C C . ALA B 1 76 ? -3.838 19.281 23.281 1 98.25 76 ALA B C 1
ATOM 2702 O O . ALA B 1 76 ? -3.789 20.422 23.734 1 98.25 76 ALA B O 1
ATOM 2703 N N . ASP B 1 77 ? -2.82 18.531 23.094 1 98.38 77 ASP B N 1
ATOM 2704 C CA . ASP B 1 77 ? -1.455 19.047 23.172 1 98.38 77 ASP B CA 1
ATOM 2705 C C . ASP B 1 77 ? -0.938 19.469 21.797 1 98.38 77 ASP B C 1
ATOM 2707 O O . ASP B 1 77 ? -0.063 20.328 21.703 1 98.38 77 ASP B O 1
ATOM 2711 N N . TRP B 1 78 ? -1.474 18.797 20.828 1 98.88 78 TRP B N 1
ATOM 2712 C CA . TRP B 1 78 ? -1.047 19 19.453 1 98.88 78 TRP B CA 1
ATOM 2713 C C . TRP B 1 78 ? -2.25 19.156 18.531 1 98.88 78 TRP B C 1
ATOM 2715 O O . TRP B 1 78 ? -3.285 18.531 18.734 1 98.88 78 TRP B O 1
ATOM 2725 N N . PHE B 1 79 ? -2.088 20.016 17.516 1 98.94 79 PHE B N 1
ATOM 2726 C CA . PHE B 1 79 ? -3.176 20.328 16.594 1 98.94 79 PHE B CA 1
ATOM 2727 C C . PHE B 1 79 ? -2.754 20.094 15.148 1 98.94 79 PHE B C 1
ATOM 2729 O O . PHE B 1 79 ? -1.955 20.844 14.594 1 98.94 79 PHE B O 1
ATOM 2736 N N . LEU B 1 80 ? -3.305 19.047 14.516 1 98.94 80 LEU B N 1
ATOM 2737 C CA . LEU B 1 80 ? -2.969 18.625 13.156 1 98.94 80 LEU B CA 1
ATOM 2738 C C . LEU B 1 80 ? -3.961 19.203 12.148 1 98.94 80 LEU B C 1
ATOM 2740 O O . LEU B 1 80 ? -5.172 19.047 12.305 1 98.94 80 LEU B O 1
ATOM 2744 N N . LYS B 1 81 ? -3.439 19.922 11.203 1 98.81 81 LYS B N 1
ATOM 2745 C CA . LYS B 1 81 ? -4.215 20.312 10.023 1 98.81 81 LYS B CA 1
ATOM 2746 C C . LYS B 1 81 ? -4.047 19.297 8.898 1 98.81 81 LYS B C 1
ATOM 2748 O O . LYS B 1 81 ? -2.92 18.969 8.516 1 98.81 81 LYS B O 1
ATOM 2753 N N . ALA B 1 82 ? -5.113 18.797 8.367 1 98.44 82 ALA B N 1
ATOM 2754 C CA . ALA B 1 82 ? -5.094 17.922 7.199 1 98.44 82 ALA B CA 1
ATOM 2755 C C . ALA B 1 82 ? -6.184 18.312 6.203 1 98.44 82 ALA B C 1
ATOM 2757 O O . ALA B 1 82 ? -7.168 18.953 6.566 1 98.44 82 ALA B O 1
ATOM 2758 N N . ASP B 1 83 ? -5.98 18 4.98 1 97 83 ASP B N 1
ATOM 2759 C CA . ASP B 1 83 ? -7.004 18.156 3.951 1 97 83 ASP B CA 1
ATOM 2760 C C . ASP B 1 83 ? -7.887 16.922 3.857 1 97 83 ASP B C 1
ATOM 2762 O O . ASP B 1 83 ? -7.566 15.883 4.438 1 97 83 ASP B O 1
ATOM 2766 N N . ASP B 1 84 ? -8.977 17.047 3.121 1 97.19 84 ASP B N 1
ATOM 2767 C CA . ASP B 1 84 ? -9.93 15.945 3.08 1 97.19 84 ASP B CA 1
ATOM 2768 C C . ASP B 1 84 ? -9.5 14.891 2.068 1 97.19 84 ASP B C 1
ATOM 2770 O O . ASP B 1 84 ? -10.242 13.938 1.802 1 97.19 84 ASP B O 1
ATOM 2774 N N . ASP B 1 85 ? -8.289 15.047 1.467 1 97.44 85 ASP B N 1
ATOM 2775 C CA . ASP B 1 85 ? -7.664 14.008 0.653 1 97.44 85 ASP B CA 1
ATOM 2776 C C . ASP B 1 85 ? -6.273 13.656 1.184 1 97.44 85 ASP B C 1
ATOM 2778 O O . ASP B 1 85 ? -5.352 13.414 0.405 1 97.44 85 ASP B O 1
ATOM 2782 N N . SER B 1 86 ? -6.129 13.742 2.494 1 97.5 86 SER B N 1
ATOM 2783 C CA . SER B 1 86 ? -4.91 13.336 3.188 1 97.5 86 SER B CA 1
ATOM 2784 C C . SER B 1 86 ? -5.102 12.008 3.918 1 97.5 86 SER B C 1
ATOM 2786 O O . SER B 1 86 ? -6.219 11.664 4.309 1 97.5 86 SER B O 1
ATOM 2788 N N . TYR B 1 87 ? -4.047 11.234 3.982 1 98.12 87 TYR B N 1
ATOM 2789 C CA . TYR B 1 87 ? -3.98 10.078 4.867 1 98.12 87 TYR B CA 1
ATOM 2790 C C . TYR B 1 87 ? -2.867 10.242 5.898 1 98.12 87 TYR B C 1
ATOM 2792 O O . TYR B 1 87 ? -1.745 10.625 5.551 1 98.12 87 TYR B O 1
ATOM 2800 N N . VAL B 1 88 ? -3.225 9.938 7.168 1 98.69 88 VAL B N 1
ATOM 2801 C CA . VAL B 1 88 ? -2.252 10.133 8.234 1 98.69 88 VAL B CA 1
ATOM 2802 C C . VAL B 1 88 ? -2.092 8.844 9.031 1 98.69 88 VAL B C 1
ATOM 2804 O O . VAL B 1 88 ? -3.082 8.234 9.445 1 98.69 88 VAL B O 1
ATOM 2807 N N . VAL B 1 89 ? -0.842 8.391 9.188 1 98 89 VAL B N 1
ATOM 2808 C CA . VAL B 1 89 ? -0.528 7.316 10.125 1 98 89 VAL B CA 1
ATOM 2809 C C . VAL B 1 89 ? -0.322 7.891 11.523 1 98 89 VAL B C 1
ATOM 2811 O O . VAL B 1 89 ? 0.802 8.227 11.898 1 98 89 VAL B O 1
ATOM 2814 N N . MET B 1 90 ? -1.363 7.828 12.32 1 98 90 MET B N 1
ATOM 2815 C CA . MET B 1 90 ? -1.428 8.57 13.57 1 98 90 MET B CA 1
ATOM 2816 C C . MET B 1 90 ? -0.404 8.039 14.57 1 98 90 MET B C 1
ATOM 2818 O O . MET B 1 90 ? 0.145 8.805 15.367 1 98 90 MET B O 1
ATOM 2822 N N . GLU B 1 91 ? -0.082 6.723 14.539 1 96.69 91 GLU B N 1
ATOM 2823 C CA . GLU B 1 91 ? 0.916 6.129 15.422 1 96.69 91 GLU B CA 1
ATOM 2824 C C . GLU B 1 91 ? 2.295 6.738 15.188 1 96.69 91 GLU B C 1
ATOM 2826 O O . GLU B 1 91 ? 3.021 7.027 16.141 1 96.69 91 GLU B O 1
ATOM 2831 N N . ASN B 1 92 ? 2.559 6.949 13.953 1 97.81 92 ASN B N 1
ATOM 2832 C CA . ASN B 1 92 ? 3.855 7.523 13.609 1 97.81 92 ASN B CA 1
ATOM 2833 C C . ASN B 1 92 ? 3.93 9 13.992 1 97.81 92 ASN B C 1
ATOM 2835 O O . ASN B 1 92 ? 4.984 9.484 14.414 1 97.81 92 ASN B O 1
ATOM 2839 N N . LEU B 1 93 ? 2.791 9.695 13.836 1 98.56 93 LEU B N 1
ATOM 2840 C CA . LEU B 1 93 ? 2.738 11.078 14.281 1 98.56 93 LEU B CA 1
ATOM 2841 C C . LEU B 1 93 ? 2.949 11.18 15.789 1 98.56 93 LEU B C 1
ATOM 2843 O O . LEU B 1 93 ? 3.709 12.023 16.266 1 98.56 93 LEU B O 1
ATOM 2847 N N . ARG B 1 94 ? 2.303 10.312 16.531 1 97.69 94 ARG B N 1
ATOM 2848 C CA . ARG B 1 94 ? 2.447 10.312 17.984 1 97.69 94 ARG B CA 1
ATOM 2849 C C . ARG B 1 94 ? 3.898 10.07 18.391 1 97.69 94 ARG B C 1
ATOM 2851 O O . ARG B 1 94 ? 4.402 10.695 19.328 1 97.69 94 ARG B O 1
ATOM 2858 N N . ARG B 1 95 ? 4.516 9.188 17.688 1 96.44 95 ARG B N 1
ATOM 2859 C CA . ARG B 1 95 ? 5.918 8.906 17.969 1 96.44 95 ARG B CA 1
ATOM 2860 C C . ARG B 1 95 ? 6.781 10.141 17.75 1 96.44 95 ARG B C 1
ATOM 2862 O O . ARG B 1 95 ? 7.648 10.461 18.562 1 96.44 95 ARG B O 1
ATOM 2869 N N . LEU B 1 96 ? 6.574 10.781 16.672 1 97.75 96 LEU B N 1
ATOM 2870 C CA . LEU B 1 96 ? 7.32 12.008 16.391 1 97.75 96 LEU B CA 1
ATOM 2871 C C . LEU B 1 96 ? 7.094 13.047 17.469 1 97.75 96 LEU B C 1
ATOM 2873 O O . LEU B 1 96 ? 8.055 13.641 17.984 1 97.75 96 LEU B O 1
ATOM 2877 N N . LEU B 1 97 ? 5.848 13.234 17.859 1 98.44 97 LEU B N 1
ATOM 2878 C CA . LEU B 1 97 ? 5.473 14.312 18.766 1 98.44 97 LEU B CA 1
ATOM 2879 C C . LEU B 1 97 ? 5.914 14 20.188 1 98.44 97 LEU B C 1
ATOM 2881 O O . LEU B 1 97 ? 6.125 14.914 21 1 98.44 97 LEU B O 1
ATOM 2885 N N . SER B 1 98 ? 6.078 12.719 20.516 1 96.94 98 SER B N 1
ATOM 2886 C CA . SER B 1 98 ? 6.496 12.312 21.844 1 96.94 98 SER B CA 1
ATOM 2887 C C . SER B 1 98 ? 7.898 12.812 22.172 1 96.94 98 SER B C 1
ATOM 2889 O O . SER B 1 98 ? 8.289 12.883 23.344 1 96.94 98 SER B O 1
ATOM 2891 N N . LYS B 1 99 ? 8.586 13.242 21.172 1 96.12 99 LYS B N 1
ATOM 2892 C CA . LYS B 1 99 ? 9.953 13.719 21.344 1 96.12 99 LYS B CA 1
ATOM 2893 C C . LYS B 1 99 ? 9.984 15.227 21.578 1 96.12 99 LYS B C 1
ATOM 2895 O O . LYS B 1 99 ? 11.055 15.812 21.734 1 96.12 99 LYS B O 1
ATOM 2900 N N . HIS B 1 100 ? 8.836 15.828 21.625 1 97.62 100 HIS B N 1
ATOM 2901 C CA . HIS B 1 100 ? 8.703 17.281 21.781 1 97.62 100 HIS B CA 1
ATOM 2902 C C . HIS B 1 100 ? 7.824 17.625 22.984 1 97.62 100 HIS B C 1
ATOM 2904 O O . HIS B 1 100 ? 6.98 16.812 23.391 1 97.62 100 HIS B O 1
ATOM 2910 N N . ASP B 1 101 ? 8.078 18.734 23.5 1 98.19 101 ASP B N 1
ATOM 2911 C CA . ASP B 1 101 ? 7.227 19.297 24.547 1 98.19 101 ASP B CA 1
ATOM 2912 C C . ASP B 1 101 ? 6.195 20.266 23.969 1 98.19 101 ASP B C 1
ATOM 2914 O O . ASP B 1 101 ? 6.559 21.281 23.375 1 98.19 101 ASP B O 1
ATOM 2918 N N . PRO B 1 102 ? 4.926 20 24.125 1 98.19 102 PRO B N 1
ATOM 2919 C CA . PRO B 1 102 ? 3.898 20.859 23.531 1 98.19 102 PRO B CA 1
ATOM 2920 C C . PRO B 1 102 ? 3.893 22.266 24.141 1 98.19 102 PRO B C 1
ATOM 2922 O O . PRO B 1 102 ? 3.254 23.172 23.609 1 98.19 102 PRO B O 1
ATOM 2925 N N . GLN B 1 103 ? 4.555 22.453 25.234 1 98.19 103 GLN B N 1
ATOM 2926 C CA . GLN B 1 103 ? 4.676 23.766 25.844 1 98.19 103 GLN B CA 1
ATOM 2927 C C . GLN B 1 103 ? 5.758 24.594 25.156 1 98.19 103 GLN B C 1
ATOM 2929 O O . GLN B 1 103 ? 5.863 25.797 25.375 1 98.19 103 GLN B O 1
ATOM 2934 N N . ASP B 1 104 ? 6.547 23.922 24.344 1 98.62 104 ASP B N 1
ATOM 2935 C CA . ASP B 1 104 ? 7.469 24.641 23.469 1 98.62 104 ASP B CA 1
ATOM 2936 C C . ASP B 1 104 ? 6.812 24.953 22.125 1 98.62 104 ASP B C 1
ATOM 2938 O O . ASP B 1 104 ? 6.094 24.125 21.562 1 98.62 104 ASP B O 1
ATOM 2942 N N . PRO B 1 105 ? 7.07 26.172 21.656 1 98.81 105 PRO B N 1
ATOM 2943 C CA . PRO B 1 105 ? 6.523 26.5 20.344 1 98.81 105 PRO B CA 1
ATOM 2944 C C . PRO B 1 105 ? 7.238 25.766 19.219 1 98.81 105 PRO B C 1
ATOM 2946 O O . PRO B 1 105 ? 8.461 25.859 19.078 1 98.81 105 PRO B O 1
ATOM 2949 N N . VAL B 1 106 ? 6.527 25.047 18.484 1 98.88 106 VAL B N 1
ATOM 2950 C CA . VAL B 1 106 ? 7.078 24.375 17.312 1 98.88 106 VAL B CA 1
ATOM 2951 C C . VAL B 1 106 ? 5.945 23.938 16.391 1 98.88 106 VAL B C 1
ATOM 2953 O O . VAL B 1 106 ? 4.82 23.703 16.844 1 98.88 106 VAL B O 1
ATOM 2956 N N . TYR B 1 107 ? 6.188 23.969 15.156 1 98.62 107 TYR B N 1
ATOM 2957 C CA . TYR B 1 107 ? 5.277 23.297 14.234 1 98.62 107 TYR B CA 1
ATOM 2958 C C . TYR B 1 107 ? 6.043 22.422 13.258 1 98.62 107 TYR B C 1
ATOM 2960 O O . TYR B 1 107 ? 7.211 22.688 12.961 1 98.62 107 TYR B O 1
ATOM 2968 N N . LEU B 1 108 ? 5.469 21.312 12.891 1 98.88 108 LEU B N 1
ATOM 2969 C CA . LEU B 1 108 ? 6.121 20.234 12.156 1 98.88 108 LEU B CA 1
ATOM 2970 C C . LEU B 1 108 ? 5.328 19.875 10.906 1 98.88 108 LEU B C 1
ATOM 2972 O O . LEU B 1 108 ? 4.109 20.078 10.859 1 98.88 108 LEU B O 1
ATOM 2976 N N . GLY B 1 109 ? 5.922 19.359 9.898 1 98.62 109 GLY B N 1
ATOM 2977 C CA . GLY B 1 109 ? 5.379 18.969 8.609 1 98.62 109 GLY B CA 1
ATOM 2978 C C . GLY B 1 109 ? 6.445 18.734 7.559 1 98.62 109 GLY B C 1
ATOM 2979 O O . GLY B 1 109 ? 7.566 18.328 7.883 1 98.62 109 GLY B O 1
ATOM 2980 N N . ARG B 1 110 ? 6.047 18.828 6.312 1 97.94 110 ARG B N 1
ATOM 2981 C CA . ARG B 1 110 ? 6.992 18.812 5.203 1 97.94 110 ARG B CA 1
ATOM 2982 C C . ARG B 1 110 ? 7.543 20.219 4.949 1 97.94 110 ARG B C 1
ATOM 2984 O O . ARG B 1 110 ? 6.824 21.094 4.465 1 97.94 110 ARG B O 1
ATOM 2991 N N . ARG B 1 111 ? 8.852 20.375 5.129 1 98 111 ARG B N 1
ATOM 2992 C CA . ARG B 1 111 ? 9.453 21.703 5.133 1 98 111 ARG B CA 1
ATOM 2993 C C . ARG B 1 111 ? 9.859 22.125 3.725 1 98 111 ARG B C 1
ATOM 2995 O O . ARG B 1 111 ? 10.594 21.391 3.043 1 98 111 ARG B O 1
ATOM 3002 N N . PHE B 1 112 ? 9.367 23.328 3.342 1 97.19 112 PHE B N 1
ATOM 3003 C CA . PHE B 1 112 ? 9.719 23.938 2.072 1 97.19 112 PHE B CA 1
ATOM 3004 C C . PHE B 1 112 ? 10.547 25.203 2.299 1 97.19 112 PHE B C 1
ATOM 3006 O O . PHE B 1 112 ? 10.508 25.797 3.385 1 97.19 112 PHE B O 1
ATOM 3013 N N . SER B 1 113 ? 11.414 25.812 1.24 1 89.69 113 SER B N 1
ATOM 3014 C CA . SER B 1 113 ? 12.398 26.859 1.514 1 89.69 113 SER B CA 1
ATOM 3015 C C . SER B 1 113 ? 12.117 28.109 0.685 1 89.69 113 SER B C 1
ATOM 3017 O O . SER B 1 113 ? 12.672 29.188 0.959 1 89.69 113 SER B O 1
ATOM 3019 N N . PRO B 1 114 ? 11.633 28.234 -0.464 1 82.19 114 PRO B N 1
ATOM 3020 C CA . PRO B 1 114 ? 11.914 29.391 -1.325 1 82.19 114 PRO B CA 1
ATOM 3021 C C . PRO B 1 114 ? 11.406 30.703 -0.736 1 82.19 114 PRO B C 1
ATOM 3023 O O . PRO B 1 114 ? 11.969 31.766 -1.013 1 82.19 114 PRO B O 1
ATOM 3026 N N . TYR B 1 115 ? 10.68 30.75 0.33 1 88.12 115 TYR B N 1
ATOM 3027 C CA . TYR B 1 115 ? 9.984 32 0.581 1 88.12 115 TYR B CA 1
ATOM 3028 C C . TYR B 1 115 ? 10.281 32.531 1.981 1 88.12 115 TYR B C 1
ATOM 3030 O O . TYR B 1 115 ? 10.211 33.719 2.23 1 88.12 115 TYR B O 1
ATOM 3038 N N . LEU B 1 116 ? 10.648 31.703 2.818 1 93.88 116 LEU B N 1
ATOM 3039 C CA . LEU B 1 116 ? 10.93 32.062 4.203 1 93.88 116 LEU B CA 1
ATOM 3040 C C . LEU B 1 116 ? 12.273 31.5 4.648 1 93.88 116 LEU B C 1
ATOM 3042 O O . LEU B 1 116 ? 12.656 30.391 4.25 1 93.88 116 LEU B O 1
ATOM 3046 N N . LYS B 1 117 ? 12.977 32.188 5.508 1 93.94 117 LYS B N 1
ATOM 3047 C CA . LYS B 1 117 ? 14.297 31.781 5.973 1 93.94 117 LYS B CA 1
ATOM 3048 C C . LYS B 1 117 ? 14.234 30.453 6.699 1 93.94 117 LYS B C 1
ATOM 3050 O O . LYS B 1 117 ? 15.031 29.547 6.434 1 93.94 117 LYS B O 1
ATOM 3055 N N . GLN B 1 118 ? 13.32 30.344 7.59 1 97.06 118 GLN B N 1
ATOM 3056 C CA . GLN B 1 118 ? 13.234 29.094 8.336 1 97.06 118 GLN B CA 1
ATOM 3057 C C . GLN B 1 118 ? 12.469 28.031 7.547 1 97.06 118 GLN B C 1
ATOM 3059 O O . GLN B 1 118 ? 12.375 26.875 7.977 1 97.06 118 GLN B O 1
ATOM 3064 N N . GLY B 1 119 ? 11.898 28.422 6.418 1 97.44 119 GLY B N 1
ATOM 3065 C CA . GLY B 1 119 ? 11.016 27.547 5.664 1 97.44 119 GLY B CA 1
ATOM 3066 C C . GLY B 1 119 ? 9.594 27.547 6.195 1 97.44 119 GLY B C 1
ATOM 3067 O O . GLY B 1 119 ? 9.25 28.312 7.086 1 97.44 119 GLY B O 1
ATOM 3068 N N . TYR B 1 120 ? 8.789 26.797 5.562 1 97.69 120 TYR B N 1
ATOM 3069 C CA . TYR B 1 120 ? 7.395 26.625 5.949 1 97.69 120 TYR B CA 1
ATOM 3070 C C . TYR B 1 120 ? 6.91 25.219 5.621 1 97.69 120 TYR B C 1
ATOM 3072 O O . TYR B 1 120 ? 7.555 24.5 4.855 1 97.69 120 TYR B O 1
ATOM 3080 N N . MET B 1 121 ? 5.863 24.766 6.25 1 98.56 121 MET B N 1
ATOM 3081 C CA . MET B 1 121 ? 5.383 23.406 6.074 1 98.56 121 MET B CA 1
ATOM 3082 C C . MET B 1 121 ? 4.332 23.344 4.973 1 98.56 121 MET B C 1
ATOM 3084 O O . MET B 1 121 ? 3.438 24.188 4.906 1 98.56 121 MET B O 1
ATOM 3088 N N . SER B 1 122 ? 4.508 22.344 4.133 1 97.25 122 SER B N 1
ATOM 3089 C CA . SER B 1 122 ? 3.562 22.094 3.049 1 97.25 122 SER B CA 1
ATOM 3090 C C . SER B 1 122 ? 2.137 21.969 3.578 1 97.25 122 SER B C 1
ATOM 3092 O O . SER B 1 122 ? 1.883 21.203 4.512 1 97.25 122 SER B O 1
ATOM 3094 N N . GLY B 1 123 ? 1.244 22.688 2.949 1 96.06 123 GLY B N 1
ATOM 3095 C CA . GLY B 1 123 ? -0.16 22.562 3.309 1 96.06 123 GLY B CA 1
ATOM 3096 C C . GLY B 1 123 ? -0.743 21.203 2.99 1 96.06 123 GLY B C 1
ATOM 3097 O O . GLY B 1 123 ? -1.465 20.625 3.805 1 96.06 123 GLY B O 1
ATOM 3098 N N . GLY B 1 124 ? -0.426 20.688 1.863 1 95.81 124 GLY B N 1
ATOM 3099 C CA . GLY B 1 124 ? -0.954 19.422 1.4 1 95.81 124 GLY B CA 1
ATOM 3100 C C . GLY B 1 124 ? -0.496 18.25 2.242 1 95.81 124 GLY B C 1
ATOM 3101 O O . GLY B 1 124 ? -1.272 17.328 2.508 1 95.81 124 GLY B O 1
ATOM 3102 N N . ALA B 1 125 ? 0.714 18.312 2.699 1 97.75 125 ALA B N 1
ATOM 3103 C CA . ALA B 1 125 ? 1.258 17.219 3.51 1 97.75 125 ALA B CA 1
ATOM 3104 C C . ALA B 1 125 ? 0.679 17.25 4.922 1 97.75 125 ALA B C 1
ATOM 3106 O O . ALA B 1 125 ? 0.81 16.281 5.672 1 97.75 125 ALA B O 1
ATOM 3107 N N . GLY B 1 126 ? 0.046 18.375 5.246 1 98.38 126 GLY B N 1
ATOM 3108 C CA . GLY B 1 126 ? -0.384 18.578 6.621 1 98.38 126 GLY B CA 1
ATOM 3109 C C . GLY B 1 126 ? 0.722 19.094 7.523 1 98.38 126 GLY B C 1
ATOM 3110 O O . GLY B 1 126 ? 1.903 18.984 7.188 1 98.38 126 GLY B O 1
ATOM 3111 N N . TYR B 1 127 ? 0.294 19.719 8.562 1 98.88 127 TYR B N 1
ATOM 3112 C CA . TYR B 1 127 ? 1.244 20.188 9.562 1 98.88 127 TYR B CA 1
ATOM 3113 C C . TYR B 1 127 ? 0.619 20.172 10.953 1 98.88 127 TYR B C 1
ATOM 3115 O O . TYR B 1 127 ? -0.606 20.156 11.094 1 98.88 127 TYR B O 1
ATOM 3123 N N . VAL B 1 128 ? 1.474 20.188 11.945 1 98.88 128 VAL B N 1
ATOM 3124 C CA . VAL B 1 128 ? 1.019 20.062 13.32 1 98.88 128 VAL B CA 1
ATOM 3125 C C . VAL B 1 128 ? 1.639 21.172 14.172 1 98.88 128 VAL B C 1
ATOM 3127 O O . VAL B 1 128 ? 2.818 21.484 14.023 1 98.88 128 VAL B O 1
ATOM 3130 N N . LEU B 1 129 ? 0.803 21.812 14.938 1 98.94 129 LEU B N 1
ATOM 3131 C CA . LEU B 1 129 ? 1.24 22.859 15.852 1 98.94 129 LEU B CA 1
ATOM 3132 C C . LEU B 1 129 ? 1.198 22.375 17.297 1 98.94 129 LEU B C 1
ATOM 3134 O O . LEU B 1 129 ? 0.248 21.703 17.703 1 98.94 129 LEU B O 1
ATOM 3138 N N . SER B 1 130 ? 2.225 22.703 18.062 1 98.94 130 SER B N 1
ATOM 3139 C CA . SER B 1 130 ? 2.119 22.547 19.516 1 98.94 130 SER B CA 1
ATOM 3140 C C . SER B 1 130 ? 1.08 23.484 20.109 1 98.94 130 SER B C 1
ATOM 3142 O O . SER B 1 130 ? 0.67 24.453 19.453 1 98.94 130 SER B O 1
ATOM 3144 N N . ARG B 1 131 ? 0.668 23.219 21.25 1 98.81 131 ARG B N 1
ATOM 3145 C CA . ARG B 1 131 ? -0.279 24.094 21.922 1 98.81 131 ARG B CA 1
ATOM 3146 C C . ARG B 1 131 ? 0.262 25.516 22.031 1 98.81 131 ARG B C 1
ATOM 3148 O O . ARG B 1 131 ? -0.466 26.484 21.781 1 98.81 131 ARG B O 1
ATOM 3155 N N . GLU B 1 132 ? 1.551 25.609 22.391 1 98.88 132 GLU B N 1
ATOM 3156 C CA . GLU B 1 132 ? 2.158 26.922 22.484 1 98.88 132 GLU B CA 1
ATOM 3157 C C . GLU B 1 132 ? 2.201 27.609 21.125 1 98.88 132 GLU B C 1
ATOM 3159 O O . GLU B 1 132 ? 1.999 28.828 21.016 1 98.88 132 GLU B O 1
ATOM 3164 N N . ALA B 1 133 ? 2.477 26.875 20.094 1 98.94 133 ALA B N 1
ATOM 3165 C CA . ALA B 1 133 ? 2.488 27.438 18.75 1 98.94 133 ALA B CA 1
ATOM 3166 C C . ALA B 1 133 ? 1.115 27.984 18.375 1 98.94 133 ALA B C 1
ATOM 3168 O O . ALA B 1 133 ? 1.012 29.062 17.781 1 98.94 133 ALA B O 1
ATOM 3169 N N . LEU B 1 134 ? 0.101 27.25 18.672 1 98.88 134 LEU B N 1
ATOM 3170 C CA . LEU B 1 134 ? -1.259 27.703 18.391 1 98.88 134 LEU B CA 1
ATOM 3171 C C . LEU B 1 134 ? -1.564 29 19.141 1 98.88 134 LEU B C 1
ATOM 3173 O O . LEU B 1 134 ? -2.148 29.922 18.578 1 98.88 134 LEU B O 1
ATOM 3177 N N . GLN B 1 135 ? -1.16 29.047 20.375 1 98.75 135 GLN B N 1
ATOM 3178 C CA . GLN B 1 135 ? -1.372 30.25 21.188 1 98.75 135 GLN B CA 1
ATOM 3179 C C . GLN B 1 135 ? -0.696 31.453 20.562 1 98.75 135 GLN B C 1
ATOM 3181 O O . GLN B 1 135 ? -1.302 32.531 20.453 1 98.75 135 GLN B O 1
ATOM 3186 N N . ARG B 1 136 ? 0.465 31.234 20.141 1 98.81 136 ARG B N 1
ATOM 3187 C CA . ARG B 1 136 ? 1.216 32.344 19.562 1 98.81 136 ARG B CA 1
ATOM 3188 C C . ARG B 1 136 ? 0.623 32.781 18.234 1 98.81 136 ARG B C 1
ATOM 3190 O O . ARG B 1 136 ? 0.567 33.969 17.922 1 98.81 136 ARG B O 1
ATOM 3197 N N . TYR B 1 137 ? 0.267 31.797 17.469 1 98.75 137 TYR B N 1
ATOM 3198 C CA . TYR B 1 137 ? -0.323 32.094 16.172 1 98.75 137 TYR B CA 1
ATOM 3199 C C . TYR B 1 137 ? -1.57 32.938 16.312 1 98.75 137 TYR B C 1
ATOM 3201 O O . TYR B 1 137 ? -1.679 34 15.688 1 98.75 137 TYR B O 1
ATOM 3209 N N . VAL B 1 138 ? -2.51 32.562 17.156 1 98.44 138 VAL B N 1
ATOM 3210 C CA . VAL B 1 138 ? -3.771 33.25 17.328 1 98.44 138 VAL B CA 1
ATOM 3211 C C . VAL B 1 138 ? -3.512 34.625 17.984 1 98.44 138 VAL B C 1
ATOM 3213 O O . VAL B 1 138 ? -4.176 35.594 17.672 1 98.44 138 VAL B O 1
ATOM 3216 N N . GLY B 1 139 ? -2.564 34.594 18.922 1 98.38 139 GLY B N 1
ATOM 3217 C CA . GLY B 1 139 ? -2.148 35.875 19.469 1 98.38 139 GLY B CA 1
ATOM 3218 C C . GLY B 1 139 ? -1.693 36.875 18.391 1 98.38 139 GLY B C 1
ATOM 3219 O O . GLY B 1 139 ? -2.062 38.031 18.422 1 98.38 139 GLY B O 1
ATOM 3220 N N . GLY B 1 140 ? -0.897 36.344 17.453 1 97.81 140 GLY B N 1
ATOM 3221 C CA . GLY B 1 140 ? -0.437 37.156 16.344 1 97.81 140 GLY B CA 1
ATOM 3222 C C . GLY B 1 140 ? -1.564 37.656 15.445 1 97.81 140 GLY B C 1
ATOM 3223 O O . GLY B 1 140 ? -1.511 38.75 14.914 1 97.81 140 GLY B O 1
ATOM 3224 N N . LEU B 1 141 ? -2.529 36.844 15.266 1 96.19 141 LEU B N 1
ATOM 3225 C CA . LEU B 1 141 ? -3.701 37.25 14.5 1 96.19 141 LEU B CA 1
ATOM 3226 C C . LEU B 1 141 ? -4.445 38.375 15.203 1 96.19 141 LEU B C 1
ATOM 3228 O O . LEU B 1 141 ? -4.891 39.344 14.555 1 96.19 141 LEU B O 1
ATOM 3232 N N . ARG B 1 142 ? -4.559 38.312 16.469 1 96.81 142 ARG B N 1
ATOM 3233 C CA . ARG B 1 142 ? -5.371 39.25 17.25 1 96.81 142 ARG B CA 1
ATOM 3234 C C . ARG B 1 142 ? -4.676 40.594 17.406 1 96.81 142 ARG B C 1
ATOM 3236 O O . ARG B 1 142 ? -5.332 41.625 17.391 1 96.81 142 ARG B O 1
ATOM 3243 N N . ASP B 1 143 ? -3.408 40.562 17.547 1 96.81 143 ASP B N 1
ATOM 3244 C CA . ASP B 1 143 ? -2.713 41.812 17.797 1 96.81 143 ASP B CA 1
ATOM 3245 C C . ASP B 1 143 ? -2.26 42.469 16.484 1 96.81 143 ASP B C 1
ATOM 3247 O O . ASP B 1 143 ? -1.612 43.5 16.484 1 96.81 143 ASP B O 1
ATOM 3251 N N . GLY B 1 144 ? -2.527 41.781 15.336 1 94.12 144 GLY B N 1
ATOM 3252 C CA . GLY B 1 144 ? -2.273 42.375 14.031 1 94.12 144 GLY B CA 1
ATOM 3253 C C . GLY B 1 144 ? -0.889 42.062 13.492 1 94.12 144 GLY B C 1
ATOM 3254 O O . GLY B 1 144 ? -0.546 42.469 12.375 1 94.12 144 GLY B O 1
ATOM 3255 N N . THR B 1 145 ? -0.11 41.406 14.242 1 95 145 THR B N 1
ATOM 3256 C CA . THR B 1 145 ? 1.204 40.969 13.773 1 95 145 THR B CA 1
ATOM 3257 C C . THR B 1 145 ? 1.079 40.125 12.516 1 95 145 THR B C 1
ATOM 3259 O O . THR B 1 145 ? 1.922 40.188 11.625 1 95 145 THR B O 1
ATOM 3262 N N . CYS B 1 146 ? 0.061 39.25 12.539 1 92.94 146 CYS B N 1
ATOM 3263 C CA . CYS B 1 146 ? -0.252 38.406 11.391 1 92.94 146 CYS B CA 1
ATOM 3264 C C . CYS B 1 146 ? -1.534 38.875 10.711 1 92.94 146 CYS B C 1
ATOM 3266 O O . CYS B 1 146 ? -2.518 39.188 11.375 1 92.94 146 CYS B O 1
ATOM 3268 N N . THR B 1 147 ? -1.435 39.031 9.406 1 86.44 147 THR B N 1
ATOM 3269 C CA . THR B 1 147 ? -2.596 39.375 8.602 1 86.44 147 THR B CA 1
ATOM 3270 C C . THR B 1 147 ? -2.697 38.469 7.375 1 86.44 147 THR B C 1
ATOM 3272 O O . THR B 1 147 ? -1.883 37.562 7.203 1 86.44 147 THR B O 1
ATOM 3275 N N . HIS B 1 148 ? -3.785 38.625 6.621 1 82.69 148 HIS B N 1
ATOM 3276 C CA . HIS B 1 148 ? -3.914 37.906 5.375 1 82.69 148 HIS B CA 1
ATOM 3277 C C . HIS B 1 148 ? -2.939 38.406 4.32 1 82.69 148 HIS B C 1
ATOM 3279 O O . HIS B 1 148 ? -3.219 39.406 3.646 1 82.69 148 HIS B O 1
ATOM 3285 N N . THR B 1 149 ? -1.881 37.688 4.117 1 77.62 149 THR B N 1
ATOM 3286 C CA . THR B 1 149 ? -0.792 38.188 3.289 1 77.62 149 THR B CA 1
ATOM 3287 C C . THR B 1 149 ? -0.777 37.5 1.933 1 77.62 149 THR B C 1
ATOM 3289 O O . THR B 1 149 ? -0.226 38.031 0.964 1 77.62 149 THR B O 1
ATOM 3292 N N . SER B 1 150 ? -1.284 36.281 1.903 1 80.69 150 SER B N 1
ATOM 3293 C CA . SER B 1 150 ? -1.216 35.5 0.68 1 80.69 150 SER B CA 1
ATOM 3294 C C . SER B 1 150 ? -2.369 34.5 0.598 1 80.69 150 SER B C 1
ATOM 3296 O O . SER B 1 150 ? -2.924 34.094 1.624 1 80.69 150 SER B O 1
ATOM 3298 N N . SER B 1 151 ? -2.656 34.156 -0.647 1 81.88 151 SER B N 1
ATOM 3299 C CA . SER B 1 151 ? -3.658 33.094 -0.858 1 81.88 151 SER B CA 1
ATOM 3300 C C . SER B 1 151 ? -3.055 31.719 -0.696 1 81.88 151 SER B C 1
ATOM 3302 O O . SER B 1 151 ? -3.781 30.719 -0.583 1 81.88 151 SER B O 1
ATOM 3304 N N . VAL B 1 152 ? -1.769 31.656 -0.716 1 90.06 152 VAL B N 1
ATOM 3305 C CA . VAL B 1 152 ? -1.09 30.391 -0.456 1 90.06 152 VAL B CA 1
ATOM 3306 C C . VAL B 1 152 ? -1.069 30.109 1.046 1 90.06 152 VAL B C 1
ATOM 3308 O O . VAL B 1 152 ? -0.226 30.656 1.771 1 90.06 152 VAL B O 1
ATOM 3311 N N . GLU B 1 153 ? -1.91 29.297 1.445 1 93.38 153 GLU B N 1
ATOM 3312 C CA . GLU B 1 153 ? -2.279 29.109 2.846 1 93.38 153 GLU B CA 1
ATOM 3313 C C . GLU B 1 153 ? -1.071 28.703 3.686 1 93.38 153 GLU B C 1
ATOM 3315 O O . GLU B 1 153 ? -0.833 29.266 4.754 1 93.38 153 GLU B O 1
ATOM 3320 N N . ASP B 1 154 ? -0.257 27.75 3.186 1 95.56 154 ASP B N 1
ATOM 3321 C CA . ASP B 1 154 ? 0.841 27.234 3.992 1 95.56 154 ASP B CA 1
ATOM 3322 C C . ASP B 1 154 ? 1.972 28.25 4.109 1 95.56 154 ASP B C 1
ATOM 3324 O O . ASP B 1 154 ? 2.6 28.375 5.16 1 95.56 154 ASP B O 1
ATOM 3328 N N . LEU B 1 155 ? 2.146 29.031 3.064 1 95.06 155 LEU B N 1
ATOM 3329 C CA . LEU B 1 155 ? 3.146 30.094 3.098 1 95.06 155 LEU B CA 1
ATOM 3330 C C . LEU B 1 155 ? 2.732 31.188 4.066 1 95.06 155 LEU B C 1
ATOM 3332 O O . LEU B 1 155 ? 3.553 31.672 4.848 1 95.06 155 LEU B O 1
ATOM 3336 N N . ALA B 1 156 ? 1.478 31.594 3.992 1 95.38 156 ALA B N 1
ATOM 3337 C CA . ALA B 1 156 ? 0.97 32.656 4.867 1 95.38 156 ALA B CA 1
ATOM 3338 C C . ALA B 1 156 ? 1.059 32.219 6.332 1 95.38 156 ALA B C 1
ATOM 3340 O O . ALA B 1 156 ? 1.456 33.031 7.188 1 95.38 156 ALA B O 1
ATOM 3341 N N . LEU B 1 157 ? 0.693 31.016 6.566 1 97 157 LEU B N 1
ATOM 3342 C CA . LEU B 1 157 ? 0.776 30.5 7.93 1 97 157 LEU B CA 1
ATOM 3343 C C . LEU B 1 157 ? 2.223 30.469 8.414 1 97 157 LEU B C 1
ATOM 3345 O O . LEU B 1 157 ? 2.518 30.906 9.531 1 97 157 LEU B O 1
ATOM 3349 N N . GLY B 1 158 ? 3.107 29.938 7.57 1 97.31 158 GLY B N 1
ATOM 3350 C CA . GLY B 1 158 ? 4.52 29.875 7.918 1 97.31 158 GLY B CA 1
ATOM 3351 C C . GLY B 1 158 ? 5.117 31.25 8.211 1 97.31 158 GLY B C 1
ATOM 3352 O O . GLY B 1 158 ? 5.922 31.391 9.133 1 97.31 158 GLY B O 1
ATOM 3353 N N . ARG B 1 159 ? 4.723 32.219 7.453 1 96.62 159 ARG B N 1
ATOM 3354 C CA . ARG B 1 159 ? 5.207 33.562 7.645 1 96.62 159 ARG B CA 1
ATOM 3355 C C . ARG B 1 159 ? 4.793 34.125 9.008 1 96.62 159 ARG B C 1
ATOM 3357 O O . ARG B 1 159 ? 5.602 34.75 9.703 1 96.62 159 ARG B O 1
ATOM 3364 N N . CYS B 1 160 ? 3.57 33.906 9.312 1 97.31 160 CYS B N 1
ATOM 3365 C CA . CYS B 1 160 ? 3.08 34.344 10.609 1 97.31 160 CYS B CA 1
ATOM 3366 C C . CYS B 1 160 ? 3.803 33.656 11.75 1 97.31 160 CYS B C 1
ATOM 3368 O O . CYS B 1 160 ? 4.227 34.281 12.719 1 97.31 160 CYS B O 1
ATOM 3370 N N . LEU B 1 161 ? 3.965 32.312 11.602 1 98.5 161 LEU B N 1
ATOM 3371 C CA . LEU B 1 161 ? 4.605 31.547 12.656 1 98.5 161 LEU B CA 1
ATOM 3372 C C . LEU B 1 161 ? 6.051 32 12.859 1 98.5 161 LEU B C 1
ATOM 3374 O O . LEU B 1 161 ? 6.527 32.062 13.992 1 98.5 161 LEU B O 1
ATOM 3378 N N . GLU B 1 162 ? 6.695 32.312 11.805 1 97.38 162 GLU B N 1
ATOM 3379 C CA . GLU B 1 162 ? 8.047 32.844 11.922 1 97.38 162 GLU B CA 1
ATOM 3380 C C . GLU B 1 162 ? 8.055 34.188 12.672 1 97.38 162 GLU B C 1
ATOM 3382 O O . GLU B 1 162 ? 8.891 34.406 13.539 1 97.38 162 GLU B O 1
ATOM 3387 N N . LYS B 1 163 ? 7.141 35 12.414 1 96.88 163 LYS B N 1
ATOM 3388 C CA . LYS B 1 163 ? 7.055 36.344 13.016 1 96.88 163 LYS B CA 1
ATOM 3389 C C . LYS B 1 163 ? 6.785 36.25 14.516 1 96.88 163 LYS B C 1
ATOM 3391 O O . LYS B 1 163 ? 7.258 37.094 15.289 1 96.88 163 LYS B O 1
ATOM 3396 N N . VAL B 1 164 ? 6.039 35.281 14.859 1 98.19 164 VAL B N 1
ATOM 3397 C CA . VAL B 1 164 ? 5.629 35.188 16.266 1 98.19 164 VAL B CA 1
ATOM 3398 C C . VAL B 1 164 ? 6.543 34.25 17.031 1 98.19 164 VAL B C 1
ATOM 3400 O O . VAL B 1 164 ? 6.215 33.812 18.125 1 98.19 164 VAL B O 1
ATOM 3403 N N . GLY B 1 165 ? 7.559 33.781 16.438 1 98.06 165 GLY B N 1
ATOM 3404 C CA . GLY B 1 165 ? 8.617 33.062 17.125 1 98.06 165 GLY B CA 1
ATOM 3405 C C . GLY B 1 165 ? 8.344 31.578 17.266 1 98.06 165 GLY B C 1
ATOM 3406 O O . GLY B 1 165 ? 8.695 30.969 18.281 1 98.06 165 GLY B O 1
ATOM 3407 N N . VAL B 1 166 ? 7.66 31.016 16.344 1 98.81 166 VAL B N 1
ATOM 3408 C CA . VAL B 1 166 ? 7.453 29.562 16.312 1 98.81 166 VAL B CA 1
ATOM 3409 C C . VAL B 1 166 ? 8.406 28.922 15.312 1 98.81 166 VAL B C 1
ATOM 3411 O O . VAL B 1 166 ? 8.234 29.078 14.102 1 98.81 166 VAL B O 1
ATOM 3414 N N . PRO B 1 167 ? 9.344 28.219 15.766 1 98.62 167 PRO B N 1
ATOM 3415 C CA . PRO B 1 167 ? 10.305 27.609 14.828 1 98.62 167 PRO B CA 1
ATOM 3416 C C . PRO B 1 167 ? 9.703 26.453 14.031 1 98.62 167 PRO B C 1
ATOM 3418 O O . PRO B 1 167 ? 8.836 25.75 14.531 1 98.62 167 PRO B O 1
ATOM 3421 N N . ALA B 1 168 ? 10.219 26.328 12.805 1 98.31 168 ALA B N 1
ATOM 3422 C CA . ALA B 1 168 ? 9.93 25.156 11.992 1 98.31 168 ALA B CA 1
ATOM 3423 C C . ALA B 1 168 ? 10.805 23.969 12.406 1 98.31 168 ALA B C 1
ATOM 3425 O O . ALA B 1 168 ? 12.031 24.031 12.32 1 98.31 168 ALA B O 1
ATOM 3426 N N . GLY B 1 169 ? 10.148 22.922 12.836 1 98.06 169 GLY B N 1
ATOM 3427 C CA . GLY B 1 169 ? 10.891 21.766 13.305 1 98.06 169 GLY B CA 1
ATOM 3428 C C . GLY B 1 169 ? 11.242 20.781 12.195 1 98.06 169 GLY B C 1
ATOM 3429 O O . GLY B 1 169 ? 10.781 20.938 11.062 1 98.06 169 GLY B O 1
ATOM 3430 N N . ASP B 1 170 ? 12.133 19.859 12.531 1 97.5 170 ASP B N 1
ATOM 3431 C CA . ASP B 1 170 ? 12.539 18.781 11.617 1 97.5 170 ASP B CA 1
ATOM 3432 C C . ASP B 1 170 ? 11.773 17.5 11.898 1 97.5 170 ASP B C 1
ATOM 3434 O O . ASP B 1 170 ? 11.922 16.906 12.969 1 97.5 170 ASP B O 1
ATOM 3438 N N . SER B 1 171 ? 10.977 17.094 10.938 1 97.88 171 SER B N 1
ATOM 3439 C CA . SER B 1 171 ? 10.133 15.914 11.117 1 97.88 171 SER B CA 1
ATOM 3440 C C . SER B 1 171 ? 10.75 14.688 10.453 1 97.88 171 SER B C 1
ATOM 3442 O O . SER B 1 171 ? 10.125 13.625 10.391 1 97.88 171 SER B O 1
ATOM 3444 N N . ARG B 1 172 ? 11.992 14.742 9.945 1 96.5 172 ARG B N 1
ATOM 3445 C CA . ARG B 1 172 ? 12.664 13.625 9.289 1 96.5 172 ARG B CA 1
ATOM 3446 C C . ARG B 1 172 ? 13.078 12.562 10.297 1 96.5 172 ARG B C 1
ATOM 3448 O O . ARG B 1 172 ? 13.227 12.859 11.484 1 96.5 172 ARG B O 1
ATOM 3455 N N . ASP B 1 173 ? 13.211 11.383 9.805 1 93.62 173 ASP B N 1
ATOM 3456 C CA . ASP B 1 173 ? 13.594 10.305 10.711 1 93.62 173 ASP B CA 1
ATOM 3457 C C . ASP B 1 173 ? 15.094 10.312 10.977 1 93.62 173 ASP B C 1
ATOM 3459 O O . ASP B 1 173 ? 15.789 11.258 10.602 1 93.62 173 ASP B O 1
ATOM 3463 N N . GLN B 1 174 ? 15.57 9.32 11.672 1 90.5 174 GLN B N 1
ATOM 3464 C CA . GLN B 1 174 ? 16.953 9.281 12.117 1 90.5 174 GLN B CA 1
ATOM 3465 C C . GLN B 1 174 ? 17.906 9.188 10.922 1 90.5 174 GLN B C 1
ATOM 3467 O O . GLN B 1 174 ? 19.094 9.547 11.031 1 90.5 174 GLN B O 1
ATOM 3472 N N . LEU B 1 175 ? 17.391 8.75 9.797 1 90.38 175 LEU B N 1
ATOM 3473 C CA . LEU B 1 175 ? 18.188 8.641 8.586 1 90.38 175 LEU B CA 1
ATOM 3474 C C . LEU B 1 175 ? 17.984 9.852 7.688 1 90.38 175 LEU B C 1
ATOM 3476 O O . LEU B 1 175 ? 18.406 9.844 6.527 1 90.38 175 LEU B O 1
ATOM 3480 N N . HIS B 1 176 ? 17.188 10.828 8.203 1 93.06 176 HIS B N 1
ATOM 3481 C CA . HIS B 1 176 ? 16.922 12.094 7.516 1 93.06 176 HIS B CA 1
ATOM 3482 C C . HIS B 1 176 ? 15.992 11.891 6.324 1 93.06 176 HIS B C 1
ATOM 3484 O O . HIS B 1 176 ? 16.141 12.562 5.301 1 93.06 176 HIS B O 1
ATOM 3490 N N . ARG B 1 177 ? 15.18 10.867 6.422 1 93.88 177 ARG B N 1
ATOM 3491 C CA . ARG B 1 177 ? 14.148 10.648 5.402 1 93.88 177 ARG B CA 1
ATOM 3492 C C . ARG B 1 177 ? 12.859 11.375 5.762 1 93.88 177 ARG B C 1
ATOM 3494 O O . ARG B 1 177 ? 12.492 11.453 6.938 1 93.88 177 ARG B O 1
ATOM 3501 N N . GLU B 1 178 ? 12.18 11.812 4.773 1 95.31 178 GLU B N 1
ATOM 3502 C CA . GLU B 1 178 ? 10.961 12.586 4.98 1 95.31 178 GLU B CA 1
ATOM 3503 C C . GLU B 1 178 ? 9.828 11.711 5.512 1 95.31 178 GLU B C 1
ATOM 3505 O O . GLU B 1 178 ? 9.688 10.555 5.105 1 95.31 178 GLU B O 1
ATOM 3510 N N . SER B 1 179 ? 9 12.352 6.398 1 96.81 179 SER B N 1
ATOM 3511 C CA . SER B 1 179 ? 7.902 11.586 6.98 1 96.81 179 SER B CA 1
ATOM 3512 C C . SER B 1 179 ? 6.551 12.164 6.559 1 96.81 179 SER B C 1
ATOM 3514 O O . SER B 1 179 ? 5.535 11.469 6.609 1 96.81 179 SER B O 1
ATOM 3516 N N . PHE B 1 180 ? 6.492 13.43 6.242 1 97.94 180 PHE B N 1
ATOM 3517 C CA . PHE B 1 180 ? 5.312 14.07 5.672 1 97.94 180 PHE B CA 1
ATOM 3518 C C . PHE B 1 180 ? 5.449 14.203 4.16 1 97.94 180 PHE B C 1
ATOM 3520 O O . PHE B 1 180 ? 6.473 14.68 3.662 1 97.94 180 PHE B O 1
ATOM 3527 N N . HIS B 1 181 ? 4.395 13.859 3.434 1 96.62 181 HIS B N 1
ATOM 3528 C CA . HIS B 1 181 ? 4.562 13.812 1.985 1 96.62 181 HIS B CA 1
ATOM 3529 C C . HIS B 1 181 ? 3.455 14.594 1.279 1 96.62 181 HIS B C 1
ATOM 3531 O O . HIS B 1 181 ? 2.271 14.289 1.448 1 96.62 181 HIS B O 1
ATOM 3537 N N . PRO B 1 182 ? 3.869 15.547 0.458 1 95.94 182 PRO B N 1
ATOM 3538 C CA . PRO B 1 182 ? 2.877 16.328 -0.288 1 95.94 182 PRO B CA 1
ATOM 3539 C C . PRO B 1 182 ? 2.279 15.547 -1.461 1 95.94 182 PRO B C 1
ATOM 3541 O O . PRO B 1 182 ? 1.369 16.047 -2.131 1 95.94 182 PRO B O 1
ATOM 3544 N N . PHE B 1 183 ? 2.834 14.289 -1.702 1 93.75 183 PHE B N 1
ATOM 3545 C CA . PHE B 1 183 ? 2.361 13.398 -2.76 1 93.75 183 PHE B CA 1
ATOM 3546 C C . PHE B 1 183 ? 2.191 11.977 -2.236 1 93.75 183 PHE B C 1
ATOM 3548 O O . PHE B 1 183 ? 2.732 11.633 -1.185 1 93.75 183 PHE B O 1
ATOM 3555 N N . PRO B 1 184 ? 1.429 11.219 -3.094 1 90.56 184 PRO B N 1
ATOM 3556 C CA . PRO B 1 184 ? 1.417 9.789 -2.766 1 90.56 184 PRO B CA 1
ATOM 3557 C C . PRO B 1 184 ? 2.779 9.133 -2.959 1 90.56 184 PRO B C 1
ATOM 3559 O O . PRO B 1 184 ? 3.615 9.641 -3.711 1 90.56 184 PRO B O 1
ATOM 3562 N N . PRO B 1 185 ? 2.955 8.031 -2.268 1 83.88 185 PRO B N 1
ATOM 3563 C CA . PRO B 1 185 ? 4.273 7.391 -2.297 1 83.88 185 PRO B CA 1
ATOM 3564 C C . PRO B 1 185 ? 4.723 7.035 -3.713 1 83.88 185 PRO B C 1
ATOM 3566 O O . PRO B 1 185 ? 5.922 7.051 -4.004 1 83.88 185 PRO B O 1
ATOM 3569 N N . ASP B 1 186 ? 3.816 6.77 -4.602 1 86.5 186 ASP B N 1
ATOM 3570 C CA . ASP B 1 186 ? 4.203 6.293 -5.93 1 86.5 186 ASP B CA 1
ATOM 3571 C C . ASP B 1 186 ? 4.871 7.402 -6.738 1 86.5 186 ASP B C 1
ATOM 3573 O O . ASP B 1 186 ? 5.582 7.129 -7.707 1 86.5 186 ASP B O 1
ATOM 3577 N N . HIS B 1 187 ? 4.719 8.648 -6.352 1 86.56 187 HIS B N 1
ATOM 3578 C CA . HIS B 1 187 ? 5.336 9.766 -7.059 1 86.56 187 HIS B CA 1
ATOM 3579 C C . HIS B 1 187 ? 6.805 9.914 -6.68 1 86.56 187 HIS B C 1
ATOM 3581 O O . HIS B 1 187 ? 7.578 10.539 -7.402 1 86.56 187 HIS B O 1
ATOM 3587 N N . LEU B 1 188 ? 7.098 9.352 -5.535 1 84.62 188 LEU B N 1
ATOM 3588 C CA . LEU B 1 188 ? 8.422 9.648 -4.996 1 84.62 188 LEU B CA 1
ATOM 3589 C C . LEU B 1 188 ? 9.289 8.391 -4.977 1 84.62 188 LEU B C 1
ATOM 3591 O O . LEU B 1 188 ? 10.523 8.484 -5.031 1 84.62 188 LEU B O 1
ATOM 3595 N N . LEU B 1 189 ? 8.672 7.297 -4.984 1 83.38 189 LEU B N 1
ATOM 3596 C CA . LEU B 1 189 ? 9.383 6.039 -4.777 1 83.38 189 LEU B CA 1
ATOM 3597 C C . LEU B 1 189 ? 10.117 5.617 -6.047 1 83.38 189 LEU B C 1
ATOM 3599 O O . LEU B 1 189 ? 11.117 4.906 -5.98 1 83.38 189 LEU B O 1
ATOM 3603 N N . ILE B 1 190 ? 9.562 5.988 -7.176 1 78.06 190 ILE B N 1
ATOM 3604 C CA . ILE B 1 190 ? 10.148 5.555 -8.438 1 78.06 190 ILE B CA 1
ATOM 3605 C C . ILE B 1 190 ? 10.922 6.711 -9.07 1 78.06 190 ILE B C 1
ATOM 3607 O O . ILE B 1 190 ? 10.328 7.734 -9.43 1 78.06 190 ILE B O 1
ATOM 3611 N N . PRO B 1 191 ? 12.141 6.41 -9.242 1 77.38 191 PRO B N 1
ATOM 3612 C CA . PRO B 1 191 ? 12.914 7.473 -9.891 1 77.38 191 PRO B CA 1
ATOM 3613 C C . PRO B 1 191 ? 12.352 7.855 -11.258 1 77.38 191 PRO B C 1
ATOM 3615 O O . PRO B 1 191 ? 11.992 6.98 -12.047 1 77.38 191 PRO B O 1
ATOM 3618 N N . GLY B 1 192 ? 12.203 9.164 -11.438 1 78.12 192 GLY B N 1
ATOM 3619 C CA . GLY B 1 192 ? 11.75 9.641 -12.734 1 78.12 192 GLY B CA 1
ATOM 3620 C C . GLY B 1 192 ? 10.258 9.867 -12.805 1 78.12 192 GLY B C 1
ATOM 3621 O O . GLY B 1 192 ? 9.75 10.422 -13.781 1 78.12 192 GLY B O 1
ATOM 3622 N N . SER B 1 193 ? 9.562 9.406 -11.805 1 80.69 193 SER B N 1
ATOM 3623 C CA . SER B 1 193 ? 8.117 9.602 -11.812 1 80.69 193 SER B CA 1
ATOM 3624 C C . SER B 1 193 ? 7.766 11.086 -11.812 1 80.69 193 SER B C 1
ATOM 3626 O O . SER B 1 193 ? 6.801 11.5 -12.461 1 80.69 193 SER B O 1
ATOM 3628 N N . LEU B 1 194 ? 8.516 11.867 -11.039 1 84.75 194 LEU B N 1
ATOM 3629 C CA . LEU B 1 194 ? 8.398 13.32 -11.125 1 84.75 194 LEU B CA 1
ATOM 3630 C C . LEU B 1 194 ? 9.477 13.906 -12.039 1 84.75 194 LEU B C 1
ATOM 3632 O O . LEU B 1 194 ? 10.664 13.625 -11.852 1 84.75 194 LEU B O 1
ATOM 3636 N N . PRO B 1 195 ? 9 14.586 -12.961 1 87.25 195 PRO B N 1
ATOM 3637 C CA . PRO B 1 195 ? 10 15.172 -13.852 1 87.25 195 PRO B CA 1
ATOM 3638 C C . PRO B 1 195 ? 11.023 16.031 -13.109 1 87.25 195 PRO B C 1
ATOM 3640 O O . PRO B 1 195 ? 10.688 16.656 -12.109 1 87.25 195 PRO B O 1
ATOM 3643 N N . ALA B 1 196 ? 12.18 16.109 -13.688 1 85.56 196 ALA B N 1
ATOM 3644 C CA . ALA B 1 196 ? 13.273 16.859 -13.078 1 85.56 196 ALA B CA 1
ATOM 3645 C C . ALA B 1 196 ? 12.938 18.344 -12.977 1 85.56 196 ALA B C 1
ATOM 3647 O O . ALA B 1 196 ? 13.438 19.047 -12.094 1 85.56 196 ALA B O 1
ATOM 3648 N N . SER B 1 197 ? 12.055 18.812 -13.773 1 90.75 197 SER B N 1
ATOM 3649 C CA . SER B 1 197 ? 11.703 20.219 -13.82 1 90.75 197 SER B CA 1
ATOM 3650 C C . SER B 1 197 ? 10.562 20.531 -12.859 1 90.75 197 SER B C 1
ATOM 3652 O O . SER B 1 197 ? 10.156 21.703 -12.734 1 90.75 197 SER B O 1
ATOM 3654 N N . HIS B 1 198 ? 10.133 19.5 -12.258 1 90.56 198 HIS B N 1
ATOM 3655 C CA . HIS B 1 198 ? 9.008 19.688 -11.352 1 90.56 198 HIS B CA 1
ATOM 3656 C C . HIS B 1 198 ? 9.383 20.609 -10.188 1 90.56 198 HIS B C 1
ATOM 3658 O O . HIS B 1 198 ? 10.469 20.469 -9.609 1 90.56 198 HIS B O 1
ATOM 3664 N N . TRP B 1 199 ? 8.469 21.516 -9.781 1 90.25 199 TRP B N 1
ATOM 3665 C CA . TRP B 1 199 ? 8.711 22.531 -8.766 1 90.25 199 TRP B CA 1
ATOM 3666 C C . TRP B 1 199 ? 9.18 21.891 -7.457 1 90.25 199 TRP B C 1
ATOM 3668 O O . TRP B 1 199 ? 9.938 22.5 -6.699 1 90.25 199 TRP B O 1
ATOM 3678 N N . TYR B 1 200 ? 8.68 20.703 -7.23 1 91.19 200 TYR B N 1
ATOM 3679 C CA . TYR B 1 200 ? 8.914 19.969 -5.992 1 91.19 200 TYR B CA 1
ATOM 3680 C C . TYR B 1 200 ? 10.406 19.906 -5.664 1 91.19 200 TYR B C 1
ATOM 3682 O O . TYR B 1 200 ? 10.797 20.094 -4.512 1 91.19 200 TYR B O 1
ATOM 3690 N N . TRP B 1 201 ? 11.18 19.812 -6.648 1 89.81 201 TRP B N 1
ATOM 3691 C CA . TRP B 1 201 ? 12.609 19.609 -6.438 1 89.81 201 TRP B CA 1
ATOM 3692 C C . TRP B 1 201 ? 13.273 20.891 -5.953 1 89.81 201 TRP B C 1
ATOM 3694 O O . TRP B 1 201 ? 14.227 20.844 -5.172 1 89.81 201 TRP B O 1
ATOM 3704 N N . SER B 1 202 ? 12.742 22.031 -6.301 1 91.81 202 SER B N 1
ATOM 3705 C CA . SER B 1 202 ? 13.344 23.297 -5.918 1 91.81 202 SER B CA 1
ATOM 3706 C C . SER B 1 202 ? 12.758 23.812 -4.605 1 91.81 202 SER B C 1
ATOM 3708 O O . SER B 1 202 ? 13.297 24.75 -4.004 1 91.81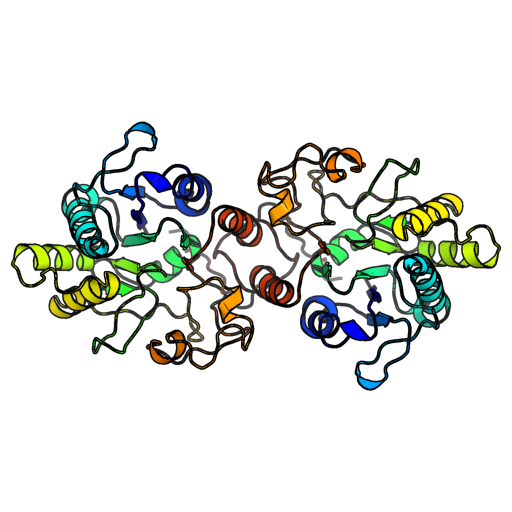 202 SER B O 1
ATOM 3710 N N . TYR B 1 203 ? 11.719 23.125 -4.164 1 94.38 203 TYR B N 1
ATOM 3711 C CA . TYR B 1 203 ? 11.023 23.641 -2.986 1 94.38 203 TYR B CA 1
ATOM 3712 C C . TYR B 1 203 ? 11.516 22.938 -1.724 1 94.38 203 TYR B C 1
ATOM 3714 O O . TYR B 1 203 ? 11.242 23.391 -0.609 1 94.38 203 TYR B O 1
ATOM 3722 N N . ASN B 1 204 ? 12.234 21.891 -1.882 1 93.31 204 ASN B N 1
ATOM 3723 C CA . ASN B 1 204 ? 12.656 21.109 -0.724 1 93.31 204 ASN B CA 1
ATOM 3724 C C . ASN B 1 204 ? 13.641 21.891 0.148 1 93.31 204 ASN B C 1
ATOM 3726 O O . ASN B 1 204 ? 14.633 22.406 -0.35 1 93.31 204 ASN B O 1
ATOM 3730 N N . TYR B 1 205 ? 13.297 21.922 1.425 1 95.88 205 TYR B N 1
ATOM 3731 C CA . TYR B 1 205 ? 14.211 22.578 2.363 1 95.88 205 TYR B CA 1
ATOM 3732 C C . TYR B 1 205 ? 15.453 21.719 2.584 1 95.88 205 TYR B C 1
ATOM 3734 O O . TYR B 1 205 ? 16.562 22.25 2.697 1 95.88 205 TYR B O 1
ATOM 3742 N N . TYR B 1 206 ? 15.25 20.438 2.701 1 94.12 206 TYR B N 1
ATOM 3743 C CA . TYR B 1 206 ? 16.328 19.469 2.855 1 94.12 206 TYR B CA 1
ATOM 3744 C C . TYR B 1 206 ? 16.625 18.75 1.538 1 94.12 206 TYR B C 1
ATOM 3746 O O . TYR B 1 206 ? 15.742 18.656 0.678 1 94.12 206 TYR B O 1
ATOM 3754 N N . ASN B 1 207 ? 17.844 18.219 1.456 1 86.75 207 ASN B N 1
ATOM 3755 C CA . ASN B 1 207 ? 18.109 17.312 0.345 1 86.75 207 ASN B CA 1
ATOM 3756 C C . ASN B 1 207 ? 17.312 16.016 0.469 1 86.75 207 ASN B C 1
ATOM 3758 O O . ASN B 1 207 ? 17.422 15.305 1.471 1 86.75 207 ASN B O 1
ATOM 3762 N N . THR B 1 208 ? 16.469 15.836 -0.518 1 83 208 THR B N 1
ATOM 3763 C CA . THR B 1 208 ? 15.586 14.68 -0.437 1 83 208 THR B CA 1
ATOM 3764 C C . THR B 1 208 ? 15.812 13.742 -1.617 1 83 208 THR B C 1
ATOM 3766 O O . THR B 1 208 ? 15.633 14.133 -2.771 1 83 208 THR B O 1
ATOM 3769 N N . PRO B 1 209 ? 16.266 12.57 -1.238 1 79.19 209 PRO B N 1
ATOM 3770 C CA . PRO B 1 209 ? 16.484 11.617 -2.33 1 79.19 209 PRO B CA 1
ATOM 3771 C C . PRO B 1 209 ? 15.18 11.086 -2.924 1 79.19 209 PRO B C 1
ATOM 3773 O O . PRO B 1 209 ? 14.133 11.117 -2.26 1 79.19 209 PRO B O 1
ATOM 3776 N N . ASN B 1 210 ? 15.25 10.789 -4.254 1 78.25 210 ASN B N 1
ATOM 3777 C CA . ASN B 1 210 ? 14.172 10.016 -4.871 1 78.25 210 ASN B CA 1
ATOM 3778 C C . ASN B 1 210 ? 14.469 8.523 -4.848 1 78.25 210 ASN B C 1
ATOM 3780 O O . ASN B 1 210 ? 15.586 8.109 -4.508 1 78.25 210 ASN B O 1
ATOM 3784 N N . GLY B 1 211 ? 13.383 7.707 -5.062 1 80.19 211 GLY B N 1
ATOM 3785 C CA . GLY B 1 211 ? 13.57 6.266 -5.066 1 80.19 211 GLY B CA 1
ATOM 3786 C C . GLY B 1 211 ? 13.195 5.609 -3.75 1 80.19 211 GLY B C 1
ATOM 3787 O O . GLY B 1 211 ? 12.461 6.188 -2.951 1 80.19 211 GLY B O 1
ATOM 3788 N N . PRO B 1 212 ? 13.742 4.469 -3.518 1 76.62 212 PRO B N 1
ATOM 3789 C CA . PRO B 1 212 ? 13.312 3.652 -2.381 1 76.62 212 PRO B CA 1
ATOM 3790 C C . PRO B 1 212 ? 13.641 4.293 -1.034 1 76.62 212 PRO B C 1
ATOM 3792 O O . PRO B 1 212 ? 13.023 3.957 -0.019 1 76.62 212 PRO B O 1
ATOM 3795 N N . ASN B 1 213 ? 14.523 5.316 -1.07 1 82.12 213 ASN B N 1
ATOM 3796 C CA . ASN B 1 213 ? 14.93 5.934 0.187 1 82.12 213 ASN B CA 1
ATOM 3797 C C . ASN B 1 213 ? 14.273 7.289 0.392 1 82.12 213 ASN B C 1
ATOM 3799 O O . ASN B 1 213 ? 14.648 8.039 1.291 1 82.12 213 ASN B O 1
ATOM 3803 N N . CYS B 1 214 ? 13.336 7.539 -0.383 1 85.75 214 CYS B N 1
ATOM 3804 C CA . CYS B 1 214 ? 12.688 8.844 -0.329 1 85.75 214 CYS B CA 1
ATOM 3805 C C . CYS B 1 214 ? 11.844 8.984 0.933 1 85.75 214 CYS B C 1
ATOM 3807 O O . CYS B 1 214 ? 11.656 10.086 1.443 1 85.75 214 CYS B O 1
ATOM 3809 N N . CYS B 1 215 ? 11.406 7.902 1.383 1 92.06 215 CYS B N 1
ATOM 3810 C CA . CYS B 1 215 ? 10.344 7.984 2.371 1 92.06 215 CYS B CA 1
ATOM 3811 C C . CYS B 1 215 ? 10.688 7.188 3.621 1 92.06 215 CYS B C 1
ATOM 3813 O O . CYS B 1 215 ? 11.219 6.078 3.529 1 92.06 215 CYS B O 1
ATOM 3815 N N . SER B 1 216 ? 10.43 7.797 4.715 1 93.75 216 SER B N 1
ATOM 3816 C CA . SER B 1 216 ? 10.664 7.156 6.004 1 93.75 216 SER B CA 1
ATOM 3817 C C . SER B 1 216 ? 9.82 5.891 6.156 1 93.75 216 SER B C 1
ATOM 3819 O O . SER B 1 216 ? 8.688 5.832 5.676 1 93.75 216 SER B O 1
ATOM 3821 N N . ASP B 1 217 ? 10.359 4.879 6.902 1 92.25 217 ASP B N 1
ATOM 3822 C CA . ASP B 1 217 ? 9.57 3.719 7.301 1 92.25 217 ASP B CA 1
ATOM 3823 C C . ASP B 1 217 ? 8.453 4.117 8.273 1 92.25 217 ASP B C 1
ATOM 3825 O O . ASP B 1 217 ? 7.527 3.342 8.508 1 92.25 217 ASP B O 1
ATOM 3829 N N . LEU B 1 218 ? 8.656 5.324 8.805 1 95 218 LEU B N 1
ATOM 3830 C CA . LEU B 1 218 ? 7.672 5.863 9.734 1 95 218 LEU B CA 1
ATOM 3831 C C . LEU B 1 218 ? 6.973 7.078 9.133 1 95 218 LEU B C 1
ATOM 3833 O O . LEU B 1 218 ? 6.73 8.07 9.836 1 95 218 LEU B O 1
ATOM 3837 N N . SER B 1 219 ? 6.758 6.965 7.855 1 96.56 219 SER B N 1
ATOM 3838 C CA . SER B 1 219 ? 6.027 8.047 7.199 1 96.56 219 SER B CA 1
ATOM 3839 C C . SER B 1 219 ? 4.73 8.359 7.934 1 96.56 219 SER B C 1
ATOM 3841 O O . SER B 1 219 ? 4.078 7.465 8.469 1 96.56 219 SER B O 1
ATOM 3843 N N . ILE B 1 220 ? 4.336 9.609 7.871 1 98.25 220 ILE B N 1
ATOM 3844 C CA . ILE B 1 220 ? 3.246 10.094 8.711 1 98.25 220 ILE B CA 1
ATOM 3845 C C . ILE B 1 220 ? 2.051 10.469 7.836 1 98.25 220 ILE B C 1
ATOM 3847 O O . ILE B 1 220 ? 0.904 10.172 8.188 1 98.25 220 ILE B O 1
ATOM 3851 N N . SER B 1 221 ? 2.311 11.148 6.707 1 98.56 221 SER B N 1
ATOM 3852 C CA . SER B 1 221 ? 1.148 11.594 5.953 1 98.56 221 SER B CA 1
ATOM 3853 C C . SER B 1 221 ? 1.412 11.547 4.449 1 98.56 221 SER B C 1
ATOM 3855 O O . SER B 1 221 ? 2.564 11.617 4.016 1 98.56 221 SER B O 1
ATOM 3857 N N . PHE B 1 222 ? 0.367 11.398 3.73 1 97.56 222 PHE B N 1
ATOM 3858 C CA . PHE B 1 222 ? 0.34 11.477 2.275 1 97.56 222 PHE B CA 1
ATOM 3859 C C . PHE B 1 222 ? -0.799 12.367 1.798 1 97.56 222 PHE B C 1
ATOM 3861 O O . PHE B 1 222 ? -1.896 12.336 2.361 1 97.56 222 PHE B O 1
ATOM 3868 N N . HIS B 1 223 ? -0.495 13.133 0.763 1 97.44 223 HIS B N 1
ATOM 3869 C CA . HIS B 1 223 ? -1.495 14.008 0.165 1 97.44 223 HIS B CA 1
ATOM 3870 C C . HIS B 1 223 ? -1.972 13.469 -1.179 1 97.44 223 HIS B C 1
ATOM 3872 O O . HIS B 1 223 ? -1.334 12.586 -1.758 1 97.44 223 HIS B O 1
ATOM 3878 N N . TYR B 1 224 ? -3.154 13.93 -1.634 1 96.62 224 TYR B N 1
ATOM 3879 C CA . TYR B 1 224 ? -3.814 13.492 -2.859 1 96.62 224 TYR B CA 1
ATOM 3880 C C . TYR B 1 224 ? -4.223 12.031 -2.768 1 96.62 224 TYR B C 1
ATOM 3882 O O . TYR B 1 224 ? -4.062 11.273 -3.73 1 96.62 224 TYR B O 1
ATOM 3890 N N . VAL B 1 225 ? -4.664 11.641 -1.674 1 96.19 225 VAL B N 1
ATOM 3891 C CA . VAL B 1 225 ? -5.152 10.281 -1.431 1 96.19 225 VAL B CA 1
ATOM 3892 C C . VAL B 1 225 ? -6.672 10.25 -1.566 1 96.19 225 VAL B C 1
ATOM 3894 O O . VAL B 1 225 ? -7.391 10.727 -0.688 1 96.19 225 VAL B O 1
ATOM 3897 N N . ASP B 1 226 ? -7.094 9.719 -2.588 1 93 226 ASP B N 1
ATOM 3898 C CA . ASP B 1 226 ? -8.539 9.648 -2.77 1 93 226 ASP B CA 1
ATOM 3899 C C . ASP B 1 226 ? -9.148 8.57 -1.872 1 93 226 ASP B C 1
ATOM 3901 O O . ASP B 1 226 ? -8.43 7.801 -1.235 1 93 226 ASP B O 1
ATOM 3905 N N . PRO B 1 227 ? -10.492 8.539 -1.776 1 91.62 227 PRO B N 1
ATOM 3906 C CA . PRO B 1 227 ? -11.164 7.648 -0.823 1 91.62 227 PRO B CA 1
ATOM 3907 C C . PRO B 1 227 ? -10.789 6.184 -1.019 1 91.62 227 PRO B C 1
ATOM 3909 O O . PRO B 1 227 ? -10.547 5.469 -0.042 1 91.62 227 PRO B O 1
ATOM 3912 N N . VAL B 1 228 ? -10.711 5.746 -2.232 1 90.12 228 VAL B N 1
ATOM 3913 C CA . VAL B 1 228 ? -10.352 4.359 -2.514 1 90.12 228 VAL B CA 1
ATOM 3914 C C . VAL B 1 228 ? -8.938 4.074 -2.008 1 90.12 228 VAL B C 1
ATOM 3916 O O . VAL B 1 228 ? -8.703 3.068 -1.334 1 90.12 228 VAL B O 1
ATOM 3919 N N . TYR B 1 229 ? -8.148 4.934 -2.291 1 92.56 229 TYR B N 1
ATOM 3920 C CA . TYR B 1 229 ? -6.762 4.777 -1.861 1 92.56 229 TYR B CA 1
ATOM 3921 C C . TYR B 1 229 ? -6.648 4.859 -0.344 1 92.56 229 TYR B C 1
ATOM 3923 O O . TYR B 1 229 ? -5.812 4.184 0.26 1 92.56 229 TYR B O 1
ATOM 3931 N N . MET B 1 230 ? -7.488 5.621 0.292 1 93.75 230 MET B N 1
ATOM 3932 C CA . MET B 1 230 ? -7.48 5.723 1.749 1 93.75 230 MET B CA 1
ATOM 3933 C C . MET B 1 230 ? -7.746 4.363 2.389 1 93.75 230 MET B C 1
ATOM 3935 O O . MET B 1 230 ? -7.023 3.947 3.297 1 93.75 230 MET B O 1
ATOM 3939 N N . HIS B 1 231 ? -8.688 3.713 1.87 1 91.62 231 HIS B N 1
ATOM 3940 C CA . HIS B 1 231 ? -9.039 2.402 2.406 1 91.62 231 HIS B CA 1
ATOM 3941 C C . HIS B 1 231 ? -7.977 1.364 2.057 1 91.62 231 HIS B C 1
ATOM 3943 O O . HIS B 1 231 ? -7.715 0.45 2.84 1 91.62 231 HIS B O 1
ATOM 3949 N N . THR B 1 232 ? -7.414 1.516 0.919 1 92.75 232 THR B N 1
ATOM 3950 C CA . THR B 1 232 ? -6.332 0.625 0.512 1 92.75 232 THR B CA 1
ATOM 3951 C C . THR B 1 232 ? -5.125 0.783 1.433 1 92.75 232 THR B C 1
ATOM 3953 O O . THR B 1 232 ? -4.504 -0.206 1.828 1 92.75 232 THR B O 1
ATOM 3956 N N . LEU B 1 233 ? -4.844 2.018 1.792 1 94.06 233 LEU B N 1
ATOM 3957 C CA . LEU B 1 233 ? -3.736 2.271 2.703 1 94.06 233 LEU B CA 1
ATOM 3958 C C . LEU B 1 233 ? -4.02 1.681 4.082 1 94.06 233 LEU B C 1
ATOM 3960 O O . LEU B 1 233 ? -3.107 1.184 4.746 1 94.06 233 LEU B O 1
ATOM 3964 N N . GLU B 1 234 ? -5.301 1.714 4.492 1 92.88 234 GLU B N 1
ATOM 3965 C CA . GLU B 1 234 ? -5.664 1.049 5.738 1 92.88 234 GLU B CA 1
ATOM 3966 C C . GLU B 1 234 ? -5.281 -0.427 5.711 1 92.88 234 GLU B C 1
ATOM 3968 O O . GLU B 1 234 ? -4.75 -0.955 6.691 1 92.88 234 GLU B O 1
ATOM 3973 N N . TYR B 1 235 ? -5.52 -1.025 4.609 1 92.5 235 TYR B N 1
ATOM 3974 C CA . TYR B 1 235 ? -5.211 -2.443 4.473 1 92.5 235 TYR B CA 1
ATOM 3975 C C . TYR B 1 235 ? -3.707 -2.678 4.469 1 92.5 235 TYR B C 1
ATOM 3977 O O . TYR B 1 235 ? -3.209 -3.562 5.172 1 92.5 235 TYR B O 1
ATOM 3985 N N . TYR B 1 236 ? -2.939 -1.879 3.75 1 92.88 236 TYR B N 1
ATOM 3986 C CA . TYR B 1 236 ? -1.501 -2.074 3.611 1 92.88 236 TYR B CA 1
ATOM 3987 C C . TYR B 1 236 ? -0.784 -1.789 4.926 1 92.88 236 TYR B C 1
ATOM 3989 O O . TYR B 1 236 ? 0.211 -2.441 5.25 1 92.88 236 TYR B O 1
ATOM 3997 N N . ILE B 1 237 ? -1.293 -0.887 5.684 1 92.38 237 ILE B N 1
ATOM 3998 C CA . ILE B 1 237 ? -0.558 -0.422 6.855 1 92.38 237 ILE B CA 1
ATOM 3999 C C . ILE B 1 237 ? -0.935 -1.267 8.07 1 92.38 237 ILE B C 1
ATOM 4001 O O . ILE B 1 237 ? -0.082 -1.584 8.898 1 92.38 237 ILE B O 1
ATOM 4005 N N . TYR B 1 238 ? -2.17 -1.731 8.125 1 91.56 238 TYR B N 1
ATOM 4006 C CA . TYR B 1 238 ? -2.613 -2.283 9.398 1 91.56 238 TYR B CA 1
ATOM 4007 C C . TYR B 1 238 ? -3.002 -3.75 9.258 1 91.56 238 TYR B C 1
ATOM 4009 O O . TYR B 1 238 ? -3.252 -4.434 10.25 1 91.56 238 TYR B O 1
ATOM 4017 N N . HIS B 1 239 ? -3.031 -4.223 8.016 1 90.12 239 HIS B N 1
ATOM 4018 C CA . HIS B 1 239 ? -3.496 -5.598 7.859 1 90.12 239 HIS B CA 1
ATOM 4019 C C . HIS B 1 239 ? -2.463 -6.453 7.133 1 90.12 239 HIS B C 1
ATOM 4021 O O . HIS B 1 239 ? -1.99 -7.453 7.676 1 90.12 239 HIS B O 1
ATOM 4027 N N . LEU B 1 240 ? -2.098 -6.062 5.938 1 91.38 240 LEU B N 1
ATOM 4028 C CA . LEU B 1 240 ? -1.173 -6.863 5.145 1 91.38 240 LEU B CA 1
ATOM 4029 C C . LEU B 1 240 ? 0.224 -6.848 5.754 1 91.38 240 LEU B C 1
ATOM 4031 O O . LEU B 1 240 ? 0.754 -5.781 6.078 1 91.38 240 LEU B O 1
ATOM 4035 N N . ARG B 1 241 ? 0.747 -7.996 5.945 1 88.94 241 ARG B N 1
ATOM 4036 C CA . ARG B 1 241 ? 2.1 -8.094 6.484 1 88.94 241 ARG B CA 1
ATOM 4037 C C . ARG B 1 241 ? 2.844 -9.281 5.879 1 88.94 241 ARG B C 1
ATOM 4039 O O . ARG B 1 241 ? 2.227 -10.273 5.492 1 88.94 241 ARG B O 1
ATOM 4046 N N . ALA B 1 242 ? 4.086 -9.125 5.727 1 90.25 242 ALA B N 1
ATOM 4047 C CA . ALA B 1 242 ? 4.969 -10.25 5.438 1 90.25 242 ALA B CA 1
ATOM 4048 C C . ALA B 1 242 ? 5.379 -10.969 6.719 1 90.25 242 ALA B C 1
ATOM 4050 O O . ALA B 1 242 ? 6.098 -10.414 7.547 1 90.25 242 ALA B O 1
ATOM 4051 N N . VAL B 1 243 ? 4.914 -12.125 6.797 1 86.38 243 VAL B N 1
ATOM 4052 C CA . VAL B 1 243 ? 5.121 -12.867 8.039 1 86.38 243 VAL B CA 1
ATOM 4053 C C . VAL B 1 243 ? 6.617 -12.977 8.328 1 86.38 243 VAL B C 1
ATOM 4055 O O . VAL B 1 243 ? 7.41 -13.25 7.422 1 86.38 243 VAL B O 1
ATOM 4058 N N . GLY B 1 244 ? 6.957 -12.781 9.602 1 73.75 244 GLY B N 1
ATOM 4059 C CA . GLY B 1 244 ? 8.328 -12.961 10.055 1 73.75 244 GLY B CA 1
ATOM 4060 C C . GLY B 1 244 ? 9.227 -11.797 9.703 1 73.75 244 GLY B C 1
ATOM 4061 O O . GLY B 1 244 ? 10.391 -11.75 10.117 1 73.75 244 GLY B O 1
ATOM 4062 N N . TYR B 1 245 ? 8.711 -10.891 8.93 1 69.62 245 TYR B N 1
ATOM 4063 C CA . TYR B 1 245 ? 9.539 -9.758 8.531 1 69.62 245 TYR B CA 1
ATOM 4064 C C . TYR B 1 245 ? 9.695 -8.766 9.68 1 69.62 245 TYR B C 1
ATOM 4066 O O . TYR B 1 245 ? 8.719 -8.414 10.344 1 69.62 245 TYR B O 1
ATOM 4074 N N . GLN B 1 246 ? 11 -8.562 10.023 1 61.75 246 GLN B N 1
ATOM 4075 C CA . GLN B 1 246 ? 11.312 -7.555 11.023 1 61.75 246 GLN B CA 1
ATOM 4076 C C . GLN B 1 246 ? 11.719 -6.234 10.367 1 61.75 246 GLN B C 1
ATOM 4078 O O . GLN B 1 246 ? 12.617 -6.207 9.523 1 61.75 246 GLN B O 1
ATOM 4083 N N . HIS B 1 247 ? 10.922 -5.266 10.609 1 58.53 247 HIS B N 1
ATOM 4084 C CA . HIS B 1 247 ? 11.211 -3.963 10.016 1 58.53 247 HIS B CA 1
ATOM 4085 C C . HIS B 1 247 ? 12.57 -3.443 10.469 1 58.53 247 HIS B C 1
ATOM 4087 O O . HIS B 1 247 ? 13.023 -3.762 11.57 1 58.53 247 HIS B O 1
ATOM 4093 N N . ARG B 1 248 ? 13.227 -2.912 9.562 1 49.62 248 ARG B N 1
ATOM 4094 C CA . ARG B 1 248 ? 14.578 -2.4 9.789 1 49.62 248 ARG B CA 1
ATOM 4095 C C . ARG B 1 248 ? 14.672 -1.672 11.125 1 49.62 248 ARG B C 1
ATOM 4097 O O . ARG B 1 248 ? 15.68 -1.787 11.828 1 49.62 248 ARG B O 1
ATOM 4104 N N . ASP B 1 249 ? 13.812 -0.728 11.484 1 44.5 249 ASP B N 1
ATOM 4105 C CA . ASP B 1 249 ? 13.953 0.063 12.703 1 44.5 249 ASP B CA 1
ATOM 4106 C C . ASP B 1 249 ? 13.234 -0.599 13.875 1 44.5 249 ASP B C 1
ATOM 4108 O O . ASP B 1 249 ? 12.172 -0.131 14.305 1 44.5 249 ASP B O 1
ATOM 4112 N N . ASN B 1 250 ? 13.156 -1.934 13.953 1 42.38 250 ASN B N 1
ATOM 4113 C CA . ASN B 1 250 ? 12.625 -2.518 15.18 1 42.38 250 ASN B CA 1
ATOM 4114 C C . ASN B 1 250 ? 13.336 -1.985 16.422 1 42.38 250 ASN B C 1
ATOM 4116 O O . ASN B 1 250 ? 14.18 -2.676 17 1 42.38 250 ASN B O 1
ATOM 4120 N N . THR B 1 251 ? 13.734 -0.853 16.531 1 35.78 251 THR B N 1
ATOM 4121 C CA . THR B 1 251 ? 14.031 -0.417 17.891 1 35.78 251 THR B CA 1
ATOM 4122 C C . THR B 1 251 ? 12.867 -0.725 18.828 1 35.78 251 THR B C 1
ATOM 4124 O O . THR B 1 251 ? 11.703 -0.468 18.484 1 35.78 251 THR B O 1
ATOM 4127 N N . ASP B 1 252 ? 12.961 -1.848 19.594 1 35.41 252 ASP B N 1
ATOM 4128 C CA . ASP B 1 252 ? 12.133 -2.215 20.734 1 35.41 252 ASP B CA 1
ATOM 4129 C C . ASP B 1 252 ? 11.516 -0.979 21.391 1 35.41 252 ASP B C 1
ATOM 4131 O O . ASP B 1 252 ? 12.227 -0.172 22 1 35.41 252 ASP B O 1
ATOM 4135 N N . PHE B 1 253 ? 10.617 -0.313 20.938 1 34.53 253 PHE B N 1
ATOM 4136 C CA . PHE B 1 253 ? 9.961 0.749 21.688 1 34.53 253 PHE B CA 1
ATOM 4137 C C . PHE B 1 253 ? 9.156 0.172 22.859 1 34.53 253 PHE B C 1
ATOM 4139 O O . PHE B 1 253 ? 7.984 -0.163 22.688 1 34.53 253 PHE B O 1
ATOM 4146 N N . SER B 1 254 ? 9.664 -0.676 23.719 1 28.41 254 SER B N 1
ATOM 4147 C CA . SER B 1 254 ? 9.094 -0.837 25.047 1 28.41 254 SER B CA 1
ATOM 4148 C C . SER B 1 254 ? 8.703 0.51 25.656 1 28.41 254 SER B C 1
ATOM 4150 O O . SER B 1 254 ? 9.562 1.372 25.859 1 28.41 254 SER B O 1
ATOM 4152 N N . VAL B 1 255 ? 7.586 1.058 25.391 1 29.94 255 VAL B N 1
ATOM 4153 C CA . VAL B 1 255 ? 7.031 2.086 26.266 1 29.94 255 VAL B CA 1
ATOM 4154 C C . VAL B 1 255 ? 7.176 1.656 27.719 1 29.94 255 VAL B C 1
ATOM 4156 O O . VAL B 1 255 ? 6.844 0.524 28.078 1 29.94 255 VAL B O 1
ATOM 4159 N N . PRO B 1 256 ? 7.969 2.309 28.609 1 22.47 256 PRO B N 1
ATOM 4160 C CA . PRO B 1 256 ? 7.984 1.964 30.031 1 22.47 256 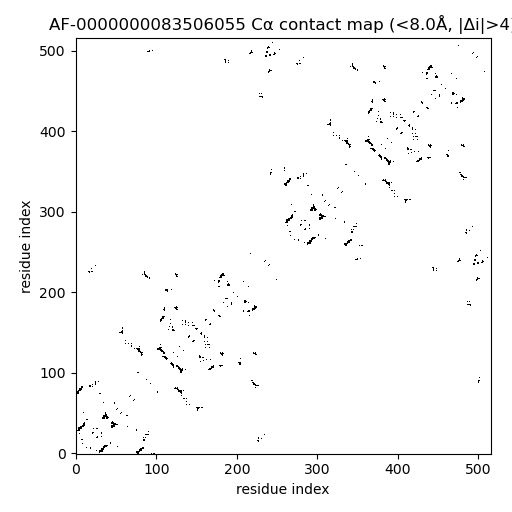PRO B CA 1
ATOM 4161 C C . PRO B 1 256 ? 6.582 1.883 30.625 1 22.47 256 PRO B C 1
ATOM 4163 O O . PRO B 1 256 ? 5.723 2.711 30.312 1 22.47 256 PRO B O 1
ATOM 4166 N N . ALA B 1 257 ? 6.184 0.665 30.984 1 26.89 257 ALA B N 1
ATOM 4167 C CA . ALA B 1 257 ? 5.074 0.531 31.922 1 26.89 257 ALA B CA 1
ATOM 4168 C C . ALA B 1 257 ? 5.188 1.552 33.062 1 26.89 257 ALA B C 1
ATOM 4170 O O . ALA B 1 257 ? 6.09 1.467 33.875 1 26.89 257 ALA B O 1
ATOM 4171 N N . HIS B 1 258 ? 5.027 2.898 32.688 1 19.22 258 HIS B N 1
ATOM 4172 C CA . HIS B 1 258 ? 4.844 3.641 33.938 1 19.22 258 HIS B CA 1
ATOM 4173 C C . HIS B 1 258 ? 3.486 3.336 34.562 1 19.22 258 HIS B C 1
ATOM 4175 O O . HIS B 1 258 ? 2.494 3.16 33.844 1 19.22 258 HIS B O 1
#

Foldseek 3Di:
DAEEEEEEDEPVCLVFFQVLCVVFVQVVHNHYAYEYCDADVVSGHHHLVWDDDLLCVQVSVLSVLLCCLVPPLVVGFKYKYAYSQKAFPVVLVCVLCVVDGLLAWEKEAQFWDPPDHLGWHDNQLIMMTGSNLSVLLNVCVVVVVQDSDGSRNGVSSRVSSVSSPRGYDQSADPVRAAQGESADPVCFADPCSDPPPDVVCVTHPDDAHGHNRNYDPSRTMHGNHGSVNSVVVSCVPPPDDDPPDDDPPPPVPPPPPD/DAEEEEEEDEPVCLVFQQVLCVVFVQVVHNHYAYEYCDADVVSGHHHLVFDDDLLCVQVSVLSVLLCCLVPPLVVGFKYKYAYSQKAFPVVLVCVLCVVDGLLAFEKEAFFWPDPDHLGWHDNQLIMMTGSNLSVLLNVCVVVVVQDSDGSRNGNSSRVSSVSSPHGYDQSADPVRAAQGESAPPVCFADPCSDPPPDVVCNTHPDDAHGHNRNYDPSRTMHGNHGSVNSVVVSCVPPPDDDPPDDDPPPPVPPPPPD

Sequence (516 aa):
VRILCWVMTSPQSLQSKARHIKTTWGRRCDELLFMSSVSDPSFPALGLNTSEGRSQLYRKTMAAFTLLHDRYLQHADWFLKADDDSYVVMENLRRLLSKHDPQDPVYLGRRFSPYLKQGYMSGGAGYVLSREALQRYVGGLRDGTCTHTSSVEDLALGRCLEKVGVPAGDSRDQLHRESFHPFPPDHLLIPGSLPASHWYWSYNYYNTPNGPNCCSDLSISFHYVDPVYMHTLEYYIYHLRAVGYQHRDNTDFSVPAHVRILCWVMTSPQSLQSKARHIKTTWGRRCDELLFMSSVSDPSFPALGLNTSEGRSQLYRKTMAAFTLLHDRYLQHADWFLKADDDSYVVMENLRRLLSKHDPQDPVYLGRRFSPYLKQGYMSGGAGYVLSREALQRYVGGLRDGTCTHTSSVEDLALGRCLEKVGVPAGDSRDQLHRESFHPFPPDHLLIPGSLPASHWYWSYNYYNTPNGPNCCSDLSISFHYVDPVYMHTLEYYIYHLRAVGYQHRDNTDFSVPAH

Organism: Acipenser ruthenus (NCBI:txid7906)